Protein 3H2G (pdb70)

CATH classification: 3.40.50.1820

InterPro domains:
  IPR005152 Lipase, secreted [PF03583] (150-228)
  IPR005152 Lipase, secreted [PIRSF029171] (12-440)
  IPR005152 Lipase, secreted [PTHR34853] (68-439)
  IPR029058 Alpha/Beta hydrolase fold [G3DSA:3.40.50.1820] (45-267)
  IPR029058 Alpha/Beta hydrolase fold [G3DSA:3.40.50.1820] (359-441)
  IPR029058 Alpha/Beta hydrolase fold [SSF53474] (145-402)

Secondary structure (DSSP, 8-state):
--TT-EEEEEEEEEE-HHHHHHHHH------SEEEEEEEEEEEE-TTS-EEEEEEEEEEEE-TT--S-EEEEEEE-----BTT--HHHHHHHTTT-SHIIIIIGGGT-EEEEE--TTSTT---SS--TT-HHHHHHHHHHHHHHHHHHHHHHT--EEEEEEEEEETHHHHHHHHHHHHHHHH-TTTSEEEEEEEES--SSHHHHHHHHTTSB-SSSB-TTHHHHHHHHHHHHHHHH--S-SSGGGTB-TTHHHHSGGGTTBSS-HHHHHHTTSS--GGGHHHHB-HHHHHHHHH-TT-HHHHHHHHT---SS---S-EEEEE-TTBSSS-THHHHHHHHHHHHTT---EEEEE-S-S-GGG-BTTHHHHHHHHHHHHHIIIIIHHH-

Solvent-accessible surface area: 15342 Å² total; per-residue (Å²): 129,77,94,6,53,53,79,79,51,73,68,45,46,69,24,81,42,94,47,0,22,64,58,20,74,126,151,58,137,7,83,0,59,0,87,0,1,12,4,17,0,5,5,38,3,33,138,45,64,110,6,36,0,5,1,0,0,0,14,6,23,35,158,149,5,99,26,89,14,9,3,0,1,3,1,12,36,25,34,0,47,92,70,41,27,24,2,62,85,6,82,95,36,163,0,100,26,20,6,0,8,42,2,0,0,29,8,0,0,0,0,0,0,3,2,2,2,1,13,98,18,99,27,85,24,2,2,9,6,12,5,66,5,3,3,8,0,2,1,0,0,0,50,0,0,44,43,6,0,128,161,64,178,20,65,56,49,38,66,0,0,1,3,0,12,12,4,0,0,0,0,2,1,2,0,1,74,63,1,44,66,137,36,80,207,69,1,98,22,15,0,0,0,0,0,6,1,10,3,3,0,33,72,16,28,31,47,8,24,81,5,56,22,117,32,21,90,18,24,26,11,4,12,34,6,0,0,0,0,0,0,0,23,52,10,52,148,60,19,17,164,113,27,32,95,5,1,42,121,86,50,16,93,77,0,55,93,20,2,2,3,193,47,35,34,104,47,1,78,138,91,112,20,8,18,47,18,109,106,10,155,59,0,8,56,87,50,21,27,70,47,0,59,89,52,82,68,3,48,0,31,80,0,0,35,143,3,34,0,27,138,25,48,3,142,7,46,6,12,0,2,1,6,46,7,1,0,10,15,11,20,89,4,3,98,39,0,22,58,31,1,107,155,130,71,8,124,66,11,54,61,24,69,42,24,94,73,81,77,101,66,45,37,3,102,6,9,87,126,2,50,73,51,0,1,32,33,2,13,67,92,20,0,41,151,58,120

Structure (mmCIF, N/CA/C/O backbone):
data_3H2G
#
_entry.id   3H2G
#
_cell.length_a   103.660
_cell.length_b   54.680
_cell.length_c   66.330
_cell.angle_alpha   90.00
_cell.angle_beta   92.65
_cell.angle_gamma   90.00
#
_symmetry.space_group_name_H-M   'C 1 2 1'
#
loop_
_entity.id
_entity.type
_entity.pdbx_description
1 polymer esterase
2 water water
#
loop_
_atom_site.group_PDB
_atom_site.id
_atom_site.type_symbol
_atom_site.label_atom_id
_atom_site.label_alt_id
_atom_site.label_comp_id
_atom_site.label_asym_id
_atom_site.label_entity_id
_atom_site.label_seq_id
_atom_site.pdbx_PDB_ins_code
_atom_site.Cartn_x
_atom_site.Cartn_y
_atom_site.Cartn_z
_atom_site.occupancy
_atom_site.B_iso_or_equiv
_atom_site.auth_seq_id
_atom_site.auth_comp_id
_atom_site.auth_asym_id
_atom_site.auth_atom_id
_atom_site.pdbx_PDB_model_num
ATOM 1 N N . PRO A 1 2 ? 14.721 65.094 49.369 1.00 23.92 2 PRO A N 1
ATOM 2 C CA . PRO A 1 2 ? 16.127 64.910 49.801 1.00 22.77 2 PRO A CA 1
ATOM 3 C C . PRO A 1 2 ? 16.921 64.149 48.741 1.00 21.17 2 PRO A C 1
ATOM 4 O O . PRO A 1 2 ? 16.401 63.236 48.102 1.00 21.44 2 PRO A O 1
ATOM 8 N N . ALA A 1 3 ? 18.181 64.531 48.558 1.00 19.81 3 ALA A N 1
ATOM 9 C CA . ALA A 1 3 ? 19.043 63.879 47.577 1.00 17.94 3 ALA A CA 1
ATOM 10 C C . ALA A 1 3 ? 19.383 62.461 48.025 1.00 16.27 3 ALA A C 1
ATOM 11 O O . ALA A 1 3 ? 19.498 62.194 49.221 1.00 15.79 3 ALA A O 1
ATOM 13 N N . ARG A 1 4 ? 19.543 61.558 47.061 1.00 14.44 4 ARG A N 1
ATOM 14 C CA . ARG A 1 4 ? 19.878 60.169 47.363 1.00 14.03 4 ARG A CA 1
ATOM 15 C C . ARG A 1 4 ? 21.105 60.089 48.266 1.00 12.72 4 ARG A C 1
ATOM 16 O O . ARG A 1 4 ? 22.112 60.754 48.017 1.00 13.61 4 ARG A O 1
ATOM 24 N N . GLY A 1 5 ? 21.016 59.276 49.314 1.00 11.83 5 GLY A N 1
ATOM 25 C CA . GLY A 1 5 ? 22.133 59.126 50.228 1.00 10.95 5 GLY A CA 1
ATOM 26 C C . GLY A 1 5 ? 22.096 60.051 51.432 1.00 9.97 5 GLY A C 1
ATOM 27 O O . GLY A 1 5 ? 22.910 59.912 52.348 1.00 9.97 5 GLY A O 1
ATOM 28 N N . THR A 1 6 ? 21.166 61.001 51.442 1.00 8.13 6 THR A N 1
ATOM 29 C CA . THR A 1 6 ? 21.057 61.931 52.563 1.00 9.08 6 THR A CA 1
ATOM 30 C C . THR A 1 6 ? 20.813 61.185 53.874 1.00 8.84 6 THR A C 1
ATOM 31 O O . THR A 1 6 ? 19.936 60.322 53.952 1.00 8.59 6 THR A O 1
ATOM 35 N N . LEU A 1 7 ? 21.595 61.517 54.898 1.00 8.91 7 LEU A N 1
ATOM 36 C CA . LEU A 1 7 ? 21.460 60.888 56.212 1.00 9.57 7 LEU A CA 1
ATOM 37 C C . LEU A 1 7 ? 20.331 61.570 56.985 1.00 9.97 7 LEU A C 1
ATOM 38 O O . LEU A 1 7 ? 20.418 62.759 57.301 1.00 10.71 7 LEU A O 1
ATOM 43 N N . LEU A 1 8 ? 19.279 60.815 57.292 1.00 7.08 8 LEU A N 1
ATOM 44 C CA . LEU A 1 8 ? 18.130 61.352 58.019 1.00 8.19 8 LEU A CA 1
ATOM 45 C C . LEU A 1 8 ? 18.292 61.251 59.537 1.00 8.63 8 LEU A C 1
ATOM 46 O O . LEU A 1 8 ? 18.033 62.214 60.258 1.00 8.55 8 LEU A O 1
ATOM 51 N N . THR A 1 9 ? 18.696 60.080 60.019 1.00 7.68 9 THR A N 1
ATOM 52 C CA . THR A 1 9 ? 18.930 59.875 61.446 1.00 7.92 9 THR A CA 1
ATOM 53 C C . THR A 1 9 ? 20.044 58.847 61.603 1.00 7.78 9 THR A C 1
ATOM 54 O O . THR A 1 9 ? 20.327 58.077 60.685 1.00 6.17 9 THR A O 1
ATOM 58 N N . SER A 1 10 ? 20.683 58.846 62.765 1.00 8.57 10 SER A N 1
ATOM 59 C CA . SER A 1 10 ? 21.745 57.892 63.049 1.00 8.48 10 SER A CA 1
ATOM 60 C C . SER A 1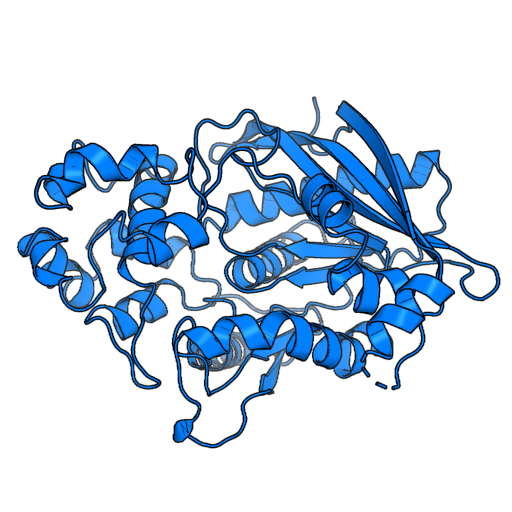 10 ? 21.783 57.714 64.555 1.00 9.87 10 SER A C 1
ATOM 61 O O . SER A 1 10 ? 21.470 58.638 65.309 1.00 10.36 10 SER A O 1
ATOM 64 N N . ASN A 1 11 ? 22.159 56.522 64.993 1.00 8.79 11 ASN A N 1
ATOM 65 C CA . ASN A 1 11 ? 22.196 56.233 66.415 1.00 9.87 11 ASN A CA 1
ATOM 66 C C . ASN A 1 11 ? 23.171 55.102 66.696 1.00 10.93 11 ASN A C 1
ATOM 67 O O . ASN A 1 11 ? 23.251 54.137 65.936 1.00 12.12 11 ASN A O 1
ATOM 72 N N . PHE A 1 12 ? 23.924 55.227 67.781 1.00 10.29 12 PHE A N 1
ATOM 73 C CA . PHE A 1 12 ? 24.869 54.187 68.144 1.00 11.50 12 PHE A CA 1
ATOM 74 C C . PHE A 1 12 ? 24.221 53.327 69.217 1.00 11.06 12 PHE A C 1
ATOM 75 O O . PHE A 1 12 ? 23.688 53.839 70.201 1.00 10.92 12 PHE A O 1
ATOM 83 N N . LEU A 1 13 ? 24.252 52.015 69.001 1.00 9.33 13 LEU A N 1
ATOM 84 C CA . LEU A 1 13 ? 23.628 51.062 69.910 1.00 11.34 13 LEU A CA 1
ATOM 85 C C . LEU A 1 13 ? 24.506 50.504 71.017 1.00 12.39 13 LEU A C 1
ATOM 86 O O . LEU A 1 13 ? 24.138 50.558 72.190 1.00 13.94 13 LEU A O 1
ATOM 91 N N . THR A 1 14 ? 25.653 49.953 70.642 1.00 12.39 14 THR A N 1
ATOM 92 C CA . THR A 1 14 ? 26.561 49.355 71.614 1.00 12.44 14 THR A CA 1
ATOM 93 C C . THR A 1 14 ? 27.924 49.124 70.973 1.00 12.61 14 THR A C 1
ATOM 94 O O . THR A 1 14 ? 28.128 49.432 69.797 1.00 13.73 14 THR A O 1
ATOM 98 N N . SER A 1 15 ? 28.859 48.597 71.755 1.00 11.20 15 SER A N 1
ATOM 99 C CA . SER A 1 15 ? 30.199 48.304 71.261 1.00 10.21 15 SER A CA 1
ATOM 100 C C . SER A 1 15 ? 30.668 47.006 71.896 1.00 8.78 15 SER A C 1
ATOM 101 O O . SER A 1 15 ? 30.262 46.669 73.010 1.00 8.19 15 SER A O 1
ATOM 104 N N . TYR A 1 16 ? 31.516 46.276 71.181 1.00 7.69 16 TYR A N 1
ATOM 105 C CA . TYR A 1 16 ? 32.055 45.016 71.681 1.00 8.69 16 TYR A CA 1
ATOM 106 C C . TYR A 1 16 ? 33.569 45.118 71.717 1.00 8.92 16 TYR A C 1
ATOM 107 O O . TYR A 1 16 ? 34.181 45.630 70.783 1.00 9.10 16 TYR A O 1
ATOM 116 N N . THR A 1 17 ? 34.169 44.631 72.797 1.00 9.05 17 THR A N 1
ATOM 117 C CA . THR A 1 17 ? 35.617 44.689 72.946 1.00 9.17 17 THR A CA 1
ATOM 118 C C . THR A 1 17 ? 36.320 43.647 72.087 1.00 9.38 17 THR A C 1
ATOM 119 O O . THR A 1 17 ? 35.735 42.634 71.705 1.00 7.51 17 THR A O 1
ATOM 123 N N . ARG A 1 18 ? 37.587 43.909 71.792 1.00 8.74 18 ARG A N 1
ATOM 124 C CA . ARG A 1 18 ? 38.387 42.991 71.001 1.00 10.02 18 ARG A CA 1
ATOM 125 C C . ARG A 1 18 ? 38.443 41.630 71.695 1.00 9.12 18 ARG A C 1
ATOM 126 O O . ARG A 1 18 ? 38.304 40.595 71.048 1.00 6.79 18 ARG A O 1
ATOM 134 N N . ASP A 1 19 ? 38.634 41.635 73.014 1.00 8.56 19 ASP A N 1
ATOM 135 C CA . ASP A 1 19 ? 38.715 40.382 73.767 1.00 10.33 19 ASP A CA 1
ATOM 136 C C . ASP A 1 19 ? 37.406 39.600 73.775 1.00 10.37 19 ASP A C 1
ATOM 137 O O . ASP A 1 19 ? 37.412 38.371 73.683 1.00 10.30 19 ASP A O 1
ATOM 142 N N . ALA A 1 20 ? 36.287 40.306 73.899 1.00 8.54 20 ALA A N 1
ATOM 143 C CA . ALA A 1 20 ? 34.981 39.654 73.903 1.00 9.21 20 ALA A CA 1
ATOM 144 C C . ALA A 1 20 ? 34.779 38.951 72.562 1.00 9.46 20 ALA A C 1
ATOM 145 O O . ALA A 1 20 ? 34.265 37.834 72.502 1.00 9.57 20 ALA A O 1
ATOM 147 N N . ILE A 1 21 ? 35.192 39.610 71.485 1.00 8.20 21 ILE A N 1
ATOM 148 C CA . ILE A 1 21 ? 35.060 39.036 70.152 1.00 8.13 21 ILE A CA 1
ATOM 149 C C . ILE A 1 21 ? 35.983 37.823 70.003 1.00 8.08 21 ILE A C 1
ATOM 150 O O . ILE A 1 21 ? 35.579 36.796 69.463 1.00 8.31 21 ILE A O 1
ATOM 155 N N . SER A 1 22 ? 37.214 37.934 70.495 1.00 8.92 22 SER A N 1
ATOM 156 C CA . SER A 1 22 ? 38.156 36.821 70.421 1.00 9.87 22 SER A CA 1
ATOM 157 C C . SER A 1 22 ? 37.602 35.623 71.182 1.00 11.42 22 SER A C 1
ATOM 158 O O . SER A 1 22 ? 37.780 34.476 70.771 1.00 13.53 22 SER A O 1
ATOM 161 N N . ALA A 1 23 ? 36.928 35.894 72.295 1.00 12.53 23 ALA A N 1
ATOM 162 C CA . ALA A 1 23 ? 36.344 34.829 73.102 1.00 13.25 23 ALA A CA 1
ATOM 163 C C . ALA A 1 23 ? 35.282 34.079 72.298 1.00 13.97 23 ALA A C 1
ATOM 164 O O . ALA A 1 23 ? 35.190 32.853 72.372 1.00 14.06 23 ALA A O 1
ATOM 166 N N . MET A 1 24 ? 34.480 34.808 71.526 1.00 13.17 24 MET A N 1
ATOM 167 C CA . MET A 1 24 ? 33.457 34.158 70.713 1.00 14.50 24 MET A CA 1
ATOM 168 C C . MET A 1 24 ? 34.118 33.328 69.614 1.00 14.85 24 MET A C 1
ATOM 169 O O . MET A 1 24 ? 33.611 32.274 69.235 1.00 15.23 24 MET A O 1
ATOM 174 N N . LEU A 1 25 ? 35.253 33.805 69.109 1.00 14.80 25 LEU A N 1
ATOM 175 C CA . LEU A 1 25 ? 35.981 33.101 68.054 1.00 15.99 25 LEU A CA 1
ATOM 176 C C . LEU A 1 25 ? 36.672 31.844 68.580 1.00 17.56 25 LEU A C 1
ATOM 177 O O . LEU A 1 25 ? 36.817 30.858 67.858 1.00 16.91 25 LEU A O 1
ATOM 182 N N . ALA A 1 26 ? 37.096 31.884 69.839 1.00 19.69 26 ALA A N 1
ATOM 183 C CA . ALA A 1 26 ? 37.782 30.754 70.457 1.00 21.33 26 ALA A CA 1
ATOM 184 C C . ALA A 1 26 ? 36.847 29.579 70.735 1.00 23.17 26 ALA A C 1
ATOM 185 O O . ALA A 1 26 ? 37.302 28.463 70.985 1.00 24.05 26 ALA A O 1
ATOM 187 N N . SER A 1 27 ? 35.542 29.830 70.694 1.00 24.15 27 SER A N 1
ATOM 188 C CA . SER A 1 27 ? 34.560 28.781 70.941 1.00 24.07 27 SER A CA 1
ATOM 189 C C . SER A 1 27 ? 34.053 28.182 69.631 1.00 25.76 27 SER A C 1
ATOM 190 O O . SER A 1 27 ? 34.410 28.644 68.544 1.00 26.47 27 SER A O 1
ATOM 193 N N . PRO A 1 37 ? 43.414 29.350 66.607 1.00 28.78 37 PRO A N 1
ATOM 194 C CA . PRO A 1 37 ? 42.173 30.109 66.798 1.00 27.92 37 PRO A CA 1
ATOM 195 C C . PRO A 1 37 ? 42.321 31.586 66.440 1.00 25.79 37 PRO A C 1
ATOM 196 O O . PRO A 1 37 ? 43.229 32.267 66.920 1.00 25.95 37 PRO A O 1
ATOM 200 N N . GLU A 1 38 ? 41.418 32.067 65.593 1.00 24.11 38 GLU A N 1
ATOM 201 C CA . GLU A 1 38 ? 41.428 33.456 65.147 1.00 22.07 38 GLU A CA 1
ATOM 202 C C . GLU A 1 38 ? 41.236 34.438 66.294 1.00 18.88 38 GLU A C 1
ATOM 203 O O . GLU A 1 38 ? 40.392 34.234 67.164 1.00 18.18 38 GLU A O 1
ATOM 209 N N . GLN A 1 39 ? 42.023 35.507 66.289 1.00 17.45 39 GLN A N 1
ATOM 210 C CA . GLN A 1 39 ? 41.918 36.526 67.325 1.00 16.50 39 GLN A CA 1
ATOM 211 C C . GLN A 1 39 ? 41.506 37.853 66.704 1.00 13.79 39 GLN A C 1
ATOM 212 O O . GLN A 1 39 ? 42.004 38.235 65.645 1.00 11.93 39 GLN A O 1
ATOM 218 N N . ALA A 1 40 ? 40.585 38.549 67.361 1.00 11.82 40 ALA A N 1
ATOM 219 C CA . ALA A 1 40 ? 40.123 39.838 66.864 1.00 11.45 40 ALA A CA 1
ATOM 220 C C . ALA A 1 40 ? 41.235 40.856 67.041 1.00 10.76 40 ALA A C 1
ATOM 221 O O . ALA A 1 40 ? 42.085 40.711 67.920 1.00 10.28 40 ALA A O 1
ATOM 223 N N . LYS A 1 41 ? 41.247 41.881 66.198 1.00 11.48 41 LYS A N 1
ATOM 224 C CA . LYS A 1 41 ? 42.264 42.913 66.329 1.00 12.51 41 LYS A CA 1
ATOM 225 C C . LYS A 1 41 ? 41.620 44.252 66.653 1.00 9.64 41 LYS A C 1
ATOM 226 O O . LYS A 1 41 ? 42.303 45.188 67.062 1.00 8.91 41 LYS A O 1
ATOM 232 N N . CYS A 1 42 ? 40.300 44.327 66.498 1.00 7.09 42 CYS A N 1
ATOM 233 C CA . CYS A 1 42 ? 39.567 45.572 66.727 1.00 7.44 42 CYS A CA 1
ATOM 234 C C . CYS A 1 42 ? 38.355 45.464 67.642 1.00 7.58 42 CYS A C 1
ATOM 235 O O . CYS A 1 42 ? 37.723 44.408 67.737 1.00 6.11 42 CYS A O 1
ATOM 238 N N . ASN A 1 43 ? 38.036 46.571 68.311 1.00 7.43 43 ASN A N 1
ATOM 239 C CA . ASN A 1 43 ? 36.830 46.637 69.128 1.00 6.76 43 ASN A CA 1
ATOM 240 C C . ASN A 1 43 ? 35.838 46.981 68.012 1.00 6.79 43 ASN A C 1
ATOM 241 O O . ASN A 1 43 ? 36.249 47.484 66.963 1.00 5.33 43 ASN A O 1
ATOM 246 N N . VAL A 1 44 ? 34.552 46.721 68.213 1.00 6.60 44 VAL A N 1
ATOM 247 C CA . VAL A 1 44 ? 33.575 47.027 67.171 1.00 6.70 44 VAL A CA 1
ATOM 248 C C . VAL A 1 44 ? 32.387 47.817 67.700 1.00 7.76 44 VAL A C 1
ATOM 249 O O . VAL A 1 44 ? 31.743 47.411 68.664 1.00 7.74 44 VAL A O 1
ATOM 253 N N . ARG A 1 45 ? 32.106 48.946 67.059 1.00 6.78 45 ARG A N 1
ATOM 254 C CA . ARG A 1 45 ? 30.982 49.786 67.454 1.00 8.37 45 ARG A CA 1
ATOM 255 C C . ARG A 1 45 ? 29.828 49.527 66.496 1.00 8.31 45 ARG A C 1
ATOM 256 O O . ARG A 1 45 ? 30.027 49.454 65.281 1.00 7.59 45 ARG A O 1
ATOM 264 N N . VAL A 1 46 ? 28.626 49.379 67.046 1.00 6.90 46 VAL A N 1
ATOM 265 C CA . VAL A 1 46 ? 27.440 49.132 66.240 1.00 8.32 46 VAL A CA 1
ATOM 266 C C . VAL A 1 46 ? 26.574 50.382 66.157 1.00 8.32 46 VAL A C 1
ATOM 267 O O . VAL A 1 46 ? 26.178 50.947 67.177 1.00 7.95 46 VAL A O 1
ATOM 271 N N . ALA A 1 47 ? 26.289 50.811 64.934 1.00 8.62 47 ALA A N 1
ATOM 272 C CA . ALA A 1 47 ? 25.461 51.986 64.712 1.00 8.41 47 ALA A CA 1
ATOM 273 C C . ALA A 1 47 ? 24.341 51.654 63.738 1.00 8.75 47 ALA A C 1
ATOM 274 O O . ALA A 1 47 ? 24.431 50.696 62.969 1.00 7.06 47 ALA A O 1
ATOM 276 N N . GLU A 1 48 ? 23.274 52.442 63.796 1.00 9.27 48 GLU A N 1
ATOM 277 C CA . GLU A 1 48 ? 22.136 52.263 62.911 1.00 9.01 48 GLU A CA 1
ATOM 278 C C . GLU A 1 48 ? 21.854 53.628 62.307 1.00 8.15 48 GLU A C 1
ATOM 279 O O . GLU A 1 48 ? 22.295 54.651 62.837 1.00 8.40 48 GLU A O 1
ATOM 285 N N . PHE A 1 49 ? 21.130 53.651 61.197 1.00 8.42 49 PHE A N 1
ATOM 286 C CA . PHE A 1 49 ? 20.824 54.918 60.558 1.00 6.80 49 PHE A CA 1
ATOM 287 C C . PHE A 1 49 ? 19.706 54.779 59.533 1.00 7.57 49 PHE A C 1
ATOM 288 O O . PHE A 1 49 ? 19.381 53.673 59.098 1.00 5.25 49 PHE A O 1
ATOM 296 N N . THR A 1 50 ? 19.095 55.906 59.179 1.00 6.49 50 THR A N 1
ATOM 297 C CA . THR A 1 50 ? 18.039 55.915 58.172 1.00 5.89 50 THR A CA 1
ATOM 298 C C . THR A 1 50 ? 18.485 56.922 57.127 1.00 6.46 50 THR A C 1
ATOM 299 O O . THR A 1 50 ? 19.210 57.871 57.438 1.00 6.03 50 THR A O 1
ATOM 303 N N . TYR A 1 51 ? 18.067 56.718 55.885 1.00 5.51 51 TYR A N 1
ATOM 304 C CA . TYR A 1 51 ? 18.489 57.613 54.819 1.00 5.86 51 TYR A CA 1
ATOM 305 C C . TYR A 1 51 ? 17.494 57.714 53.678 1.00 5.50 51 TYR A C 1
ATOM 306 O O . TYR A 1 51 ? 16.563 56.916 53.566 1.00 5.38 51 TYR A O 1
ATOM 315 N N . ALA A 1 52 ? 17.708 58.712 52.830 1.00 5.63 52 ALA A N 1
ATOM 316 C CA . ALA A 1 52 ? 16.862 58.936 51.675 1.00 6.54 52 ALA A CA 1
ATOM 317 C C . ALA A 1 52 ? 17.412 58.108 50.519 1.00 6.97 52 ALA A C 1
ATOM 318 O O . ALA A 1 52 ? 18.624 58.024 50.326 1.00 7.43 52 ALA A O 1
ATOM 320 N N . THR A 1 53 ? 16.516 57.494 49.755 1.00 7.08 53 THR A N 1
ATOM 321 C CA . THR A 1 53 ? 16.920 56.689 48.611 1.00 6.92 53 THR A CA 1
ATOM 322 C C . THR A 1 53 ? 15.786 56.722 47.593 1.00 7.40 53 THR A C 1
ATOM 323 O O . THR A 1 53 ? 14.930 57.607 47.653 1.00 7.00 53 THR A O 1
ATOM 327 N N . ILE A 1 54 ? 15.771 55.779 46.655 1.00 6.41 54 ILE A N 1
ATOM 328 C CA . ILE A 1 54 ? 14.716 55.756 45.646 1.00 6.33 54 ILE A CA 1
ATOM 329 C C . ILE A 1 54 ? 13.952 54.445 45.597 1.00 7.04 54 ILE A C 1
ATOM 330 O O . ILE A 1 54 ? 14.461 53.398 46.001 1.00 6.42 54 ILE A O 1
ATOM 335 N N . GLY A 1 55 ? 12.721 54.521 45.098 1.00 7.41 55 GLY A N 1
ATOM 336 C CA . GLY A 1 55 ? 11.890 53.341 44.955 1.00 7.63 55 GLY A CA 1
ATOM 337 C C . GLY A 1 55 ? 12.193 52.704 43.611 1.00 7.27 55 GLY A C 1
ATOM 338 O O . GLY A 1 55 ? 13.111 53.139 42.911 1.00 8.37 55 GLY A O 1
ATOM 339 N N . VAL A 1 56 ? 11.422 51.690 43.231 1.00 6.41 56 VAL A N 1
ATOM 340 C CA . VAL A 1 56 ? 11.660 51.000 41.969 1.00 6.84 56 VAL A CA 1
ATOM 341 C C . VAL A 1 56 ? 11.340 51.851 40.745 1.00 8.60 56 VAL A C 1
ATOM 342 O O . VAL A 1 56 ? 11.755 51.523 39.634 1.00 9.52 56 VAL A O 1
ATOM 346 N N . GLU A 1 57 ? 10.601 52.938 40.946 1.00 8.10 57 GLU A N 1
ATOM 347 C CA . GLU A 1 57 ? 10.248 53.826 39.843 1.00 10.00 57 GLU A CA 1
ATOM 348 C C . GLU A 1 57 ? 11.056 55.115 39.939 1.00 10.69 57 GLU A C 1
ATOM 349 O O . GLU A 1 57 ? 10.758 56.100 39.265 1.00 9.53 57 GLU A O 1
ATOM 355 N N . GLY A 1 58 ? 12.082 55.098 40.787 1.00 9.99 58 GLY A N 1
ATOM 356 C CA . GLY A 1 58 ? 12.930 56.265 40.956 1.00 11.72 58 GLY A CA 1
ATOM 357 C C . GLY A 1 58 ? 12.335 57.345 41.840 1.00 11.45 58 GLY A C 1
ATOM 358 O O . GLY A 1 58 ? 12.897 58.433 41.953 1.00 13.02 58 GLY A O 1
ATOM 359 N N . GLU A 1 59 ? 11.204 57.046 42.471 1.00 10.43 59 GLU A N 1
ATOM 360 C CA . GLU A 1 59 ? 10.537 58.008 43.339 1.00 11.61 59 GLU A CA 1
ATOM 361 C C . GLU A 1 59 ? 11.202 58.032 44.716 1.00 11.95 59 GLU A C 1
ATOM 362 O O . GLU A 1 59 ? 11.884 57.086 45.102 1.00 12.06 59 GLU A O 1
ATOM 368 N N . PRO A 1 60 ? 11.017 59.123 45.473 1.00 13.62 60 PRO A N 1
ATOM 369 C CA . PRO A 1 60 ? 11.637 59.181 46.800 1.00 11.99 60 PRO A CA 1
ATOM 370 C C . PRO A 1 60 ? 11.125 58.108 47.758 1.00 11.17 60 PRO A C 1
ATOM 371 O O . PRO A 1 60 ? 9.938 57.762 47.764 1.00 8.51 60 PRO A O 1
ATOM 375 N N . ALA A 1 61 ? 12.044 57.580 48.558 1.00 8.14 61 ALA A N 1
ATOM 376 C CA . ALA A 1 61 ? 11.733 56.546 49.538 1.00 8.05 61 ALA A CA 1
ATOM 377 C C . ALA A 1 61 ? 12.794 56.619 50.628 1.00 7.08 61 ALA A C 1
ATOM 378 O O . ALA A 1 61 ? 13.790 57.326 50.478 1.00 7.58 61 ALA A O 1
ATOM 380 N N . THR A 1 62 ? 12.577 55.904 51.726 1.00 7.86 62 THR A N 1
ATOM 381 C CA . THR A 1 62 ? 13.546 55.885 52.816 1.00 7.17 62 THR A CA 1
ATOM 382 C C . THR A 1 62 ? 13.914 54.438 53.108 1.00 7.88 62 THR A C 1
ATOM 383 O O . THR A 1 62 ? 13.218 53.511 52.685 1.00 9.07 62 THR A O 1
ATOM 387 N N . ALA A 1 63 ? 15.013 54.256 53.829 1.00 6.51 63 ALA A N 1
ATOM 388 C CA . ALA A 1 63 ? 15.487 52.931 54.200 1.00 6.52 63 ALA A CA 1
ATOM 389 C C . ALA A 1 63 ? 16.363 53.056 55.435 1.00 5.99 63 ALA A C 1
ATOM 390 O O . ALA A 1 63 ? 16.781 54.156 55.804 1.00 5.93 63 ALA A O 1
ATOM 392 N N . SER A 1 64 ? 16.634 51.927 56.079 1.00 5.96 64 SER A N 1
ATOM 393 C CA . SER A 1 64 ? 17.475 51.922 57.264 1.00 5.64 64 SER A CA 1
ATOM 394 C C . SER A 1 64 ? 18.710 51.077 56.973 1.00 6.19 64 SER A C 1
ATOM 395 O O . SER A 1 64 ? 18.781 50.400 55.945 1.00 6.23 64 SER A O 1
ATOM 398 N N . GLY A 1 65 ? 19.693 51.129 57.862 1.00 6.11 65 GLY A N 1
ATOM 399 C CA . GLY A 1 65 ? 20.894 50.352 57.633 1.00 6.36 65 GLY A CA 1
ATOM 400 C C . GLY A 1 65 ? 21.700 50.137 58.890 1.00 7.03 65 GLY A C 1
ATOM 401 O O . GLY A 1 65 ? 21.399 50.711 59.934 1.00 6.28 65 GLY A O 1
ATOM 402 N N . VAL A 1 66 ? 22.722 49.294 58.784 1.00 6.31 66 VAL A N 1
ATOM 403 C CA . VAL A 1 66 ? 23.596 49.001 59.906 1.00 4.90 66 VAL A CA 1
ATOM 404 C C . VAL A 1 66 ? 25.003 49.451 59.529 1.00 5.94 66 VAL A C 1
ATOM 405 O O . VAL A 1 66 ? 25.399 49.377 58.367 1.00 5.33 66 VAL A O 1
ATOM 409 N N . LEU A 1 67 ? 25.742 49.944 60.515 1.00 4.37 67 LEU A N 1
ATOM 410 C CA . LEU A 1 67 ? 27.108 50.404 60.295 1.00 6.30 67 LEU A CA 1
ATOM 411 C C . LEU A 1 67 ? 27.979 49.871 61.421 1.00 5.33 67 LEU A C 1
ATOM 412 O O . LEU A 1 67 ? 27.715 50.141 62.591 1.00 5.96 67 LEU A O 1
ATOM 417 N N . LEU A 1 68 ? 29.002 49.102 61.062 1.00 5.20 68 LEU A N 1
ATOM 418 C CA . LEU A 1 68 ? 29.928 48.541 62.044 1.00 4.79 68 LEU A CA 1
ATOM 419 C C . LEU A 1 68 ? 31.252 49.274 61.880 1.00 6.30 68 LEU A C 1
ATOM 420 O O . LEU A 1 68 ? 31.826 49.297 60.789 1.00 6.58 68 LEU A O 1
ATOM 425 N N . ILE A 1 69 ? 31.727 49.882 62.962 1.00 6.88 69 ILE A N 1
ATOM 426 C CA . ILE A 1 69 ? 32.970 50.647 62.925 1.00 6.43 69 ILE A CA 1
ATOM 427 C C . ILE A 1 69 ? 34.053 50.034 63.800 1.00 6.08 69 ILE A C 1
ATOM 428 O O . ILE A 1 69 ? 33.852 49.833 65.000 1.00 3.39 69 ILE A O 1
ATOM 433 N N . PRO A 1 70 ? 35.221 49.728 63.210 1.00 5.94 70 PRO A N 1
ATOM 434 C CA . PRO A 1 70 ? 36.327 49.141 63.970 1.00 6.10 70 PRO A CA 1
ATOM 435 C C . PRO A 1 70 ? 37.128 50.237 64.667 1.00 5.90 70 PRO A C 1
ATOM 436 O O . PRO A 1 70 ? 37.070 51.404 64.276 1.00 6.65 70 PRO A O 1
ATOM 440 N N . GLY A 1 71 ? 37.871 49.851 65.697 1.00 4.70 71 GLY A N 1
ATOM 441 C CA . GLY A 1 71 ? 38.692 50.801 66.427 1.00 6.35 71 GLY A CA 1
ATOM 442 C C . GLY A 1 71 ? 39.525 50.051 67.446 1.00 7.67 71 GLY A C 1
ATOM 443 O O . GLY A 1 71 ? 39.238 48.891 67.740 1.00 9.07 71 GLY A O 1
ATOM 444 N N . GLY A 1 72 ? 40.562 50.691 67.980 1.00 8.61 72 GLY A N 1
ATOM 445 C CA . GLY A 1 72 ? 41.387 50.024 68.973 1.00 10.53 72 GLY A CA 1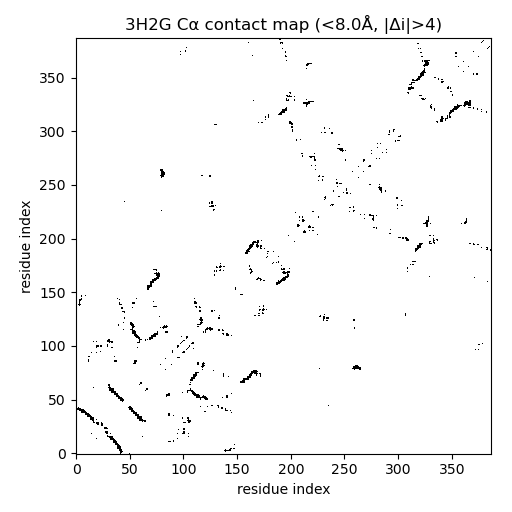
ATOM 446 C C . GLY A 1 72 ? 42.869 50.309 68.832 1.00 12.31 72 GLY A C 1
ATOM 447 O O . GLY A 1 72 ? 43.332 50.702 67.764 1.00 12.20 72 GLY A O 1
ATOM 448 N N . GLU A 1 73 ? 43.613 50.097 69.914 1.00 14.23 73 GLU A N 1
ATOM 449 C CA . GLU A 1 73 ? 45.054 50.340 69.930 1.00 17.71 73 GLU A CA 1
ATOM 450 C C . GLU A 1 73 ? 45.830 49.535 68.890 1.00 18.68 73 GLU A C 1
ATOM 451 O O . GLU A 1 73 ? 46.864 49.983 68.398 1.00 21.44 73 GLU A O 1
ATOM 457 N N . ARG A 1 74 ? 45.337 48.346 68.561 1.00 18.60 74 ARG A N 1
ATOM 458 C CA . ARG A 1 74 ? 45.998 47.496 67.575 1.00 18.73 74 ARG A CA 1
ATOM 459 C C . ARG A 1 74 ? 45.213 47.577 66.277 1.00 17.60 74 ARG A C 1
ATOM 460 O O . ARG A 1 74 ? 45.402 46.764 65.372 1.00 16.82 74 ARG A O 1
ATOM 468 N N . CYS A 1 75 ? 44.348 48.579 66.184 1.00 15.52 75 CYS A N 1
ATOM 469 C CA . CYS A 1 75 ? 43.481 48.721 65.027 1.00 15.71 75 CYS A CA 1
ATOM 470 C C . CYS A 1 75 ? 43.345 50.137 64.471 1.00 16.64 75 CYS A C 1
ATOM 471 O O . CYS A 1 75 ? 42.234 50.611 64.244 1.00 15.96 75 CYS A O 1
ATOM 474 N N . SER A 1 76 ? 44.464 50.817 64.249 1.00 18.67 76 SER A N 1
ATOM 475 C CA . SER A 1 76 ? 44.408 52.169 63.707 1.00 19.07 76 SER A CA 1
ATOM 476 C C . SER A 1 76 ? 43.982 52.098 62.242 1.00 18.07 76 SER A C 1
ATOM 477 O O . SER A 1 76 ? 44.191 51.083 61.576 1.00 18.42 76 SER A O 1
ATOM 480 N N . GLY A 1 77 ? 43.377 53.171 61.744 1.00 17.71 77 GLY A N 1
ATOM 481 C CA . GLY A 1 77 ? 42.948 53.189 60.356 1.00 15.43 77 GLY A CA 1
ATOM 482 C C . GLY A 1 77 ? 44.122 53.384 59.412 1.00 14.68 77 GLY A C 1
ATOM 483 O O . GLY A 1 77 ? 45.274 53.259 59.834 1.00 12.81 77 GLY A O 1
ATOM 484 N N . PRO A 1 78 ? 43.871 53.688 58.125 1.00 12.50 78 PRO A N 1
ATOM 485 C CA . PRO A 1 78 ? 42.551 53.857 57.505 1.00 10.65 78 PRO A CA 1
ATOM 486 C C . PRO A 1 78 ? 41.902 52.495 57.279 1.00 8.64 78 PRO A C 1
ATOM 487 O O . PRO A 1 78 ? 42.596 51.483 57.203 1.00 7.72 78 PRO A O 1
ATOM 491 N N . TYR A 1 79 ? 40.579 52.479 57.147 1.00 8.28 79 TYR A N 1
ATOM 492 C CA . TYR A 1 79 ? 39.850 51.229 56.950 1.00 5.79 79 TYR A CA 1
ATOM 493 C C . TYR A 1 79 ? 39.129 51.168 55.616 1.00 5.22 79 TYR A C 1
ATOM 494 O O . TYR A 1 79 ? 38.662 52.182 55.103 1.00 4.83 79 TYR A O 1
ATOM 503 N N . PRO A 1 80 ? 39.024 49.965 55.036 1.00 5.08 80 PRO A N 1
ATOM 504 C CA . PRO A 1 80 ? 38.322 49.826 53.759 1.00 5.25 80 PRO A CA 1
ATOM 505 C C . PRO A 1 80 ? 36.827 49.848 54.101 1.00 6.09 80 PRO A C 1
ATOM 506 O O . PRO A 1 80 ? 36.448 49.556 55.238 1.00 5.80 80 PRO A O 1
ATOM 510 N N . LEU A 1 81 ? 35.990 50.209 53.135 1.00 6.85 81 LEU A N 1
ATOM 511 C CA . LEU A 1 81 ? 34.547 50.256 53.350 1.00 5.51 81 LEU A CA 1
ATOM 512 C C . LEU A 1 81 ? 33.902 49.087 52.618 1.00 6.37 81 LEU A C 1
ATOM 513 O O . LEU A 1 81 ? 33.960 49.011 51.392 1.00 8.58 81 LEU A O 1
ATOM 518 N N . LEU A 1 82 ? 33.288 48.180 53.373 1.00 5.54 82 LEU A N 1
ATOM 519 C CA . LEU A 1 82 ? 32.643 47.006 52.793 1.00 6.84 82 LEU A CA 1
ATOM 520 C C . LEU A 1 82 ? 31.120 47.099 52.828 1.00 6.38 82 LEU A C 1
ATOM 521 O O . LEU A 1 82 ? 30.522 47.165 53.901 1.00 6.12 82 LEU A O 1
ATOM 526 N N . GLY A 1 83 ? 30.504 47.116 51.647 1.00 5.96 83 GLY A N 1
ATOM 527 C CA . GLY A 1 83 ? 29.054 47.169 51.559 1.00 5.05 83 GLY A CA 1
ATOM 528 C C . GLY A 1 83 ? 28.565 45.737 51.634 1.00 5.49 83 GLY A C 1
ATOM 529 O O . GLY A 1 83 ? 29.101 44.862 50.949 1.00 5.14 83 GLY A O 1
ATOM 530 N N . TRP A 1 84 ? 27.548 45.495 52.454 1.00 4.10 84 TRP A N 1
ATOM 531 C CA . TRP A 1 84 ? 27.026 44.149 52.654 1.00 4.68 84 TRP A CA 1
ATOM 532 C C . TRP A 1 84 ? 25.555 43.951 52.304 1.00 4.29 84 TRP A C 1
ATOM 533 O O . TRP A 1 84 ? 24.710 44.797 52.605 1.00 4.24 84 TRP A O 1
ATOM 544 N N . GLY A 1 85 ? 25.260 42.816 51.676 1.00 5.60 85 GLY A N 1
ATOM 545 C CA . GLY A 1 85 ? 23.890 42.484 51.326 1.00 3.69 85 GLY A CA 1
ATOM 546 C C . GLY A 1 85 ? 23.400 41.346 52.215 1.00 5.47 85 GLY A C 1
ATOM 547 O O . GLY A 1 85 ? 23.992 40.266 52.225 1.00 4.95 85 GLY A O 1
ATOM 548 N N . HIS A 1 86 ? 22.325 41.574 52.966 1.00 4.57 86 HIS A N 1
ATOM 549 C CA . HIS A 1 86 ? 21.799 40.535 53.851 1.00 4.02 86 HIS A CA 1
ATOM 550 C C . HIS A 1 86 ? 20.918 39.535 53.102 1.00 3.54 86 HIS A C 1
ATOM 551 O O . HIS A 1 86 ? 20.439 39.817 52.004 1.00 4.88 86 HIS A O 1
ATOM 558 N N . PRO A 1 87 ? 20.698 38.345 53.688 1.00 3.92 87 PRO A N 1
ATOM 559 C CA . PRO A 1 87 ? 19.872 37.299 53.074 1.00 3.65 87 PRO A CA 1
ATOM 560 C C . PRO A 1 87 ? 18.368 37.569 53.144 1.00 4.41 87 PRO A C 1
ATOM 561 O O . PRO A 1 87 ? 17.928 38.566 53.712 1.00 4.05 87 PRO A O 1
ATOM 565 N N . THR A 1 88 ? 17.583 36.667 52.565 1.00 4.53 88 THR A N 1
ATOM 566 C CA . THR A 1 88 ? 16.130 36.814 52.539 1.00 3.70 88 THR A CA 1
ATOM 567 C C . THR A 1 88 ? 15.546 37.124 53.910 1.00 4.57 88 THR A C 1
ATOM 568 O O . THR A 1 88 ? 15.829 36.433 54.893 1.00 5.04 88 THR A O 1
ATOM 572 N N . GLU A 1 89 ? 14.729 38.170 53.966 1.00 3.37 89 GLU A N 1
ATOM 573 C CA . GLU A 1 89 ? 14.087 38.588 55.206 1.00 4.99 89 GLU A CA 1
ATOM 574 C C . GLU A 1 89 ? 12.596 38.799 54.965 1.00 4.54 89 GLU A C 1
ATOM 575 O O . GLU A 1 89 ? 12.205 39.696 54.214 1.00 5.82 89 GLU A O 1
ATOM 581 N N . ALA A 1 90 ? 11.773 37.972 55.604 1.00 5.33 90 ALA A N 1
ATOM 582 C CA . ALA A 1 90 ? 10.321 38.061 55.458 1.00 6.93 90 ALA A CA 1
ATOM 583 C C . ALA A 1 90 ? 9.655 38.863 56.575 1.00 7.38 90 ALA A C 1
ATOM 584 O O . ALA A 1 90 ? 8.482 39.222 56.460 1.00 7.88 90 ALA A O 1
ATOM 586 N N . LEU A 1 91 ? 10.384 39.129 57.658 1.00 7.04 91 LEU A N 1
ATOM 587 C CA . LEU A 1 91 ? 9.818 39.910 58.762 1.00 5.90 91 LEU A CA 1
ATOM 588 C C . LEU A 1 91 ? 10.037 41.379 58.427 1.00 5.95 91 LEU A C 1
ATOM 589 O O . LEU A 1 91 ? 11.148 41.894 58.540 1.00 4.92 91 LEU A O 1
ATOM 594 N N . ARG A 1 92 ? 8.965 42.045 58.012 1.00 7.06 92 ARG A N 1
ATOM 595 C CA . ARG A 1 92 ? 9.017 43.449 57.616 1.00 6.44 92 ARG A CA 1
ATOM 596 C C . ARG A 1 92 ? 9.776 44.396 58.542 1.00 6.71 92 ARG A C 1
ATOM 597 O O . ARG A 1 92 ? 10.578 45.203 58.079 1.00 5.74 92 ARG A O 1
ATOM 605 N N . ALA A 1 93 ? 9.535 44.290 59.844 1.00 7.49 93 ALA A N 1
ATOM 606 C CA . ALA A 1 93 ? 10.163 45.189 60.816 1.00 8.38 93 ALA A CA 1
ATOM 607 C C . ALA A 1 93 ? 11.630 44.930 61.162 1.00 9.30 93 ALA A C 1
ATOM 608 O O . ALA A 1 93 ? 12.277 45.771 61.786 1.00 8.62 93 ALA A O 1
ATOM 610 N N . GLN A 1 94 ? 12.154 43.780 60.755 1.00 8.15 94 GLN A N 1
ATOM 611 C CA . GLN A 1 94 ? 13.531 43.408 61.064 1.00 8.43 94 GLN A CA 1
ATOM 612 C C . GLN A 1 94 ? 14.607 44.417 60.666 1.00 6.94 94 GLN A C 1
ATOM 613 O O . GLN A 1 94 ? 14.670 44.860 59.518 1.00 7.22 94 GLN A O 1
ATOM 619 N N . GLU A 1 95 ? 15.452 44.766 61.632 1.00 6.59 95 GLU A N 1
ATOM 620 C CA . GLU A 1 95 ? 16.567 45.691 61.420 1.00 7.44 95 GLU A CA 1
ATOM 621 C C . GLU A 1 95 ? 17.859 44.948 61.778 1.00 6.77 95 GLU A C 1
ATOM 622 O O . GLU A 1 95 ? 18.000 44.446 62.895 1.00 5.72 95 GLU A O 1
ATOM 628 N N . GLN A 1 96 ? 18.801 44.877 60.843 1.00 6.19 96 GLN A N 1
ATOM 629 C CA . GLN A 1 96 ? 20.060 44.179 61.104 1.00 6.18 96 GLN A CA 1
ATOM 630 C C . GLN A 1 96 ? 20.804 44.699 62.333 1.00 6.59 96 GLN A C 1
ATOM 631 O O . GLN A 1 96 ? 21.352 43.919 63.112 1.00 5.59 96 GLN A O 1
ATOM 637 N N . ALA A 1 97 ? 20.838 46.019 62.492 1.00 6.41 97 ALA A N 1
ATOM 638 C CA . ALA A 1 97 ? 21.542 46.635 63.612 1.00 6.91 97 ALA A CA 1
ATOM 639 C C . ALA A 1 97 ? 21.019 46.155 64.961 1.00 7.71 97 ALA A C 1
ATOM 640 O O . ALA A 1 97 ? 21.796 45.797 65.846 1.00 7.04 97 ALA A O 1
ATOM 642 N N . LYS A 1 98 ? 19.702 46.143 65.117 1.00 8.17 98 LYS A N 1
ATOM 643 C CA . LYS A 1 98 ? 19.112 45.703 66.373 1.00 8.90 98 LYS A CA 1
ATOM 644 C C . LYS A 1 98 ? 19.277 44.202 66.587 1.00 9.31 98 LYS A C 1
ATOM 645 O O . LYS A 1 98 ? 19.371 43.740 67.725 1.00 10.38 98 LYS A O 1
ATOM 651 N N . GLU A 1 99 ? 19.320 43.442 65.496 1.00 8.41 99 GLU A N 1
ATOM 652 C CA . GLU A 1 99 ? 19.495 41.997 65.589 1.00 9.27 99 GLU A CA 1
ATOM 653 C C . GLU A 1 99 ? 20.894 41.686 66.130 1.00 9.11 99 GLU A C 1
ATOM 654 O O . GLU A 1 99 ? 21.057 40.820 66.989 1.00 8.55 99 GLU A O 1
ATOM 660 N N . ILE A 1 100 ? 21.903 42.396 65.630 1.00 7.96 100 ILE A N 1
ATOM 661 C CA . ILE A 1 100 ? 23.270 42.183 66.097 1.00 7.80 100 ILE A CA 1
ATOM 662 C C . ILE A 1 100 ? 23.340 42.560 67.574 1.00 8.67 100 ILE A C 1
ATOM 663 O O . ILE A 1 100 ? 23.990 41.885 68.375 1.00 8.60 100 ILE A O 1
ATOM 668 N N . ARG A 1 101 ? 22.650 43.635 67.935 1.00 8.21 101 ARG A N 1
ATOM 669 C CA . ARG A 1 101 ? 22.628 44.084 69.320 1.00 10.04 101 ARG A CA 1
ATOM 670 C C . ARG A 1 101 ? 21.980 42.999 70.182 1.00 9.41 101 ARG A C 1
ATOM 671 O O . ARG A 1 101 ? 22.484 42.670 71.257 1.00 8.81 101 ARG A O 1
ATOM 679 N N . ASP A 1 102 ? 20.873 42.435 69.706 1.00 8.92 102 ASP A N 1
ATOM 680 C CA . ASP A 1 102 ? 20.191 41.377 70.448 1.00 11.05 102 ASP A CA 1
ATOM 681 C C . ASP A 1 102 ? 21.090 40.157 70.608 1.00 11.36 102 ASP A C 1
ATOM 682 O O . ASP A 1 102 ? 21.061 39.486 71.642 1.00 13.14 102 ASP A O 1
ATOM 687 N N . ALA A 1 103 ? 21.880 39.869 69.578 1.00 10.23 103 ALA A N 1
ATOM 688 C CA . ALA A 1 103 ? 22.783 38.720 69.597 1.00 10.04 103 ALA A CA 1
ATOM 689 C C . ALA A 1 103 ? 24.068 39.029 70.363 1.00 9.04 103 ALA A C 1
ATOM 690 O O . ALA A 1 103 ? 24.977 38.206 70.427 1.00 6.67 103 ALA A O 1
ATOM 692 N N . LYS A 1 104 ? 24.130 40.222 70.942 1.00 8.74 104 LYS A N 1
ATOM 693 C CA . LYS A 1 104 ? 25.295 40.658 71.700 1.00 9.32 104 LYS A CA 1
ATOM 694 C C . LYS A 1 104 ? 26.610 40.436 70.949 1.00 9.41 104 LYS A C 1
ATOM 695 O O . LYS A 1 104 ? 27.570 39.884 71.493 1.00 9.37 104 LYS A O 1
ATOM 701 N N . GLY A 1 105 ? 26.637 40.868 69.690 1.00 7.54 105 GLY A N 1
ATOM 702 C CA . GLY A 1 105 ? 27.837 40.751 68.876 1.00 7.96 105 GLY A CA 1
ATOM 703 C C . GLY A 1 105 ? 28.081 39.432 68.166 1.00 8.59 105 GLY A C 1
ATOM 704 O O . GLY A 1 105 ? 29.020 39.321 67.370 1.00 6.58 105 GLY A O 1
ATOM 705 N N . ASP A 1 106 ? 27.245 38.435 68.442 1.00 7.52 106 ASP A N 1
ATOM 706 C CA . ASP A 1 106 ? 27.398 37.121 67.829 1.00 8.20 106 ASP A CA 1
ATOM 707 C C . ASP A 1 106 ? 26.885 37.079 66.391 1.00 8.88 106 ASP A C 1
ATOM 708 O O . ASP A 1 106 ? 25.810 36.550 66.110 1.00 9.61 106 ASP A O 1
ATOM 713 N N . ASP A 1 107 ? 27.672 37.653 65.487 1.00 7.68 107 ASP A N 1
ATOM 714 C CA . ASP A 1 107 ? 27.342 37.701 64.064 1.00 9.54 107 ASP A CA 1
ATOM 715 C C . ASP A 1 107 ? 28.672 37.757 63.325 1.00 8.01 107 ASP A C 1
ATOM 716 O O . ASP A 1 107 ? 29.566 38.515 63.708 1.00 6.34 107 ASP A O 1
ATOM 721 N N . PRO A 1 108 ? 28.823 36.966 62.252 1.00 8.48 108 PRO A N 1
ATOM 722 C CA . PRO A 1 108 ? 30.089 36.980 61.513 1.00 7.75 108 PRO A CA 1
ATOM 723 C C . PRO A 1 108 ? 30.522 38.343 60.968 1.00 7.53 108 PRO A C 1
ATOM 724 O O . PRO A 1 108 ? 31.712 38.573 60.755 1.00 6.45 108 PRO A O 1
ATOM 728 N N . LEU A 1 109 ? 29.577 39.250 60.737 1.00 6.77 109 LEU A N 1
ATOM 729 C CA . LEU A 1 109 ? 29.960 40.568 60.240 1.00 6.24 109 LEU A CA 1
ATOM 730 C C . LEU A 1 109 ? 30.808 41.258 61.300 1.00 5.97 109 LEU A C 1
ATOM 731 O O . LEU A 1 109 ? 31.733 42.005 60.986 1.00 6.59 109 LEU A O 1
ATOM 736 N N . VAL A 1 110 ? 30.488 40.999 62.562 1.00 6.28 110 VAL A N 1
ATOM 737 C CA . VAL A 1 110 ? 31.238 41.582 63.669 1.00 6.66 110 VAL A CA 1
ATOM 738 C C . VAL A 1 110 ? 32.524 40.805 63.949 1.00 6.37 110 VAL A C 1
ATOM 739 O O . VAL A 1 110 ? 33.614 41.373 63.970 1.00 6.99 110 VAL A O 1
ATOM 743 N N . THR A 1 111 ? 32.383 39.501 64.153 1.00 6.87 111 THR A N 1
ATOM 744 C CA . THR A 1 111 ? 33.511 38.642 64.498 1.00 6.13 111 THR A CA 1
ATOM 745 C C . THR A 1 111 ? 34.560 38.356 63.436 1.00 6.37 111 THR A C 1
ATOM 746 O O . THR A 1 111 ? 35.724 38.140 63.768 1.00 7.16 111 THR A O 1
ATOM 750 N N . ARG A 1 112 ? 34.170 38.357 62.165 1.00 5.92 112 ARG A N 1
ATOM 751 C CA . ARG A 1 112 ? 35.123 38.048 61.103 1.00 5.62 112 ARG A CA 1
ATOM 752 C C . ARG A 1 112 ? 35.598 39.227 60.265 1.00 5.68 112 ARG A C 1
ATOM 753 O O . ARG A 1 112 ? 36.701 39.200 59.729 1.00 5.11 112 ARG A O 1
ATOM 761 N N . LEU A 1 113 ? 34.765 40.254 60.142 1.00 6.01 113 LEU A N 1
ATOM 762 C CA . LEU A 1 113 ? 35.113 41.400 59.310 1.00 6.57 113 LEU A CA 1
ATOM 763 C C . LEU A 1 113 ? 35.418 42.697 60.059 1.00 5.89 113 LEU A C 1
ATOM 764 O O . LEU A 1 113 ? 36.535 43.214 59.977 1.00 5.62 113 LEU A O 1
ATOM 769 N N . ALA A 1 114 ? 34.437 43.227 60.782 1.00 5.10 114 ALA A N 1
ATOM 770 C CA . ALA A 1 114 ? 34.647 44.470 61.521 1.00 5.23 114 ALA A CA 1
ATOM 771 C C . ALA A 1 114 ? 35.774 44.324 62.541 1.00 5.50 114 ALA A C 1
ATOM 772 O O . ALA A 1 114 ? 36.532 45.266 62.782 1.00 6.27 114 ALA A O 1
ATOM 774 N N . SER A 1 115 ? 35.880 43.140 63.136 1.00 5.03 115 SER A N 1
ATOM 775 C CA . SER A 1 115 ? 36.904 42.880 64.144 1.00 6.75 115 SER A CA 1
ATOM 776 C C . SER A 1 115 ? 38.299 42.859 63.539 1.00 5.89 115 SER A C 1
ATOM 777 O O . SER A 1 115 ? 39.296 42.863 64.264 1.00 5.65 115 SER A O 1
ATOM 780 N N . GLN A 1 116 ? 38.365 42.824 62.212 1.00 6.20 116 GLN A N 1
ATOM 781 C CA . GLN A 1 116 ? 39.640 42.801 61.513 1.00 7.22 116 GLN A CA 1
ATOM 782 C C . GLN A 1 116 ? 39.948 44.119 60.805 1.00 8.68 116 GLN A C 1
ATOM 783 O O . GLN A 1 116 ? 40.885 44.195 60.007 1.00 8.73 116 GLN A O 1
ATOM 789 N N . GLY A 1 117 ? 39.153 45.149 61.080 1.00 7.89 117 GLY A N 1
ATOM 790 C CA . GLY A 1 117 ? 39.409 46.449 60.479 1.00 7.48 117 GLY A CA 1
ATOM 791 C C . GLY A 1 117 ? 38.543 46.862 59.306 1.00 7.53 117 GLY A C 1
ATOM 792 O O . GLY A 1 117 ? 38.803 47.886 58.678 1.00 8.11 117 GLY A O 1
ATOM 793 N N . TYR A 1 118 ? 37.523 46.072 58.994 1.00 7.46 118 TYR A N 1
ATOM 794 C CA . TYR A 1 118 ? 36.634 46.408 57.891 1.00 6.87 118 TYR A CA 1
ATOM 795 C C . TYR A 1 118 ? 35.432 47.210 58.374 1.00 5.87 118 TYR A C 1
ATOM 796 O O . TYR A 1 118 ? 34.748 46.806 59.310 1.00 6.53 118 TYR A O 1
ATOM 805 N N . VAL A 1 119 ? 35.182 48.357 57.751 1.00 5.54 119 VAL A N 1
ATOM 806 C CA . VAL A 1 119 ? 34.005 49.140 58.103 1.00 5.57 119 VAL A CA 1
ATOM 807 C C . VAL A 1 119 ? 32.912 48.438 57.304 1.00 6.04 119 VAL A C 1
ATOM 808 O O . VAL A 1 119 ? 33.054 48.239 56.096 1.00 7.32 119 VAL A O 1
ATOM 812 N N . VAL A 1 120 ? 31.838 48.035 57.973 1.00 5.39 120 VAL A N 1
ATOM 813 C CA . VAL A 1 120 ? 30.767 47.321 57.294 1.00 5.61 120 VAL A CA 1
ATOM 814 C C . VAL A 1 120 ? 29.466 48.107 57.271 1.00 6.41 120 VAL A C 1
ATOM 815 O O . VAL A 1 120 ? 28.992 48.566 58.306 1.00 5.59 120 VAL A O 1
ATOM 819 N N . VAL A 1 121 ? 28.900 48.258 56.078 1.00 5.75 121 VAL A N 1
ATOM 820 C CA . VAL A 1 121 ? 27.645 48.978 55.910 1.00 5.03 121 VAL A CA 1
ATOM 821 C C . VAL A 1 121 ? 26.650 48.102 55.166 1.00 4.74 121 VAL A C 1
ATOM 822 O O . VAL A 1 121 ? 26.964 47.558 54.109 1.00 3.99 121 VAL A O 1
ATOM 826 N N . GLY A 1 122 ? 25.449 47.972 55.718 1.00 5.32 122 GLY A N 1
ATOM 827 C CA . GLY A 1 122 ? 24.434 47.165 55.068 1.00 5.64 122 GLY A CA 1
ATOM 828 C C . GLY A 1 122 ? 23.077 47.840 55.119 1.00 5.47 122 GLY A C 1
ATOM 829 O O . GLY A 1 122 ? 22.708 48.426 56.133 1.00 5.92 122 GLY A O 1
ATOM 830 N N . SER A 1 123 ? 22.346 47.789 54.013 1.00 4.89 123 SER A N 1
ATOM 831 C CA . SER A 1 123 ? 21.013 48.373 53.964 1.00 3.71 123 SER A CA 1
ATOM 832 C C . SER A 1 123 ? 20.031 47.285 54.353 1.00 5.32 123 SER A C 1
ATOM 833 O O . SER A 1 123 ? 20.267 46.116 54.067 1.00 5.40 123 SER A O 1
ATOM 836 N N . ASP A 1 124 ? 18.937 47.656 55.014 1.00 5.66 124 ASP A N 1
ATOM 837 C CA . ASP A 1 124 ? 17.934 46.663 55.365 1.00 5.86 124 ASP A CA 1
ATOM 838 C C . ASP A 1 124 ? 17.075 46.394 54.130 1.00 6.12 124 ASP A C 1
ATOM 839 O O . ASP A 1 124 ? 16.274 45.462 54.115 1.00 5.72 124 ASP A O 1
ATOM 844 N N . TYR A 1 125 ? 17.274 47.214 53.095 1.00 6.45 125 TYR A N 1
ATOM 845 C CA . TYR A 1 125 ? 16.552 47.118 51.8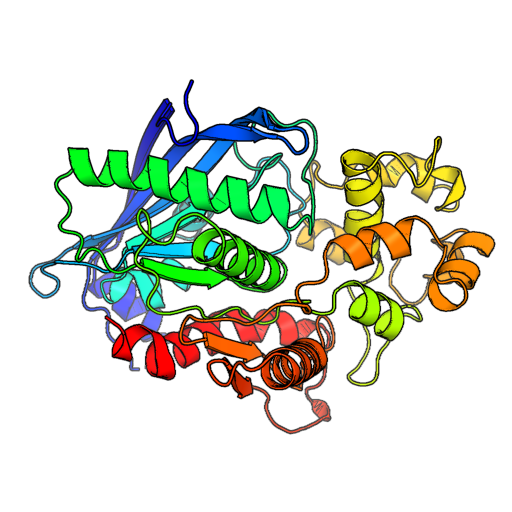19 1.00 5.15 125 TYR A CA 1
ATOM 846 C C . TYR A 1 125 ? 15.218 47.858 51.856 1.00 6.18 125 TYR A C 1
ATOM 847 O O . TYR A 1 125 ? 14.677 48.128 52.925 1.00 5.86 125 TYR A O 1
ATOM 856 N N . LEU A 1 126 ? 14.686 48.172 50.677 1.00 5.01 126 LEU A N 1
ATOM 857 C CA . LEU A 1 126 ? 13.397 48.846 50.586 1.00 5.84 126 LEU A CA 1
ATOM 858 C C . LEU A 1 126 ? 12.313 47.940 51.164 1.00 6.11 126 LEU A C 1
ATOM 859 O O . LEU A 1 126 ? 12.313 46.735 50.921 1.00 4.57 126 LEU A O 1
ATOM 864 N N . GLY A 1 127 ? 11.396 48.521 51.931 1.00 7.10 127 GLY A N 1
ATOM 865 C CA . GLY A 1 127 ? 10.303 47.744 52.489 1.00 7.08 127 GLY A CA 1
ATOM 866 C C . GLY A 1 127 ? 10.588 46.960 53.755 1.00 6.64 127 GLY A C 1
ATOM 867 O O . GLY A 1 127 ? 9.694 46.295 54.277 1.00 7.35 127 GLY A O 1
ATOM 868 N N . LEU A 1 128 ? 11.818 47.029 54.251 1.00 4.97 128 LEU A N 1
ATOM 869 C CA . LEU A 1 128 ? 12.190 46.310 55.467 1.00 4.58 128 LEU A CA 1
ATOM 870 C C . LEU A 1 128 ? 12.797 47.276 56.477 1.00 5.96 128 LEU A C 1
ATOM 871 O O . LEU A 1 128 ? 13.148 48.401 56.129 1.00 7.60 128 LEU A O 1
ATOM 876 N N . GLY A 1 129 ? 12.925 46.836 57.725 1.00 6.50 129 GLY A N 1
ATOM 877 C CA . GLY A 1 129 ? 13.482 47.708 58.744 1.00 7.02 129 GLY A CA 1
ATOM 878 C C . GLY A 1 129 ? 12.621 48.948 58.903 1.00 8.96 129 GLY A C 1
ATOM 879 O O . GLY A 1 129 ? 11.399 48.847 59.003 1.00 8.68 129 GLY A O 1
ATOM 880 N N . LYS A 1 130 ? 13.246 50.123 58.908 1.00 8.29 130 LYS A N 1
ATOM 881 C CA . LYS A 1 130 ? 12.506 51.374 59.066 1.00 9.49 130 LYS A CA 1
ATOM 882 C C . LYS A 1 130 ? 12.064 52.010 57.745 1.00 10.68 130 LYS A C 1
ATOM 883 O O . LYS A 1 130 ? 11.566 53.136 57.732 1.00 12.93 130 LYS A O 1
ATOM 889 N N . SER A 1 131 ? 12.236 51.295 56.640 1.00 8.82 131 SER A N 1
ATOM 890 C CA . SER A 1 131 ? 11.859 51.823 55.331 1.00 8.78 131 SER A CA 1
ATOM 891 C C . SER A 1 131 ? 10.366 52.120 55.218 1.00 8.72 131 SER A C 1
ATOM 892 O O . SER A 1 131 ? 9.536 51.415 55.796 1.00 8.84 131 SER A O 1
ATOM 895 N N . ASN A 1 132 ? 10.026 53.165 54.469 1.00 7.55 132 ASN A N 1
ATOM 896 C CA . ASN A 1 132 ? 8.627 53.526 54.281 1.00 9.03 132 ASN A CA 1
ATOM 897 C C . ASN A 1 132 ? 8.002 52.860 53.056 1.00 8.03 132 ASN A C 1
ATOM 898 O O . ASN A 1 132 ? 6.845 53.121 52.730 1.00 7.49 132 ASN A O 1
ATOM 903 N N . TYR A 1 133 ? 8.752 51.990 52.384 1.00 8.24 133 TYR A N 1
ATOM 904 C CA . TYR A 1 133 ? 8.222 51.319 51.195 1.00 7.61 133 TYR A CA 1
ATOM 905 C C . TYR A 1 133 ? 7.160 50.280 51.571 1.00 8.59 133 TYR A C 1
ATOM 906 O O . TYR A 1 133 ? 7.331 49.518 52.520 1.00 7.44 133 TYR A O 1
ATOM 915 N N . ALA A 1 134 ? 6.070 50.255 50.806 1.00 7.95 134 ALA A N 1
ATOM 916 C CA . ALA A 1 134 ? 4.945 49.352 51.061 1.00 9.62 134 ALA A CA 1
ATOM 917 C C . ALA A 1 134 ? 5.212 47.857 50.910 1.00 8.21 134 ALA A C 1
ATOM 918 O O . ALA A 1 134 ? 4.449 47.036 51.419 1.00 7.38 134 ALA A O 1
ATOM 920 N N . TYR A 1 135 ? 6.275 47.495 50.201 1.00 6.95 135 TYR A N 1
ATOM 921 C CA . TYR A 1 135 ? 6.616 46.085 50.020 1.00 5.97 135 TYR A CA 1
ATOM 922 C C . TYR A 1 135 ? 8.120 45.979 49.833 1.00 4.67 135 TYR A C 1
ATOM 923 O O . TYR A 1 135 ? 8.800 46.996 49.717 1.00 5.88 135 TYR A O 1
ATOM 932 N N . HIS A 1 136 ? 8.645 44.759 49.819 1.00 3.49 136 HIS A N 1
ATOM 933 C CA . HIS A 1 136 ? 10.074 44.587 49.587 1.00 3.01 136 HIS A CA 1
ATOM 934 C C . HIS A 1 136 ? 10.293 44.005 48.200 1.00 3.61 136 HIS A C 1
ATOM 935 O O . HIS A 1 136 ? 9.773 42.932 47.881 1.00 4.45 136 HIS A O 1
ATOM 942 N N . PRO A 1 137 ? 11.049 44.717 47.347 1.00 4.06 137 PRO A N 1
ATOM 943 C CA . PRO A 1 137 ? 11.327 44.240 45.987 1.00 5.21 137 PRO A CA 1
ATOM 944 C C . PRO A 1 137 ? 12.358 43.112 46.055 1.00 4.73 137 PRO A C 1
ATOM 945 O O . PRO A 1 137 ? 13.529 43.298 45.723 1.00 5.88 137 PRO A O 1
ATOM 949 N N . TYR A 1 138 ? 11.910 41.948 46.506 1.00 4.68 138 TYR A N 1
ATOM 950 C CA . TYR A 1 138 ? 12.763 40.774 46.642 1.00 4.20 138 TYR A CA 1
ATOM 951 C C . TYR A 1 138 ? 13.421 40.391 45.310 1.00 4.67 138 TYR A C 1
ATOM 952 O O . TYR A 1 138 ? 12.749 40.266 44.291 1.00 4.70 138 TYR A O 1
ATOM 961 N N . LEU A 1 139 ? 14.743 40.228 45.334 1.00 5.25 139 LEU A N 1
ATOM 962 C CA . LEU A 1 139 ? 15.521 39.841 44.157 1.00 5.54 139 LEU A CA 1
ATOM 963 C C . LEU A 1 139 ? 15.436 40.806 42.973 1.00 7.00 139 LEU A C 1
ATOM 964 O O . LEU A 1 139 ? 15.596 40.402 41.815 1.00 6.46 139 LEU A O 1
ATOM 969 N N . HIS A 1 140 ? 15.194 42.080 43.273 1.00 5.58 140 HIS A N 1
ATOM 970 C CA . HIS A 1 140 ? 15.113 43.118 42.250 1.00 5.98 140 HIS A CA 1
ATOM 971 C C . HIS A 1 140 ? 16.469 43.824 42.210 1.00 4.23 140 HIS A C 1
ATOM 972 O O . HIS A 1 140 ? 16.770 44.666 43.055 1.00 5.41 140 HIS A O 1
ATOM 979 N N . SER A 1 141 ? 17.283 43.466 41.222 1.00 5.32 141 SER A N 1
ATOM 980 C CA . SER A 1 141 ? 18.624 44.019 41.070 1.00 4.81 141 SER A CA 1
ATOM 981 C C . SER A 1 141 ? 18.752 45.531 41.229 1.00 5.41 141 SER A C 1
ATOM 982 O O . SER A 1 141 ? 19.603 46.011 41.982 1.00 4.85 141 SER A O 1
ATOM 985 N N . ALA A 1 142 ? 17.911 46.283 40.527 1.00 5.81 142 ALA A N 1
ATOM 986 C CA . ALA A 1 142 ? 17.981 47.740 40.579 1.00 6.35 142 ALA A CA 1
ATOM 987 C C . ALA A 1 142 ? 17.823 48.363 41.963 1.00 5.52 142 ALA A C 1
ATOM 988 O O . ALA A 1 142 ? 18.630 49.209 42.351 1.00 6.26 142 ALA A O 1
ATOM 990 N N . SER A 1 143 ? 16.793 47.962 42.705 1.00 5.74 143 SER A N 1
ATOM 991 C CA . SER A 1 143 ? 16.568 48.534 44.031 1.00 5.17 143 SER A CA 1
ATOM 992 C C . SER A 1 143 ? 17.468 47.928 45.107 1.00 6.42 143 SER A C 1
ATOM 993 O O . SER A 1 143 ? 17.702 48.547 46.144 1.00 6.06 143 SER A O 1
ATOM 996 N N . GLU A 1 144 ? 17.970 46.720 44.872 1.00 5.90 144 GLU A N 1
ATOM 997 C CA . GLU A 1 144 ? 18.890 46.117 45.830 1.00 5.07 144 GLU A CA 1
ATOM 998 C C . GLU A 1 144 ? 20.170 46.944 45.739 1.00 5.16 144 GLU A C 1
ATOM 999 O O . GLU A 1 144 ? 20.809 47.256 46.749 1.00 3.75 144 GLU A O 1
ATOM 1005 N N . ALA A 1 145 ? 20.527 47.315 44.512 1.00 4.96 145 ALA A N 1
ATOM 1006 C CA . ALA A 1 145 ? 21.722 48.113 44.279 1.00 5.69 145 ALA A CA 1
ATOM 1007 C C . ALA A 1 145 ? 21.550 49.551 44.765 1.00 5.16 145 ALA A C 1
ATOM 1008 O O . ALA A 1 145 ? 22.422 50.084 45.456 1.00 4.94 145 ALA A O 1
ATOM 1010 N N . SER A 1 146 ? 20.430 50.179 44.411 1.00 4.92 146 SER A N 1
ATOM 1011 C CA . SER A 1 146 ? 20.191 51.561 44.816 1.00 4.60 146 SER A CA 1
ATOM 1012 C C . SER A 1 146 ? 20.155 51.704 46.335 1.00 4.73 146 SER A C 1
ATOM 1013 O O . SER A 1 146 ? 20.695 52.661 46.888 1.00 4.84 146 SER A O 1
ATOM 1016 N N . ALA A 1 147 ? 19.527 50.747 47.007 1.00 3.87 147 ALA A N 1
ATOM 1017 C CA . ALA A 1 147 ? 19.440 50.783 48.463 1.00 4.93 147 ALA A CA 1
ATOM 1018 C C . ALA A 1 147 ? 20.824 50.623 49.088 1.00 5.56 147 ALA A C 1
ATOM 1019 O O . ALA A 1 147 ? 21.156 51.295 50.062 1.00 5.96 147 ALA A O 1
ATOM 1021 N N . THR A 1 148 ? 21.628 49.728 48.523 1.00 4.76 148 THR A N 1
ATOM 1022 C CA . THR A 1 148 ? 22.973 49.488 49.034 1.00 4.89 148 THR A CA 1
ATOM 1023 C C . THR A 1 148 ? 23.876 50.697 48.798 1.00 5.28 148 THR A C 1
ATOM 1024 O O . THR A 1 148 ? 24.594 51.142 49.698 1.00 4.00 148 THR A O 1
ATOM 1028 N N . ILE A 1 149 ? 23.836 51.226 47.581 1.00 4.23 149 ILE A N 1
ATOM 1029 C CA . ILE A 1 149 ? 24.643 52.386 47.231 1.00 4.92 149 ILE A CA 1
ATOM 1030 C C . ILE A 1 149 ? 24.310 53.583 48.123 1.00 5.01 149 ILE A C 1
ATOM 1031 O O . ILE A 1 149 ? 25.203 54.244 48.648 1.00 3.24 149 ILE A O 1
ATOM 1036 N N . ASP A 1 150 ? 23.024 53.847 48.311 1.00 5.00 150 ASP A N 1
ATOM 1037 C CA . ASP A 1 150 ? 22.605 54.975 49.131 1.00 5.00 150 ASP A CA 1
ATOM 1038 C C . ASP A 1 150 ? 22.889 54.770 50.618 1.00 5.28 150 ASP A C 1
ATOM 1039 O O . ASP A 1 150 ? 23.052 55.738 51.363 1.00 4.64 150 ASP A O 1
ATOM 1044 N N . ALA A 1 151 ? 22.963 53.513 51.049 1.00 5.19 151 ALA A N 1
ATOM 1045 C CA . ALA A 1 151 ? 23.277 53.212 52.442 1.00 4.06 151 ALA A CA 1
ATOM 1046 C C . ALA A 1 151 ? 24.744 53.563 52.660 1.00 4.63 151 ALA A C 1
ATOM 1047 O O . ALA A 1 151 ? 25.118 54.101 53.703 1.00 4.36 151 ALA A O 1
ATOM 1049 N N . MET A 1 152 ? 25.574 53.254 51.666 1.00 4.03 152 MET A N 1
ATOM 1050 C CA . MET A 1 152 ? 26.998 53.547 51.749 1.00 4.63 152 MET A CA 1
ATOM 1051 C C . MET A 1 152 ? 27.229 55.057 51.727 1.00 5.35 152 MET A C 1
ATOM 1052 O O . MET A 1 152 ? 28.123 55.569 52.401 1.00 4.57 152 MET A O 1
ATOM 1057 N N . ARG A 1 153 ? 26.417 55.770 50.952 1.00 4.63 153 ARG A N 1
ATOM 1058 C CA . ARG A 1 153 ? 26.537 57.221 50.879 1.00 4.72 153 ARG A CA 1
ATOM 1059 C C . ARG A 1 153 ? 26.211 57.834 52.240 1.00 6.30 153 ARG A C 1
ATOM 1060 O O . ARG A 1 153 ? 26.948 58.686 52.739 1.00 5.17 153 ARG A O 1
ATOM 1068 N N . ALA A 1 154 ? 25.115 57.384 52.845 1.00 5.06 154 ALA A N 1
ATOM 1069 C CA . ALA A 1 154 ? 24.697 57.893 54.149 1.00 5.28 154 ALA A CA 1
ATOM 1070 C C . ALA A 1 154 ? 25.689 57.503 55.244 1.00 5.62 154 ALA A C 1
ATOM 1071 O O . ALA A 1 154 ? 26.003 58.306 56.124 1.00 5.88 154 ALA A O 1
ATOM 1073 N N . ALA A 1 155 ? 26.182 56.269 55.192 1.00 4.44 155 ALA A N 1
ATOM 1074 C CA . ALA A 1 155 ? 27.152 55.805 56.177 1.00 6.24 155 ALA A CA 1
ATOM 1075 C C . ALA A 1 155 ? 28.410 56.671 56.121 1.00 6.41 155 ALA A C 1
ATOM 1076 O O . ALA A 1 155 ? 29.011 56.973 57.150 1.00 5.15 155 ALA A O 1
ATOM 1078 N N . ARG A 1 156 ? 28.817 57.063 54.916 1.00 7.31 156 ARG A N 1
ATOM 1079 C CA . ARG A 1 156 ? 30.002 57.900 54.765 1.00 6.80 156 ARG A CA 1
ATOM 1080 C C . ARG A 1 156 ? 29.821 59.238 55.477 1.00 8.13 156 ARG A C 1
ATOM 1081 O O . ARG A 1 156 ? 30.790 59.832 55.959 1.00 7.30 156 ARG A O 1
ATOM 1089 N N . SER A 1 157 ? 28.582 59.715 55.540 1.00 6.93 157 SER A N 1
ATOM 1090 C CA . SER A 1 157 ? 28.302 60.970 56.224 1.00 8.61 157 SER A CA 1
ATOM 1091 C C . SER A 1 157 ? 28.475 60.755 57.727 1.00 7.69 157 SER A C 1
ATOM 1092 O O . SER A 1 157 ? 29.015 61.612 58.431 1.00 6.75 157 SER A O 1
ATOM 1095 N N . VAL A 1 158 ? 28.024 59.603 58.215 1.00 6.97 158 VAL A N 1
ATOM 1096 C CA . VAL A 1 158 ? 28.169 59.291 59.631 1.00 6.93 158 VAL A CA 1
ATOM 1097 C C . VAL A 1 158 ? 29.662 59.189 59.938 1.00 7.70 158 VAL A C 1
ATOM 1098 O O . VAL A 1 158 ? 30.145 59.731 60.932 1.00 7.93 158 VAL A O 1
ATOM 1102 N N . LEU A 1 159 ? 30.390 58.500 59.066 1.00 7.69 159 LEU A N 1
ATOM 1103 C CA . LEU A 1 159 ? 31.825 58.316 59.241 1.00 7.74 159 LEU A CA 1
ATOM 1104 C C . LEU A 1 159 ? 32.591 59.637 59.172 1.00 9.13 159 LEU A C 1
ATOM 1105 O O . LEU A 1 159 ? 33.555 59.837 59.915 1.00 8.21 159 LEU A O 1
ATOM 1110 N N . GLN A 1 160 ? 32.164 60.535 58.286 1.00 9.75 160 GLN A N 1
ATOM 1111 C CA . GLN A 1 160 ? 32.812 61.839 58.151 1.00 12.51 160 GLN A CA 1
ATOM 1112 C C . GLN A 1 160 ? 32.681 62.635 59.446 1.00 13.27 160 GLN A C 1
ATOM 1113 O O . GLN A 1 160 ? 33.644 63.243 59.916 1.00 13.43 160 GLN A O 1
ATOM 1119 N N . HIS A 1 161 ? 31.480 62.634 60.014 1.00 12.34 161 HIS A N 1
ATOM 1120 C CA . HIS A 1 161 ? 31.222 63.360 61.251 1.00 13.60 161 HIS A CA 1
ATOM 1121 C C . HIS A 1 161 ? 32.052 62.798 62.404 1.00 12.92 161 HIS A C 1
ATOM 1122 O O . HIS A 1 161 ? 32.532 63.543 63.258 1.00 12.25 161 HIS A O 1
ATOM 1129 N N . LEU A 1 162 ? 32.218 61.480 62.420 1.00 11.53 162 LEU A N 1
ATOM 1130 C CA . LEU A 1 162 ? 33.001 60.813 63.456 1.00 12.05 162 LEU A CA 1
ATOM 1131 C C . LEU A 1 162 ? 34.491 60.928 63.173 1.00 11.46 162 LEU A C 1
ATOM 1132 O O . LEU A 1 162 ? 35.320 60.652 64.041 1.00 10.65 162 LEU A O 1
ATOM 1137 N N . LYS A 1 163 ? 34.817 61.329 61.950 1.00 10.74 163 LYS A N 1
ATOM 1138 C CA . LYS A 1 163 ? 36.199 61.456 61.507 1.00 11.24 163 LYS A CA 1
ATOM 1139 C C . LYS A 1 163 ? 36.894 60.097 61.449 1.00 10.15 163 LYS A C 1
ATOM 1140 O O . LYS A 1 163 ? 38.105 59.994 61.631 1.00 9.71 163 LYS A O 1
ATOM 1146 N N . THR A 1 164 ? 36.114 59.052 61.190 1.00 8.54 164 THR A N 1
ATOM 1147 C CA . THR A 1 164 ? 36.664 57.707 61.072 1.00 8.26 164 THR A CA 1
ATOM 1148 C C . THR A 1 164 ? 37.549 57.705 59.825 1.00 9.23 164 THR A C 1
ATOM 1149 O O . THR A 1 164 ? 37.110 58.100 58.749 1.00 10.04 164 THR A O 1
ATOM 1153 N N . PRO A 1 165 ? 38.807 57.265 59.956 1.00 9.62 165 PRO A N 1
ATOM 1154 C CA . PRO A 1 165 ? 39.721 57.235 58.809 1.00 10.72 165 PRO A CA 1
ATOM 1155 C C . PRO A 1 165 ? 39.439 56.126 57.791 1.00 9.10 165 PRO A C 1
ATOM 1156 O O . PRO A 1 165 ? 39.593 54.943 58.089 1.00 8.72 165 PRO A O 1
ATOM 1160 N N . LEU A 1 166 ? 39.024 56.527 56.592 1.00 7.95 166 LEU A N 1
ATOM 1161 C CA . LEU A 1 166 ? 38.727 55.592 55.509 1.00 6.99 166 LEU A CA 1
ATOM 1162 C C . LEU A 1 166 ? 39.856 55.639 54.485 1.00 7.71 166 LEU A C 1
ATOM 1163 O O . LEU A 1 166 ? 40.375 56.712 54.178 1.00 7.61 166 LEU A O 1
ATOM 1168 N N . SER A 1 167 ? 40.229 54.479 53.952 1.00 6.77 167 SER A N 1
ATOM 1169 C CA . SER A 1 167 ? 41.315 54.406 52.978 1.00 6.97 167 SER A CA 1
ATOM 1170 C C . SER A 1 167 ? 40.884 54.881 51.598 1.00 7.69 167 SER A C 1
ATOM 1171 O O . SER A 1 167 ? 41.714 55.302 50.790 1.00 7.53 167 SER A O 1
ATOM 1174 N N . GLY A 1 168 ? 39.583 54.814 51.335 1.00 6.21 168 GLY A N 1
ATOM 1175 C CA . GLY A 1 168 ? 39.068 55.216 50.041 1.00 7.45 168 GLY A CA 1
ATOM 1176 C C . GLY A 1 168 ? 38.715 53.981 49.233 1.00 8.46 168 GLY A C 1
ATOM 1177 O O . GLY A 1 168 ? 37.958 54.049 48.264 1.00 9.67 168 GLY A O 1
ATOM 1178 N N . LYS A 1 169 ? 39.264 52.840 49.636 1.00 7.94 169 LYS A N 1
ATOM 1179 C CA . LYS A 1 169 ? 38.988 51.590 48.942 1.00 8.28 169 LYS A CA 1
ATOM 1180 C C . LYS A 1 169 ? 37.619 51.063 49.352 1.00 8.50 169 LYS A C 1
ATOM 1181 O O . LYS A 1 169 ? 37.243 51.122 50.525 1.00 6.38 169 LYS A O 1
ATOM 1187 N N . VAL A 1 170 ? 36.878 50.554 48.374 1.00 6.68 170 VAL A N 1
ATOM 1188 C CA . VAL A 1 170 ? 35.544 50.024 48.618 1.00 5.84 170 VAL A CA 1
ATOM 1189 C C . VAL A 1 170 ? 35.461 48.564 48.190 1.00 5.40 170 VAL A C 1
ATOM 1190 O O . VAL A 1 170 ? 36.074 48.154 47.207 1.00 6.70 170 VAL A O 1
ATOM 1194 N N . MET A 1 171 ? 34.697 47.783 48.942 1.00 5.82 171 MET A N 1
ATOM 1195 C CA . MET A 1 171 ? 34.522 46.372 48.643 1.00 4.44 171 MET A CA 1
ATOM 1196 C C . MET A 1 171 ? 33.057 46.012 48.815 1.00 4.94 171 MET A C 1
ATOM 1197 O O . MET A 1 171 ? 32.294 46.757 49.431 1.00 5.77 171 MET A O 1
ATOM 1202 N N . LEU A 1 172 ? 32.672 44.868 48.265 1.00 4.11 172 LEU A N 1
ATOM 1203 C CA . LEU A 1 172 ? 31.297 44.407 48.354 1.00 3.22 172 LEU A CA 1
ATOM 1204 C C . LEU A 1 172 ? 31.229 42.916 48.633 1.00 4.67 172 LEU A C 1
ATOM 1205 O O . LEU A 1 172 ? 32.086 42.151 48.197 1.00 4.75 172 LEU A O 1
ATOM 1210 N N . SER A 1 173 ? 30.197 42.515 49.364 1.00 4.03 173 SER A N 1
ATOM 1211 C CA . SER A 1 173 ? 29.960 41.109 49.654 1.00 3.86 173 SER A CA 1
ATOM 1212 C C . SER A 1 173 ? 28.510 40.981 50.108 1.00 4.96 173 SER A C 1
ATOM 1213 O O . SER A 1 173 ? 27.831 41.984 50.328 1.00 3.84 173 SER A O 1
ATOM 1216 N N . GLY A 1 174 ? 28.039 39.748 50.230 1.00 5.01 174 GLY A N 1
ATOM 1217 C CA . GLY A 1 174 ? 26.670 39.507 50.645 1.00 3.78 174 GLY A CA 1
ATOM 1218 C C . GLY A 1 174 ? 26.405 38.019 50.560 1.00 3.52 174 GLY A C 1
ATOM 1219 O O . GLY A 1 174 ? 27.081 37.307 49.815 1.00 3.99 174 GLY A O 1
ATOM 1220 N N . TYR A 1 175 ? 25.416 37.552 51.314 1.00 5.07 175 TYR A N 1
ATOM 1221 C CA . TYR A 1 175 ? 25.074 36.136 51.359 1.00 5.35 175 TYR A CA 1
ATOM 1222 C C . TYR A 1 175 ? 23.633 35.855 50.936 1.00 4.52 175 TYR A C 1
ATOM 1223 O O . TYR A 1 175 ? 22.710 36.553 51.359 1.00 4.02 175 TYR A O 1
ATOM 1232 N N . SER A 1 176 ? 23.465 34.833 50.093 1.00 6.20 176 SER A N 1
ATOM 1233 C CA . SER A 1 176 ? 22.158 34.394 49.592 1.00 5.39 176 SER A CA 1
ATOM 1234 C C . SER A 1 176 ? 21.511 35.474 48.721 1.00 5.74 176 SER A C 1
ATOM 1235 O O . SER A 1 176 ? 22.055 35.830 47.674 1.00 3.74 176 SER A O 1
ATOM 1238 N N . GLN A 1 177 ? 20.347 35.986 49.117 1.00 5.68 177 GLN A N 1
ATOM 1239 C CA . GLN A 1 177 ? 19.743 37.057 48.327 1.00 5.04 177 GLN A CA 1
ATOM 1240 C C . GLN A 1 177 ? 20.793 38.161 48.303 1.00 4.92 177 GLN A C 1
ATOM 1241 O O . GLN A 1 177 ? 20.923 38.893 47.322 1.00 6.35 177 GLN A O 1
ATOM 1247 N N . GLY A 1 178 ? 21.540 38.260 49.403 1.00 4.81 178 GLY A N 1
ATOM 1248 C CA . GLY A 1 178 ? 22.581 39.267 49.528 1.00 3.46 178 GLY A CA 1
ATOM 1249 C C . GLY A 1 178 ? 23.698 39.105 48.518 1.00 4.35 178 GLY A C 1
ATOM 1250 O O . GLY A 1 178 ? 24.404 40.068 48.213 1.00 4.16 178 GLY A O 1
ATOM 1251 N N . GLY A 1 179 ? 23.873 37.887 48.012 1.00 4.58 179 GLY A N 1
ATOM 1252 C CA . GLY A 1 179 ? 24.905 37.646 47.015 1.00 5.62 179 GLY A CA 1
ATOM 1253 C C . GLY A 1 179 ? 24.431 38.254 45.709 1.00 5.41 179 GLY A C 1
ATOM 1254 O O . GLY A 1 179 ? 25.219 38.770 44.915 1.00 5.69 179 GLY A O 1
ATOM 1255 N N . HIS A 1 180 ? 23.122 38.178 45.492 1.00 5.04 180 HIS A N 1
ATOM 1256 C CA . HIS A 1 180 ? 22.488 38.744 44.308 1.00 4.11 180 HIS A CA 1
ATOM 1257 C C . HIS A 1 180 ? 22.629 40.265 44.458 1.00 4.91 180 HIS A C 1
ATOM 1258 O O . HIS A 1 180 ? 22.976 40.968 43.511 1.00 4.23 180 HIS A O 1
ATOM 1265 N N . THR A 1 181 ? 22.377 40.760 45.667 1.00 4.64 181 THR A N 1
ATOM 1266 C CA . THR A 1 181 ? 22.493 42.185 45.965 1.00 4.23 181 THR A CA 1
ATOM 1267 C C . THR A 1 181 ? 23.917 42.691 45.730 1.00 4.41 181 THR A C 1
ATOM 1268 O O . THR A 1 181 ? 24.128 43.726 45.087 1.00 2.84 181 THR A O 1
ATOM 1272 N N . ALA A 1 182 ? 24.892 41.962 46.264 1.00 1.28 182 ALA A N 1
ATOM 1273 C CA . ALA A 1 182 ? 26.291 42.348 46.120 1.00 4.05 182 ALA A CA 1
ATOM 1274 C C . ALA A 1 182 ? 26.688 42.466 44.654 1.00 3.10 182 ALA A C 1
ATOM 1275 O O . ALA A 1 182 ? 27.293 43.460 44.242 1.00 3.26 182 ALA A O 1
ATOM 1277 N N . MET A 1 183 ? 26.341 41.456 43.864 1.00 3.78 183 MET A N 1
ATOM 1278 C CA . MET A 1 183 ? 26.685 41.463 42.445 1.00 3.98 183 MET A CA 1
ATOM 1279 C C . MET A 1 183 ? 25.943 42.553 41.676 1.00 4.07 183 MET A C 1
ATOM 1280 O O . MET A 1 183 ? 26.516 43.196 40.790 1.00 3.97 183 MET A O 1
ATOM 1285 N N . ALA A 1 184 ? 24.672 42.761 42.008 1.00 4.69 184 ALA A N 1
ATOM 1286 C CA . ALA A 1 184 ? 23.878 43.787 41.334 1.00 4.86 184 ALA A CA 1
ATOM 1287 C C . ALA A 1 184 ? 24.456 45.164 41.638 1.00 4.94 184 ALA A C 1
ATOM 1288 O O . ALA A 1 184 ? 24.475 46.053 40.779 1.00 4.01 184 ALA A O 1
ATOM 1290 N N . THR A 1 185 ? 24.921 45.338 42.871 1.00 3.99 185 THR A N 1
ATOM 1291 C CA . THR A 1 185 ? 25.515 46.603 43.293 1.00 3.93 185 THR A CA 1
ATOM 1292 C C . THR A 1 185 ? 26.850 46.795 42.570 1.00 3.70 185 THR A C 1
ATOM 1293 O O . THR A 1 185 ? 27.189 47.900 42.140 1.00 3.59 185 THR A O 1
ATOM 1297 N N . GLN A 1 186 ? 27.608 45.714 42.432 1.00 3.03 186 GLN A N 1
ATOM 1298 C CA . GLN A 1 186 ? 28.891 45.788 41.743 1.00 4.07 186 GLN A CA 1
ATOM 1299 C C . GLN A 1 186 ? 28.686 46.209 40.290 1.00 3.15 186 GLN A C 1
ATOM 1300 O O . GLN A 1 186 ? 29.405 47.059 39.769 1.00 2.84 186 GLN A O 1
ATOM 1306 N N . ARG A 1 187 ? 27.702 45.605 39.636 1.00 4.86 187 ARG A N 1
ATOM 1307 C CA . ARG A 1 187 ? 27.423 45.922 38.243 1.00 5.27 187 ARG A CA 1
ATOM 1308 C C . ARG A 1 187 ? 27.070 47.397 38.064 1.00 5.48 187 ARG A C 1
ATOM 1309 O O . ARG A 1 187 ? 27.536 48.043 37.127 1.00 4.41 187 ARG A O 1
ATOM 1317 N N . GLU A 1 188 ? 26.253 47.923 38.971 1.00 4.99 188 GLU A N 1
ATOM 1318 C CA . GLU A 1 188 ? 25.823 49.319 38.909 1.00 5.82 188 GLU A CA 1
ATOM 1319 C C . GLU A 1 188 ? 26.964 50.306 39.143 1.00 6.22 188 GLU A C 1
ATOM 1320 O O . GLU A 1 188 ? 27.081 51.307 38.435 1.00 5.55 188 GLU A O 1
ATOM 1326 N N . ILE A 1 189 ? 27.806 50.029 40.134 1.00 4.81 189 ILE A N 1
ATOM 1327 C CA . ILE A 1 189 ? 28.925 50.917 40.425 1.00 4.81 189 ILE A CA 1
ATOM 1328 C C . ILE A 1 189 ? 29.912 50.940 39.257 1.00 5.50 189 ILE A C 1
ATOM 1329 O O . ILE A 1 189 ? 30.357 52.006 38.832 1.00 4.49 189 ILE A O 1
ATOM 1334 N N . GLU A 1 190 ? 30.251 49.770 38.726 1.00 4.53 190 GLU A N 1
ATOM 1335 C CA . GLU A 1 190 ? 31.178 49.719 37.600 1.00 5.21 190 GLU A CA 1
ATOM 1336 C C . GLU A 1 190 ? 30.605 50.450 36.384 1.00 5.20 190 GLU A C 1
ATOM 1337 O O . GLU A 1 190 ? 31.326 51.143 35.657 1.00 5.51 190 GLU A O 1
ATOM 1343 N N . ALA A 1 191 ? 29.303 50.316 36.176 1.00 3.99 191 ALA A N 1
ATOM 1344 C CA . ALA A 1 191 ? 28.654 50.943 35.031 1.00 4.96 191 ALA A CA 1
ATOM 1345 C C . ALA A 1 191 ? 28.425 52.454 35.118 1.00 6.30 191 ALA A C 1
ATOM 1346 O O . ALA A 1 191 ? 28.296 53.111 34.084 1.00 7.35 191 ALA A O 1
ATOM 1348 N N . HIS A 1 192 ? 28.395 53.012 36.327 1.00 5.70 192 HIS A N 1
ATOM 1349 C CA . HIS A 1 192 ? 28.108 54.440 36.477 1.00 5.77 192 HIS A CA 1
ATOM 1350 C C . HIS A 1 192 ? 28.828 55.224 37.572 1.00 7.05 192 HIS A C 1
ATOM 1351 O O . HIS A 1 192 ? 29.056 56.428 37.422 1.00 5.59 192 HIS A O 1
ATOM 1358 N N . LEU A 1 193 ? 29.169 54.560 38.674 1.00 5.45 193 LEU A N 1
ATOM 1359 C CA . LEU A 1 193 ? 29.757 55.259 39.816 1.00 6.00 193 LEU A CA 1
ATOM 1360 C C . LEU A 1 193 ? 31.202 54.942 40.200 1.00 7.15 193 LEU A C 1
ATOM 1361 O O . LEU A 1 193 ? 31.560 55.037 41.375 1.00 7.33 193 LEU A O 1
ATOM 1366 N N . SER A 1 194 ? 32.039 54.597 39.228 1.00 6.11 194 SER A N 1
ATOM 1367 C CA . SER A 1 194 ? 33.425 54.255 39.533 1.00 7.38 194 SER A CA 1
ATOM 1368 C C . SER A 1 194 ? 34.235 55.389 40.164 1.00 6.76 194 SER A C 1
ATOM 1369 O O . SER A 1 194 ? 35.223 55.133 40.849 1.00 8.21 194 SER A O 1
ATOM 1372 N N . LYS A 1 195 ? 33.831 56.637 39.947 1.00 6.75 195 LYS A N 1
ATOM 1373 C CA . LYS A 1 195 ? 34.573 57.745 40.544 1.00 8.70 195 LYS A CA 1
ATOM 1374 C C . LYS A 1 195 ? 34.222 57.899 42.023 1.00 8.18 195 LYS A C 1
ATOM 1375 O O . LYS A 1 195 ? 35.093 58.163 42.850 1.00 9.34 195 LYS A O 1
ATOM 1381 N N . GLU A 1 196 ? 32.946 57.721 42.351 1.00 6.47 196 GLU A N 1
ATOM 1382 C CA . GLU A 1 196 ? 32.480 57.856 43.728 1.00 7.62 196 GLU A CA 1
ATOM 1383 C C . GLU A 1 196 ? 32.909 56.702 44.634 1.00 7.33 196 GLU A C 1
ATOM 1384 O O . GLU A 1 196 ? 33.226 56.912 45.809 1.00 6.48 196 GLU A O 1
ATOM 1390 N N . PHE A 1 197 ? 32.907 55.490 44.087 1.00 5.61 197 PHE A N 1
ATOM 1391 C CA . PHE A 1 197 ? 33.282 54.296 44.843 1.00 7.32 197 PHE A CA 1
ATOM 1392 C C . PHE A 1 197 ? 34.446 53.565 44.185 1.00 7.92 197 PHE A C 1
ATOM 1393 O O . PHE A 1 197 ? 34.281 52.967 43.120 1.00 8.12 197 PHE A O 1
ATOM 1401 N N . HIS A 1 198 ? 35.615 53.611 44.818 1.00 7.03 198 HIS A N 1
ATOM 1402 C CA . HIS A 1 198 ? 36.795 52.933 44.294 1.00 7.20 198 HIS A CA 1
ATOM 1403 C C . HIS A 1 198 ? 36.685 51.466 44.686 1.00 7.12 198 HIS A C 1
ATOM 1404 O O . HIS A 1 198 ? 37.210 51.039 45.713 1.00 7.46 198 HIS A O 1
ATOM 1411 N N . LEU A 1 199 ? 35.990 50.705 43.848 1.00 7.05 199 LEU A N 1
ATOM 1412 C CA . LEU A 1 199 ? 35.752 49.287 44.079 1.00 7.87 199 LEU A CA 1
ATOM 1413 C C . LEU A 1 199 ? 36.991 48.449 43.768 1.00 8.23 199 LEU A C 1
ATOM 1414 O O . LEU A 1 199 ? 37.460 48.419 42.629 1.00 8.82 199 LEU A O 1
ATOM 1419 N N . VAL A 1 200 ? 37.517 47.763 44.780 1.00 5.75 200 VAL A N 1
ATOM 1420 C CA . VAL A 1 200 ? 38.713 46.946 44.599 1.00 6.65 200 VAL A CA 1
ATOM 1421 C C . VAL A 1 200 ? 38.492 45.449 44.800 1.00 7.07 200 VAL A C 1
ATOM 1422 O O . VAL A 1 200 ? 39.380 44.648 44.515 1.00 8.10 200 VAL A O 1
ATOM 1426 N N . ALA A 1 201 ? 37.311 45.071 45.279 1.00 6.38 201 ALA A N 1
ATOM 1427 C CA . ALA A 1 201 ? 37.011 43.664 45.508 1.00 6.23 201 ALA A CA 1
ATOM 1428 C C . ALA A 1 201 ? 35.521 43.424 45.703 1.00 6.50 201 ALA A C 1
ATOM 1429 O O . ALA A 1 201 ? 34.827 44.224 46.329 1.00 5.40 201 ALA A O 1
ATOM 1431 N N . SER A 1 202 ? 35.043 42.310 45.162 1.00 5.88 202 SER A N 1
ATOM 1432 C CA . SER A 1 202 ? 33.642 41.929 45.285 1.00 5.20 202 SER A CA 1
ATOM 1433 C C . SER A 1 202 ? 33.618 40.432 45.561 1.00 6.07 202 SER A C 1
ATOM 1434 O O . SER A 1 202 ? 34.267 39.661 44.854 1.00 5.42 202 SER A O 1
ATOM 1437 N N . ALA A 1 203 ? 32.881 40.022 46.588 1.00 4.13 203 ALA A N 1
ATOM 1438 C CA . ALA A 1 203 ? 32.802 38.605 46.932 1.00 5.21 203 ALA A CA 1
ATOM 1439 C C . ALA A 1 203 ? 31.378 38.142 47.231 1.00 5.40 203 ALA A C 1
ATOM 1440 O O . ALA A 1 203 ? 31.014 37.928 48.392 1.00 4.60 203 ALA A O 1
ATOM 1442 N N . PRO A 1 204 ? 30.547 37.990 46.186 1.00 5.63 204 PRO A N 1
ATOM 1443 C CA . PRO A 1 204 ? 29.160 37.540 46.375 1.00 5.24 204 PRO A CA 1
ATOM 1444 C C . PRO A 1 204 ? 29.182 36.113 46.918 1.00 6.62 204 PRO A C 1
ATOM 1445 O O . PRO A 1 204 ? 29.985 35.290 46.471 1.00 6.66 204 PRO A O 1
ATOM 1449 N N . ILE A 1 205 ? 28.298 35.819 47.865 1.00 4.44 205 ILE A N 1
ATOM 1450 C CA . ILE A 1 205 ? 28.240 34.493 48.469 1.00 5.67 205 ILE A CA 1
ATOM 1451 C C . ILE A 1 205 ? 26.905 33.776 48.249 1.00 4.92 205 ILE A C 1
ATOM 1452 O O . ILE A 1 205 ? 25.846 34.293 48.591 1.00 4.43 205 ILE A O 1
ATOM 1457 N N . SER A 1 206 ? 26.972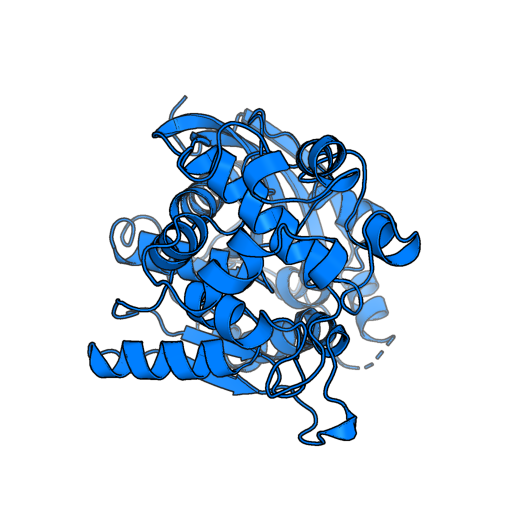 32.582 47.671 1.00 6.15 206 SER A N 1
ATOM 1458 C CA . SER A 1 206 ? 25.788 31.757 47.431 1.00 6.58 206 SER A CA 1
ATOM 1459 C C . SER A 1 206 ? 24.585 32.504 46.855 1.00 6.55 206 SER A C 1
ATOM 1460 O O . SER A 1 206 ? 23.446 32.289 47.282 1.00 6.07 206 SER A O 1
ATOM 1463 N N . GLY A 1 207 ? 24.836 33.367 45.875 1.00 4.87 207 GLY A N 1
ATOM 1464 C CA . GLY A 1 207 ? 23.756 34.122 45.264 1.00 4.89 207 GLY A CA 1
ATOM 1465 C C . GLY A 1 207 ? 23.209 33.496 43.990 1.00 4.74 207 GLY A C 1
ATOM 1466 O O . GLY A 1 207 ? 23.940 32.827 43.259 1.00 6.28 207 GLY A O 1
ATOM 1467 N N . PRO A 1 208 ? 21.914 33.693 43.697 1.00 4.47 208 PRO A N 1
ATOM 1468 C CA . PRO A 1 208 ? 21.285 33.138 42.495 1.00 3.74 208 PRO A CA 1
ATOM 1469 C C . PRO A 1 208 ? 21.477 34.066 41.292 1.00 4.46 208 PRO A C 1
ATOM 1470 O O . PRO A 1 208 ? 20.517 34.645 40.795 1.00 4.86 208 PRO A O 1
ATOM 1474 N N . TYR A 1 209 ? 22.723 34.200 40.834 1.00 3.97 209 TYR A N 1
ATOM 1475 C CA . TYR A 1 209 ? 23.054 35.076 39.707 1.00 4.55 209 TYR A CA 1
ATOM 1476 C C . TYR A 1 209 ? 22.284 34.697 38.444 1.00 5.14 209 TYR A C 1
ATOM 1477 O O . TYR A 1 209 ? 21.867 35.568 37.675 1.00 5.47 209 TYR A O 1
ATOM 1486 N N . ALA A 1 210 ? 22.120 33.397 38.221 1.00 4.66 210 ALA A N 1
ATOM 1487 C CA . ALA A 1 210 ? 21.351 32.909 37.080 1.00 5.43 210 ALA A CA 1
ATOM 1488 C C . ALA A 1 210 ? 19.980 32.674 37.708 1.00 5.62 210 ALA A C 1
ATOM 1489 O O . ALA A 1 210 ? 19.534 31.537 37.880 1.00 5.28 210 ALA A O 1
ATOM 1491 N N . LEU A 1 211 ? 19.335 33.781 38.067 1.00 6.19 211 LEU A N 1
ATOM 1492 C CA . LEU A 1 211 ? 18.044 33.773 38.744 1.00 5.56 211 LEU A CA 1
ATOM 1493 C C . LEU A 1 211 ? 16.951 32.957 38.077 1.00 4.86 211 LEU A C 1
ATOM 1494 O O . LEU A 1 211 ? 16.382 32.057 38.694 1.00 5.07 211 LEU A O 1
ATOM 1499 N N . GLU A 1 212 ? 16.647 33.272 36.822 1.00 4.80 212 GLU A N 1
ATOM 1500 C CA . GLU A 1 212 ? 15.606 32.545 36.102 1.00 4.62 212 GLU A CA 1
ATOM 1501 C C . GLU A 1 212 ? 15.898 31.046 36.016 1.00 5.99 212 GLU A C 1
ATOM 1502 O O . GLU A 1 212 ? 15.031 30.219 36.310 1.00 4.90 212 GLU A O 1
ATOM 1508 N N . GLN A 1 213 ? 17.120 30.691 35.626 1.00 6.83 213 GLN A N 1
ATOM 1509 C CA . GLN A 1 213 ? 17.479 29.280 35.494 1.00 6.59 213 GLN A CA 1
ATOM 1510 C C . GLN A 1 213 ? 17.465 28.554 36.839 1.00 6.57 213 GLN A C 1
ATOM 1511 O O . GLN A 1 213 ? 17.162 27.362 36.904 1.00 7.12 213 GLN A O 1
ATOM 1517 N N . THR A 1 214 ? 17.791 29.272 37.910 1.00 7.10 214 THR A N 1
ATOM 1518 C CA . THR A 1 214 ? 17.793 28.684 39.246 1.00 7.75 214 THR A CA 1
ATOM 1519 C C . THR A 1 214 ? 16.386 28.217 39.618 1.00 6.50 214 THR A C 1
ATOM 1520 O O . THR A 1 214 ? 16.213 27.129 40.175 1.00 5.68 214 THR A O 1
ATOM 1524 N N . PHE A 1 215 ? 15.384 29.039 39.311 1.00 5.54 215 PHE A N 1
ATOM 1525 C CA . PHE A 1 215 ? 13.995 28.687 39.605 1.00 6.12 215 PHE A CA 1
ATOM 1526 C C . PHE A 1 215 ? 13.541 27.532 38.726 1.00 5.39 215 PHE A C 1
ATOM 1527 O O . PHE A 1 215 ? 12.820 26.636 39.179 1.00 6.00 215 PHE A O 1
ATOM 1535 N N . LEU A 1 216 ? 13.962 27.550 37.466 1.00 3.78 216 LEU A N 1
ATOM 1536 C CA . LEU A 1 216 ? 13.608 26.477 36.543 1.00 5.13 216 LEU A CA 1
ATOM 1537 C C . LEU A 1 216 ? 14.183 25.151 37.045 1.00 4.65 216 LEU A C 1
ATOM 1538 O O . LEU A 1 216 ? 13.482 24.142 37.109 1.00 4.14 216 LEU A O 1
ATOM 1543 N N . ASP A 1 217 ? 15.460 25.157 37.409 1.00 4.51 217 ASP A N 1
ATOM 1544 C CA . ASP A 1 217 ? 16.117 23.940 37.877 1.00 6.16 217 ASP A CA 1
ATOM 1545 C C . ASP A 1 217 ? 15.498 23.296 39.118 1.00 6.17 217 ASP A C 1
ATOM 1546 O O . ASP A 1 217 ? 15.522 22.068 39.256 1.00 6.49 217 ASP A O 1
ATOM 1551 N N . SER A 1 218 ? 14.947 24.111 40.013 1.00 5.72 218 SER A N 1
ATOM 1552 C CA . SER A 1 218 ? 14.343 23.598 41.245 1.00 7.44 218 SER A CA 1
ATOM 1553 C C . SER A 1 218 ? 12.818 23.617 41.242 1.00 7.66 218 SER A C 1
ATOM 1554 O O . SER A 1 218 ? 12.198 23.319 42.260 1.00 6.27 218 SER A O 1
ATOM 1557 N N . TRP A 1 219 ? 12.213 23.949 40.106 1.00 7.74 219 TRP A N 1
ATOM 1558 C CA . TRP A 1 219 ? 10.757 24.048 40.036 1.00 6.73 219 TRP A CA 1
ATOM 1559 C C . TRP A 1 219 ? 9.964 22.828 40.517 1.00 7.19 219 TRP A C 1
ATOM 1560 O O . TRP A 1 219 ? 8.888 22.981 41.099 1.00 6.63 219 TRP A O 1
ATOM 1571 N N . SER A 1 220 ? 10.485 21.626 40.283 1.00 7.37 220 SER A N 1
ATOM 1572 C CA . SER A 1 220 ? 9.794 20.405 40.697 1.00 8.64 220 SER A CA 1
ATOM 1573 C C . SER A 1 220 ? 9.842 20.205 42.209 1.00 10.27 220 SER A C 1
ATOM 1574 O O . SER A 1 220 ? 9.104 19.384 42.762 1.00 9.42 220 SER A O 1
ATOM 1577 N N . GLY A 1 221 ? 10.717 20.955 42.869 1.00 8.73 221 GLY A N 1
ATOM 1578 C CA . GLY A 1 221 ? 10.862 20.832 44.306 1.00 9.82 221 GLY A CA 1
ATOM 1579 C C . GLY A 1 221 ? 12.238 20.295 44.656 1.00 9.52 221 GLY A C 1
ATOM 1580 O O . GLY A 1 221 ? 12.647 20.297 45.817 1.00 11.29 221 GLY A O 1
ATOM 1581 N N . SER A 1 222 ? 12.955 19.821 43.645 1.00 8.50 222 SER A N 1
ATOM 1582 C CA . SER A 1 222 ? 14.297 19.296 43.849 1.00 9.16 222 SER A CA 1
ATOM 1583 C C . SER A 1 222 ? 15.140 19.624 42.633 1.00 9.57 222 SER A C 1
ATOM 1584 O O . SER A 1 222 ? 14.614 19.882 41.550 1.00 9.56 222 SER A O 1
ATOM 1587 N N . ASN A 1 223 ? 16.453 19.631 42.821 1.00 8.92 223 ASN A N 1
ATOM 1588 C CA . ASN A 1 223 ? 17.374 19.909 41.733 1.00 9.82 223 ASN A CA 1
ATOM 1589 C C . ASN A 1 223 ? 18.455 18.836 41.751 1.00 9.83 223 ASN A C 1
ATOM 1590 O O . ASN A 1 223 ? 18.380 17.891 42.537 1.00 10.41 223 ASN A O 1
ATOM 1595 N N . ALA A 1 224 ? 19.455 18.983 40.891 1.00 11.04 224 ALA A N 1
ATOM 1596 C CA . ALA A 1 224 ? 20.540 18.011 40.799 1.00 11.10 224 ALA A CA 1
ATOM 1597 C C . ALA A 1 224 ? 21.288 17.799 42.109 1.00 12.33 224 ALA A C 1
ATOM 1598 O O . ALA A 1 224 ? 21.856 16.730 42.334 1.00 12.42 224 ALA A O 1
ATOM 1600 N N . VAL A 1 225 ? 21.288 18.814 42.969 1.00 10.33 225 VAL A N 1
ATOM 1601 C CA . VAL A 1 225 ? 21.985 18.729 44.249 1.00 11.17 225 VAL A CA 1
ATOM 1602 C C . VAL A 1 225 ? 21.137 18.056 45.322 1.00 10.29 225 VAL A C 1
ATOM 1603 O O . VAL A 1 225 ? 21.618 17.196 46.058 1.00 11.11 225 VAL A O 1
ATOM 1607 N N . GLY A 1 226 ? 19.875 18.455 45.410 1.00 10.10 226 GLY A N 1
ATOM 1608 C CA . GLY A 1 226 ? 18.995 17.874 46.406 1.00 10.61 226 GLY A CA 1
ATOM 1609 C C . GLY A 1 226 ? 17.642 18.550 46.435 1.00 9.77 226 GLY A C 1
ATOM 1610 O O . GLY A 1 226 ? 17.262 19.241 45.492 1.00 10.95 226 GLY A O 1
ATOM 1611 N N . GLU A 1 227 ? 16.916 18.358 47.529 1.00 9.88 227 GLU A N 1
ATOM 1612 C CA . GLU A 1 227 ? 15.593 18.943 47.683 1.00 10.12 227 GLU A CA 1
ATOM 1613 C C . GLU A 1 227 ? 15.646 20.437 47.997 1.00 9.75 227 GLU A C 1
ATOM 1614 O O . GLU A 1 227 ? 16.411 20.875 48.857 1.00 8.58 227 GLU A O 1
ATOM 1620 N N . ASN A 1 228 ? 14.830 21.211 47.288 1.00 8.47 228 ASN A N 1
ATOM 1621 C CA . ASN A 1 228 ? 14.751 22.650 47.500 1.00 9.52 228 ASN A CA 1
ATOM 1622 C C . ASN A 1 228 ? 13.673 22.863 48.554 1.00 9.40 228 ASN A C 1
ATOM 1623 O O . ASN A 1 228 ? 12.604 23.417 48.288 1.00 7.83 228 ASN A O 1
ATOM 1628 N N . THR A 1 229 ? 13.992 22.405 49.757 1.00 8.07 229 THR A N 1
ATOM 1629 C CA . THR A 1 229 ? 13.114 22.442 50.919 1.00 8.33 229 THR A CA 1
ATOM 1630 C C . THR A 1 229 ? 12.378 23.749 51.209 1.00 8.68 229 THR A C 1
ATOM 1631 O O . THR A 1 229 ? 11.213 23.733 51.613 1.00 7.94 229 THR A O 1
ATOM 1635 N N . PHE A 1 230 ? 13.047 24.878 51.004 1.00 7.91 230 PHE A N 1
ATOM 1636 C CA . PHE A 1 230 ? 12.433 26.172 51.281 1.00 7.50 230 PHE A CA 1
ATOM 1637 C C . PHE A 1 230 ? 11.813 26.802 50.034 1.00 7.17 230 PHE A C 1
ATOM 1638 O O . PHE A 1 230 ? 11.478 27.985 50.030 1.00 7.47 230 PHE A O 1
ATOM 1646 N N . GLY A 1 231 ? 11.646 25.994 48.990 1.00 8.61 231 GLY A N 1
ATOM 1647 C CA . GLY A 1 231 ? 11.095 26.476 47.733 1.00 8.23 231 GLY A CA 1
ATOM 1648 C C . GLY A 1 231 ? 9.730 27.141 47.760 1.00 7.87 231 GLY A C 1
ATOM 1649 O O . GLY A 1 231 ? 9.507 28.128 47.054 1.00 7.85 231 GLY A O 1
ATOM 1650 N N . ILE A 1 232 ? 8.804 26.612 48.552 1.00 7.10 232 ILE A N 1
ATOM 1651 C CA . ILE A 1 232 ? 7.475 27.208 48.613 1.00 7.99 232 ILE A CA 1
ATOM 1652 C C . ILE A 1 232 ? 7.535 28.610 49.215 1.00 7.52 232 ILE A C 1
ATOM 1653 O O . ILE A 1 232 ? 6.872 29.528 48.733 1.00 7.60 232 ILE A O 1
ATOM 1658 N N . LEU A 1 233 ? 8.348 28.775 50.253 1.00 6.50 233 LEU A N 1
ATOM 1659 C CA . LEU A 1 233 ? 8.499 30.072 50.907 1.00 6.90 233 LEU A CA 1
ATOM 1660 C C . LEU A 1 233 ? 9.239 31.072 50.016 1.00 7.25 233 LEU A C 1
ATOM 1661 O O . LEU A 1 233 ? 8.759 32.180 49.779 1.00 6.05 233 LEU A O 1
ATOM 1666 N N . LEU A 1 234 ? 10.410 30.678 49.521 1.00 6.63 234 LEU A N 1
ATOM 1667 C CA . LEU A 1 234 ? 11.208 31.555 48.666 1.00 7.74 234 LEU A CA 1
ATOM 1668 C C . LEU A 1 234 ? 10.519 31.835 47.330 1.00 7.28 234 LEU A C 1
ATOM 1669 O O . LEU A 1 234 ? 10.558 32.958 46.821 1.00 6.33 234 LEU A O 1
ATOM 1674 N N . GLY A 1 235 ? 9.886 30.813 46.765 1.00 6.11 235 GLY A N 1
ATOM 1675 C CA . GLY A 1 235 ? 9.188 30.991 45.505 1.00 6.73 235 GLY A CA 1
ATOM 1676 C C . GLY A 1 235 ? 8.015 31.942 45.669 1.00 6.67 235 GLY A C 1
ATOM 1677 O O . GLY A 1 235 ? 7.766 32.788 44.809 1.00 5.44 235 GLY A O 1
ATOM 1678 N N . SER A 1 236 ? 7.285 31.803 46.773 1.00 5.39 236 SER A N 1
ATOM 1679 C CA . SER A 1 236 ? 6.142 32.674 47.035 1.00 4.70 236 SER A CA 1
ATOM 1680 C C . SER A 1 236 ? 6.596 34.119 47.229 1.00 4.86 236 SER A C 1
ATOM 1681 O O . SER A 1 236 ? 5.968 35.047 46.719 1.00 4.13 236 SER A O 1
ATOM 1684 N N . TYR A 1 237 ? 7.686 34.314 47.965 1.00 3.89 237 TYR A N 1
ATOM 1685 C CA . TYR A 1 237 ? 8.205 35.666 48.188 1.00 4.34 237 TYR A CA 1
ATOM 1686 C C . TYR A 1 237 ? 8.534 36.292 46.824 1.00 3.12 237 TYR A C 1
ATOM 1687 O O . TYR A 1 237 ? 8.180 37.438 46.545 1.00 3.73 237 TYR A O 1
ATOM 1696 N N . ALA A 1 238 ? 9.199 35.519 45.970 1.00 4.01 238 ALA A N 1
ATOM 1697 C CA . ALA A 1 238 ? 9.581 35.987 44.640 1.00 4.53 238 ALA A CA 1
ATOM 1698 C C . ALA A 1 238 ? 8.390 36.390 43.774 1.00 4.68 238 ALA A C 1
ATOM 1699 O O . ALA A 1 238 ? 8.412 37.442 43.138 1.00 5.22 238 ALA A O 1
ATOM 1701 N N . ILE A 1 239 ? 7.361 35.548 43.740 1.00 3.36 239 ILE A N 1
ATOM 1702 C CA . ILE A 1 239 ? 6.171 35.826 42.934 1.00 3.43 239 ILE A CA 1
ATOM 1703 C C . ILE A 1 239 ? 5.435 37.079 43.410 1.00 4.53 239 ILE A C 1
ATOM 1704 O O . ILE A 1 239 ? 5.119 37.967 42.613 1.00 3.75 239 ILE A O 1
ATOM 1709 N N . VAL A 1 240 ? 5.164 37.146 44.709 1.00 3.74 240 VAL A N 1
ATOM 1710 C CA . VAL A 1 240 ? 4.469 38.290 45.290 1.00 5.82 240 VAL A CA 1
ATOM 1711 C C . VAL A 1 240 ? 5.261 39.586 45.080 1.00 5.71 240 VAL A C 1
ATOM 1712 O O . VAL A 1 240 ? 4.695 40.617 44.710 1.00 5.86 240 VAL A O 1
ATOM 1716 N N . ALA A 1 241 ? 6.571 39.528 45.304 1.00 4.66 241 ALA A N 1
ATOM 1717 C CA . ALA A 1 241 ? 7.420 40.704 45.139 1.00 4.50 241 ALA A CA 1
ATOM 1718 C C . ALA A 1 241 ? 7.498 41.153 43.682 1.00 5.31 241 ALA A C 1
ATOM 1719 O O . ALA A 1 241 ? 7.405 42.346 43.395 1.00 4.43 241 ALA A O 1
ATOM 1721 N N . MET A 1 242 ? 7.665 40.207 42.759 1.00 5.41 242 MET A N 1
ATOM 1722 C CA . MET A 1 242 ? 7.749 40.569 41.348 1.00 6.06 242 MET A CA 1
ATOM 1723 C C . MET A 1 242 ? 6.441 41.185 40.863 1.00 5.75 242 MET A C 1
ATOM 1724 O O . MET A 1 242 ? 6.447 42.047 39.985 1.00 6.65 242 MET A O 1
ATOM 1729 N N . GLN A 1 243 ? 5.320 40.743 41.431 1.00 5.46 243 GLN A N 1
ATOM 1730 C CA . GLN A 1 243 ? 4.025 41.307 41.059 1.00 6.18 243 GLN A CA 1
ATOM 1731 C C . GLN A 1 243 ? 3.962 42.756 41.555 1.00 6.09 243 GLN A C 1
ATOM 1732 O O . GLN A 1 243 ? 3.494 43.639 40.844 1.00 8.04 243 GLN A O 1
ATOM 1738 N N . HIS A 1 244 ? 4.443 43.002 42.771 1.00 6.46 244 HIS A N 1
ATOM 1739 C CA . HIS A 1 244 ? 4.440 44.359 43.322 1.00 7.88 244 HIS A CA 1
ATOM 1740 C C . HIS A 1 244 ? 5.328 45.271 42.482 1.00 7.26 244 HIS A C 1
ATOM 1741 O O . HIS A 1 244 ? 4.952 46.391 42.131 1.00 5.74 244 HIS A O 1
ATOM 1748 N N . THR A 1 245 ? 6.520 44.777 42.173 1.00 6.98 245 THR A N 1
ATOM 1749 C CA . THR A 1 245 ? 7.501 45.535 41.407 1.00 8.25 245 THR A CA 1
ATOM 1750 C C . THR A 1 245 ? 7.117 45.797 39.954 1.00 8.91 245 THR A C 1
ATOM 1751 O O . THR A 1 245 ? 7.156 46.940 39.497 1.00 10.56 245 THR A O 1
ATOM 1755 N N . TYR A 1 246 ? 6.739 44.745 39.233 1.00 8.57 246 TYR A N 1
ATOM 1756 C CA . TYR A 1 246 ? 6.398 44.880 37.820 1.00 9.13 246 TYR A CA 1
ATOM 1757 C C . TYR A 1 246 ? 4.916 44.953 37.485 1.00 9.95 246 TYR A C 1
ATOM 1758 O O . TYR A 1 246 ? 4.555 45.357 36.378 1.00 9.15 246 TYR A O 1
ATOM 1767 N N . LYS A 1 247 ? 4.069 44.550 38.427 1.00 10.28 247 LYS A N 1
ATOM 1768 C CA . LYS A 1 247 ? 2.622 44.583 38.236 1.00 11.40 247 LYS A CA 1
ATOM 1769 C C . LYS A 1 247 ? 2.207 43.979 36.900 1.00 10.94 247 LYS A C 1
ATOM 1770 O O . LYS A 1 247 ? 1.371 44.541 36.186 1.00 11.28 247 LYS A O 1
ATOM 1776 N N . ASN A 1 248 ? 2.775 42.823 36.567 1.00 8.69 248 ASN A N 1
ATOM 1777 C CA . ASN A 1 248 ? 2.466 42.187 35.292 1.00 8.97 248 ASN A CA 1
ATOM 1778 C C . ASN A 1 248 ? 2.247 40.679 35.353 1.00 6.77 248 ASN A C 1
ATOM 1779 O O . ASN A 1 248 ? 2.335 40.000 34.333 1.00 7.20 248 ASN A O 1
ATOM 1784 N N . ILE A 1 249 ? 1.958 40.148 36.536 1.00 6.74 249 ILE A N 1
ATOM 1785 C CA . ILE A 1 249 ? 1.742 38.711 36.657 1.00 6.11 249 ILE A CA 1
ATOM 1786 C C . ILE A 1 249 ? 0.277 38.352 36.865 1.00 7.49 249 ILE A C 1
ATOM 1787 O O . ILE A 1 249 ? -0.258 37.486 36.165 1.00 6.50 249 ILE A O 1
ATOM 1792 N N . TYR A 1 250 ? -0.372 39.013 37.821 1.00 7.00 250 TYR A N 1
ATOM 1793 C CA . TYR A 1 250 ? -1.775 38.729 38.110 1.00 7.98 250 TYR A CA 1
ATOM 1794 C C . TYR A 1 250 ? -2.539 39.906 38.711 1.00 8.49 250 TYR A C 1
ATOM 1795 O O . TYR A 1 250 ? -1.949 40.814 39.298 1.00 7.61 250 TYR A O 1
ATOM 1804 N N . LEU A 1 251 ? -3.859 39.883 38.548 1.00 8.51 251 LEU A N 1
ATOM 1805 C CA . LEU A 1 251 ? -4.720 40.916 39.112 1.00 10.59 251 LEU A CA 1
ATOM 1806 C C . LEU A 1 251 ? -5.121 40.419 40.497 1.00 9.85 251 LEU A C 1
ATOM 1807 O O . LEU A 1 251 ? -5.178 41.186 41.455 1.00 10.99 251 LEU A O 1
ATOM 1812 N N . GLU A 1 252 ? -5.400 39.121 40.582 1.00 9.93 252 GLU A N 1
ATOM 1813 C CA . GLU A 1 252 ? -5.781 38.470 41.834 1.00 11.72 252 GLU A CA 1
ATOM 1814 C C . GLU A 1 252 ? -4.838 37.285 42.045 1.00 9.31 252 GLU A C 1
ATOM 1815 O O . GLU A 1 252 ? -4.553 36.544 41.107 1.00 7.87 252 GLU A O 1
ATOM 1821 N N . PRO A 1 253 ? -4.350 37.088 43.280 1.00 8.84 253 PRO A N 1
ATOM 1822 C CA . PRO A 1 253 ? -3.433 35.988 43.604 1.00 8.65 253 PRO A CA 1
ATOM 1823 C C . PRO A 1 253 ? -3.962 34.610 43.211 1.00 7.56 253 PRO A C 1
ATOM 1824 O O . PRO A 1 253 ? -3.186 33.689 42.976 1.00 7.01 253 PRO A O 1
ATOM 1828 N N . GLY A 1 254 ? -5.285 34.482 43.145 1.00 6.55 254 GLY A N 1
ATOM 1829 C CA . GLY A 1 254 ? -5.902 33.218 42.779 1.00 6.44 254 GLY A CA 1
ATOM 1830 C C . GLY A 1 254 ? -5.536 32.738 41.385 1.00 6.61 254 GLY A C 1
ATOM 1831 O O . GLY A 1 254 ? -5.760 31.578 41.040 1.00 7.20 254 GLY A O 1
ATOM 1832 N N . GLN A 1 255 ? -4.983 33.630 40.571 1.00 6.09 255 GLN A N 1
ATOM 1833 C CA . GLN A 1 255 ? -4.574 33.260 39.219 1.00 6.47 255 GLN A CA 1
ATOM 1834 C C . GLN A 1 255 ? -3.353 32.349 39.282 1.00 7.02 255 GLN A C 1
ATOM 1835 O O . GLN A 1 255 ? -3.127 31.523 38.392 1.00 6.84 255 GLN A O 1
ATOM 1841 N N . VAL A 1 256 ? -2.582 32.497 40.355 1.00 5.92 256 VAL A N 1
ATOM 1842 C CA . VAL A 1 256 ? -1.352 31.736 40.541 1.00 6.10 256 VAL A CA 1
ATOM 1843 C C . VAL A 1 256 ? -1.367 30.710 41.675 1.00 6.11 256 VAL A C 1
ATOM 1844 O O . VAL A 1 256 ? -0.751 29.650 41.556 1.00 5.41 256 VAL A O 1
ATOM 1848 N N . PHE A 1 257 ? -2.061 31.021 42.767 1.00 6.14 257 PHE A N 1
ATOM 1849 C CA . PHE A 1 257 ? -2.111 30.118 43.915 1.00 7.35 257 PHE A CA 1
ATOM 1850 C C . PHE A 1 257 ? -3.496 29.524 44.126 1.00 7.62 257 PHE A C 1
ATOM 1851 O O . PHE A 1 257 ? -4.508 30.176 43.868 1.00 6.24 257 PHE A O 1
ATOM 1859 N N . GLN A 1 258 ? -3.533 28.285 44.605 1.00 6.70 258 GLN A N 1
ATOM 1860 C CA . GLN A 1 258 ? -4.800 27.619 44.887 1.00 7.59 258 GLN A CA 1
ATOM 1861 C C . GLN A 1 258 ? -5.285 28.121 46.244 1.00 8.27 258 GLN A C 1
ATOM 1862 O O . GLN A 1 258 ? -4.526 28.741 46.988 1.00 7.25 258 GLN A O 1
ATOM 1868 N N . ASP A 1 259 ? -6.550 27.874 46.568 1.00 10.22 259 ASP A N 1
ATOM 1869 C CA . ASP A 1 259 ? -7.049 28.284 47.873 1.00 10.06 259 ASP A CA 1
ATOM 1870 C C . ASP A 1 259 ? -6.571 27.219 48.854 1.00 9.45 259 ASP A C 1
ATOM 1871 O O . ASP A 1 259 ? -6.302 26.084 48.457 1.00 10.30 259 ASP A O 1
ATOM 1876 N N . PRO A 1 260 ? -6.436 27.569 50.143 1.00 8.05 260 PRO A N 1
ATOM 1877 C CA . PRO A 1 260 ? -6.691 28.871 50.764 1.00 8.22 260 PRO A CA 1
ATOM 1878 C C . PRO A 1 260 ? -5.454 29.769 50.715 1.00 8.32 260 PRO A C 1
ATOM 1879 O O . PRO A 1 260 ? -5.443 30.867 51.267 1.00 8.52 260 PRO A O 1
ATOM 1883 N N . TRP A 1 261 ? -4.418 29.289 50.037 1.00 6.76 261 TRP A N 1
ATOM 1884 C CA . TRP A 1 261 ? -3.151 30.002 49.938 1.00 7.66 261 TRP A CA 1
ATOM 1885 C C . TRP A 1 261 ? -3.211 31.361 49.246 1.00 8.33 261 TRP A C 1
ATOM 1886 O O . TRP A 1 261 ? -2.558 32.311 49.680 1.00 7.69 261 TRP A O 1
ATOM 1897 N N . ALA A 1 262 ? -4.003 31.459 48.185 1.00 8.29 262 ALA A N 1
ATOM 1898 C CA . ALA A 1 262 ? -4.123 32.708 47.439 1.00 8.55 262 ALA A CA 1
ATOM 1899 C C . ALA A 1 262 ? -4.480 33.915 48.308 1.00 8.90 262 ALA A C 1
ATOM 1900 O O . ALA A 1 262 ? -3.929 35.003 48.130 1.00 8.72 262 ALA A O 1
ATOM 1902 N N . ALA A 1 263 ? -5.397 33.725 49.250 1.00 10.42 263 ALA A N 1
ATOM 1903 C CA . ALA A 1 263 ? -5.830 34.817 50.115 1.00 11.34 263 ALA A CA 1
ATOM 1904 C C . ALA A 1 263 ? -4.881 35.140 51.266 1.00 12.55 263 ALA A C 1
ATOM 1905 O O . ALA A 1 263 ? -4.983 36.206 51.871 1.00 14.16 263 ALA A O 1
ATOM 1907 N N . LYS A 1 264 ? -3.950 34.245 51.569 1.00 12.18 264 LYS A N 1
ATOM 1908 C CA . LYS A 1 264 ? -3.046 34.493 52.687 1.00 12.82 264 LYS A CA 1
ATOM 1909 C C . LYS A 1 264 ? -1.581 34.734 52.345 1.00 11.07 264 LYS A C 1
ATOM 1910 O O . LYS A 1 264 ? -0.801 35.117 53.218 1.00 8.76 264 LYS A O 1
ATOM 1916 N N . VAL A 1 265 ? -1.203 34.535 51.088 1.00 9.19 265 VAL A N 1
ATOM 1917 C CA . VAL A 1 265 ? 0.199 34.690 50.707 1.00 8.90 265 VAL A CA 1
ATOM 1918 C C . VAL A 1 265 ? 0.785 36.105 50.635 1.00 9.16 265 VAL A C 1
ATOM 1919 O O . VAL A 1 265 ? 1.915 36.328 51.082 1.00 7.89 265 VAL A O 1
ATOM 1923 N N . GLU A 1 266 ? 0.042 37.068 50.099 1.00 7.67 266 GLU A N 1
ATOM 1924 C CA . GLU A 1 266 ? 0.596 38.416 49.980 1.00 8.32 266 GLU A CA 1
ATOM 1925 C C . GLU A 1 266 ? 1.013 39.091 51.293 1.00 8.10 266 GLU A C 1
ATOM 1926 O O . GLU A 1 266 ? 2.111 39.642 51.385 1.00 8.75 266 GLU A O 1
ATOM 1932 N N . PRO A 1 267 ? 0.160 39.045 52.329 1.00 7.89 267 PRO A N 1
ATOM 1933 C CA . PRO A 1 267 ? 0.504 39.674 53.613 1.00 8.08 267 PRO A CA 1
ATOM 1934 C C . PRO A 1 267 ? 1.737 39.093 54.316 1.00 7.12 267 PRO A C 1
ATOM 1935 O O . PRO A 1 267 ? 2.247 39.684 55.264 1.00 5.81 267 PRO A O 1
ATOM 1939 N N . LEU A 1 268 ? 2.218 37.943 53.852 1.00 7.18 268 LEU A N 1
ATOM 1940 C CA . LEU A 1 268 ? 3.376 37.293 54.469 1.00 6.49 268 LEU A CA 1
ATOM 1941 C C . LEU A 1 268 ? 4.736 37.724 53.921 1.00 6.88 268 LEU A C 1
ATOM 1942 O O . LEU A 1 268 ? 5.764 37.514 54.571 1.00 5.54 268 LEU A O 1
ATOM 1947 N N . PHE A 1 269 ? 4.750 38.334 52.741 1.00 5.73 269 PHE A N 1
ATOM 1948 C CA . PHE A 1 269 ? 6.019 38.688 52.115 1.00 5.84 269 PHE A CA 1
ATOM 1949 C C . PHE A 1 269 ? 6.222 40.141 51.696 1.00 5.21 269 PHE A C 1
ATOM 1950 O O . PHE A 1 269 ? 5.954 40.501 50.551 1.00 5.12 269 PHE A O 1
ATOM 1958 N N . PRO A 1 270 ? 6.717 40.994 52.611 1.00 4.69 270 PRO A N 1
ATOM 1959 C CA . PRO A 1 270 ? 7.093 40.696 53.998 1.00 4.46 270 PRO A CA 1
ATOM 1960 C C . PRO A 1 270 ? 5.894 40.872 54.923 1.00 5.58 270 PRO A C 1
ATOM 1961 O O . PRO A 1 270 ? 4.877 41.435 54.522 1.00 6.11 270 PRO A O 1
ATOM 1965 N N . GLY A 1 271 ? 6.015 40.399 56.159 1.00 6.04 271 GLY A N 1
ATOM 1966 C CA . GLY A 1 271 ? 4.909 40.523 57.089 1.00 7.45 271 GLY A CA 1
ATOM 1967 C C . GLY A 1 271 ? 5.295 40.415 58.551 1.00 7.54 271 GLY A C 1
ATOM 1968 O O . GLY A 1 271 ? 6.388 40.811 58.952 1.00 7.68 271 GLY A O 1
ATOM 1969 N N . LYS A 1 272 ? 4.387 39.859 59.346 1.00 8.04 272 LYS A N 1
ATOM 1970 C CA . LYS A 1 272 ? 4.590 39.709 60.783 1.00 8.76 272 LYS A CA 1
ATOM 1971 C C . LYS A 1 272 ? 5.360 38.457 61.192 1.00 8.15 272 LYS A C 1
ATOM 1972 O O . LYS A 1 272 ? 5.567 38.218 62.382 1.00 7.29 272 LYS A O 1
ATOM 1978 N N . GLN A 1 273 ? 5.785 37.661 60.217 1.00 7.90 273 GLN A N 1
ATOM 1979 C CA . GLN A 1 273 ? 6.525 36.439 60.515 1.00 8.85 273 GLN A CA 1
ATOM 1980 C C . GLN A 1 273 ? 7.878 36.335 59.824 1.00 9.25 273 GLN A C 1
ATOM 1981 O O . GLN A 1 273 ? 8.066 36.826 58.715 1.00 9.32 273 GLN A O 1
ATOM 1987 N N . SER A 1 274 ? 8.821 35.680 60.492 1.00 9.38 274 SER A N 1
ATOM 1988 C CA . SER A 1 274 ? 10.143 35.459 59.920 1.00 9.40 274 SER A CA 1
ATOM 1989 C C . SER A 1 274 ? 10.020 34.166 59.116 1.00 10.16 274 SER A C 1
ATOM 1990 O O . SER A 1 274 ? 9.095 33.388 59.341 1.00 8.94 274 SER A O 1
ATOM 1993 N N . LEU A 1 275 ? 10.942 33.936 58.186 1.00 10.08 275 LEU A N 1
ATOM 1994 C CA . LEU A 1 275 ? 10.910 32.715 57.387 1.00 12.46 275 LEU A CA 1
ATOM 1995 C C . LEU A 1 275 ? 11.101 31.501 58.289 1.00 13.44 275 LEU A C 1
ATOM 1996 O O . LEU A 1 275 ? 10.532 30.435 58.043 1.00 11.72 275 LEU A O 1
ATOM 2001 N N . THR A 1 276 ? 11.908 31.673 59.333 1.00 13.18 276 THR A N 1
ATOM 2002 C CA . THR A 1 276 ? 12.173 30.604 60.290 1.00 15.81 276 THR A CA 1
ATOM 2003 C C . THR A 1 276 ? 10.866 30.163 60.937 1.00 14.64 276 THR A C 1
ATOM 2004 O O . THR A 1 276 ? 10.571 28.968 61.022 1.00 14.34 276 THR A O 1
ATOM 2008 N N . ASP A 1 277 ? 10.091 31.141 61.395 1.00 11.84 277 ASP A N 1
ATOM 2009 C CA . ASP A 1 277 ? 8.810 30.878 62.033 1.00 12.15 277 ASP A CA 1
ATOM 2010 C C . ASP A 1 277 ? 7.860 30.184 61.060 1.00 11.02 277 ASP A C 1
ATOM 2011 O O . ASP A 1 277 ? 7.212 29.197 61.408 1.00 10.07 277 ASP A O 1
ATOM 2016 N N . MET A 1 278 ? 7.787 30.697 59.837 1.00 8.96 278 MET A N 1
ATOM 2017 C CA . MET A 1 278 ? 6.912 30.107 58.835 1.00 9.12 278 MET A CA 1
ATOM 2018 C C . MET A 1 278 ? 7.267 28.656 58.538 1.00 8.49 278 MET A C 1
ATOM 2019 O O . MET A 1 278 ? 6.385 27.806 58.416 1.00 7.56 278 MET A O 1
ATOM 2024 N N . PHE A 1 279 ? 8.559 28.371 58.416 1.00 8.35 279 PHE A N 1
ATOM 2025 C CA . PHE A 1 279 ? 8.984 27.013 58.115 1.00 9.00 279 PHE A CA 1
ATOM 2026 C C . PHE A 1 279 ? 8.787 26.036 59.271 1.00 9.29 279 PHE A C 1
ATOM 2027 O O . PHE A 1 279 ? 8.387 24.891 59.064 1.00 9.58 279 PHE A O 1
ATOM 2035 N N . LEU A 1 280 ? 9.078 26.478 60.488 1.00 9.58 280 LEU A N 1
ATOM 2036 C CA . LEU A 1 280 ? 8.930 25.603 61.647 1.00 8.65 280 LEU A CA 1
ATOM 2037 C C . LEU A 1 280 ? 7.467 25.325 61.989 1.00 10.16 280 LEU A C 1
ATOM 2038 O O . LEU A 1 280 ? 7.130 24.231 62.449 1.00 9.64 280 LEU A O 1
ATOM 2043 N N . ASN A 1 281 ? 6.597 26.302 61.757 1.00 9.94 281 ASN A N 1
ATOM 2044 C CA . ASN A 1 281 ? 5.190 26.129 62.091 1.00 11.25 281 ASN A CA 1
ATOM 2045 C C . ASN A 1 281 ? 4.243 25.851 60.927 1.00 11.55 281 ASN A C 1
ATOM 2046 O O . ASN A 1 281 ? 3.029 26.011 61.052 1.00 12.09 281 ASN A O 1
ATOM 2051 N N . ASP A 1 282 ? 4.806 25.418 59.805 1.00 10.37 282 ASP A N 1
ATOM 2052 C CA . ASP A 1 282 ? 4.029 25.073 58.618 1.00 10.75 282 ASP A CA 1
ATOM 2053 C C . ASP A 1 282 ? 3.003 26.123 58.198 1.00 10.99 282 ASP A C 1
ATOM 2054 O O . ASP A 1 282 ? 1.853 25.784 57.921 1.00 9.97 282 ASP A O 1
ATOM 2059 N N . THR A 1 283 ? 3.401 27.388 58.143 1.00 9.78 283 THR A N 1
ATOM 2060 C CA . THR A 1 283 ? 2.460 28.426 57.739 1.00 10.23 283 THR A CA 1
ATOM 2061 C C . THR A 1 283 ? 1.973 28.138 56.322 1.00 10.05 283 THR A C 1
ATOM 2062 O O . THR A 1 283 ? 0.806 28.360 55.996 1.00 9.59 283 THR A O 1
ATOM 2066 N N . LEU A 1 284 ? 2.880 27.643 55.487 1.00 8.67 284 LEU A N 1
ATOM 2067 C CA . LEU A 1 284 ? 2.560 27.277 54.113 1.00 8.67 284 LEU A CA 1
ATOM 2068 C C . LEU A 1 284 ? 2.890 25.794 53.974 1.00 8.35 284 LEU A C 1
ATOM 2069 O O . LEU A 1 284 ? 3.647 25.244 54.774 1.00 7.80 284 LEU A O 1
ATOM 2074 N N . PRO A 1 285 ? 2.321 25.121 52.965 1.00 9.33 285 PRO A N 1
ATOM 2075 C CA . PRO A 1 285 ? 2.622 23.695 52.815 1.00 9.59 285 PRO A CA 1
ATOM 2076 C C . PRO A 1 285 ? 4.094 23.405 52.534 1.00 10.65 285 PRO A C 1
ATOM 2077 O O . PRO A 1 285 ? 4.838 24.280 52.087 1.00 8.17 285 PRO A O 1
ATOM 2081 N N . SER A 1 286 ? 4.513 22.176 52.820 1.00 8.88 286 SER A N 1
ATOM 2082 C CA . SER A 1 286 ? 5.887 21.772 52.575 1.00 10.04 286 SER A CA 1
ATOM 2083 C C . SER A 1 286 ? 6.074 21.519 51.076 1.00 9.82 286 SER A C 1
ATOM 2084 O O . SER A 1 286 ? 5.100 21.346 50.339 1.00 9.62 286 SER A O 1
ATOM 2087 N N . ILE A 1 287 ? 7.327 21.504 50.633 1.00 7.42 287 ILE A N 1
ATOM 2088 C CA . ILE A 1 287 ? 7.663 21.324 49.223 1.00 7.68 287 ILE A CA 1
ATOM 2089 C C . ILE A 1 287 ? 7.051 20.095 48.542 1.00 8.37 287 ILE A C 1
ATOM 2090 O O . ILE A 1 287 ? 6.783 20.117 47.341 1.00 7.34 287 ILE A O 1
ATOM 2095 N N . ASP A 1 288 ? 6.829 19.027 49.301 1.00 9.05 288 ASP A N 1
ATOM 2096 C CA . ASP A 1 288 ? 6.254 17.806 48.743 1.00 11.59 288 ASP A CA 1
ATOM 2097 C C . ASP A 1 288 ? 4.802 17.990 48.290 1.00 12.15 288 ASP A C 1
ATOM 2098 O O . ASP A 1 288 ? 4.266 17.170 47.538 1.00 11.59 288 ASP A O 1
ATOM 2103 N N . LYS A 1 289 ? 4.172 19.070 48.742 1.00 10.68 289 LYS A N 1
ATOM 2104 C CA . LYS A 1 289 ? 2.784 19.354 48.387 1.00 10.59 289 LYS A CA 1
ATOM 2105 C C . LYS A 1 289 ? 2.692 20.547 47.436 1.00 10.89 289 LYS A C 1
ATOM 2106 O O . LYS A 1 289 ? 1.668 21.228 47.376 1.00 9.91 289 LYS A O 1
ATOM 2112 N N . VAL A 1 290 ? 3.763 20.791 46.688 1.00 10.48 290 VAL A N 1
ATOM 2113 C CA . VAL A 1 290 ? 3.801 21.910 45.757 1.00 9.63 290 VAL A CA 1
ATOM 2114 C C . VAL A 1 290 ? 2.673 21.880 44.722 1.00 10.38 290 VAL A C 1
ATOM 2115 O O . VAL A 1 290 ? 2.193 22.930 44.300 1.00 9.45 290 VAL A O 1
ATOM 2119 N N . LYS A 1 291 ? 2.237 20.688 44.322 1.00 9.86 291 LYS A N 1
ATOM 2120 C CA . LYS A 1 291 ? 1.171 20.592 43.327 1.00 11.63 291 LYS A CA 1
ATOM 2121 C C . LYS A 1 291 ? -0.202 20.986 43.859 1.00 12.22 291 LYS A C 1
ATOM 2122 O O . LYS A 1 291 ? -1.133 21.205 43.084 1.00 11.94 291 LYS A O 1
ATOM 2128 N N . SER A 1 292 ? -0.327 21.073 45.179 1.00 10.70 292 SER A N 1
ATOM 2129 C CA . SER A 1 292 ? -1.587 21.466 45.790 1.00 9.99 292 SER A CA 1
ATOM 2130 C C . SER A 1 292 ? -1.513 22.939 46.179 1.00 8.83 292 SER A C 1
ATOM 2131 O O . SER A 1 292 ? -2.505 23.530 46.605 1.00 7.84 292 SER A O 1
ATOM 2134 N N . TYR A 1 293 ? -0.331 23.526 46.019 1.00 6.69 293 TYR A N 1
ATOM 2135 C CA . TYR A 1 293 ? -0.103 24.926 46.372 1.00 5.92 293 TYR A CA 1
ATOM 2136 C C . TYR A 1 293 ? -0.328 25.877 45.196 1.00 4.82 293 TYR A C 1
ATOM 2137 O O . TYR A 1 293 ? -1.153 26.787 45.264 1.00 5.25 293 TYR A O 1
ATOM 2146 N N . PHE A 1 294 ? 0.425 25.672 44.122 1.00 5.92 294 PHE A N 1
ATOM 2147 C CA . PHE A 1 294 ? 0.292 26.507 42.934 1.00 6.57 294 PHE A CA 1
ATOM 2148 C C . PHE A 1 294 ? -0.836 26.003 42.051 1.00 6.37 294 PHE A C 1
ATOM 2149 O O . PHE A 1 294 ? -1.147 24.810 42.053 1.00 7.41 294 PHE A O 1
ATOM 2157 N N . GLN A 1 295 ? -1.454 26.913 41.303 1.00 7.59 295 GLN A N 1
ATOM 2158 C CA . GLN A 1 295 ? -2.502 26.527 40.365 1.00 7.25 295 GLN A CA 1
ATOM 2159 C C . GLN A 1 295 ? -1.801 25.614 39.365 1.00 7.13 295 GLN A C 1
ATOM 2160 O O . GLN A 1 295 ? -0.683 25.906 38.937 1.00 6.64 295 GLN A O 1
ATOM 2166 N N . PRO A 1 296 ? -2.440 24.497 38.983 1.00 7.18 296 PRO A N 1
ATOM 2167 C CA . PRO A 1 296 ? -1.836 23.562 38.027 1.00 7.08 296 PRO A CA 1
ATOM 2168 C C . PRO A 1 296 ? -1.412 24.216 36.708 1.00 8.23 296 PRO A C 1
ATOM 2169 O O . PRO A 1 296 ? -0.382 23.856 36.137 1.00 7.17 296 PRO A O 1
ATOM 2173 N N . GLY A 1 297 ? -2.206 25.173 36.235 1.00 7.62 297 GLY A N 1
ATOM 2174 C CA . GLY A 1 297 ? -1.884 25.862 34.994 1.00 7.56 297 GLY A CA 1
ATOM 2175 C C . GLY A 1 297 ? -0.574 26.625 35.088 1.00 8.24 297 GLY A C 1
ATOM 2176 O O . GLY A 1 297 ? 0.317 26.463 34.247 1.00 7.31 297 GLY A O 1
ATOM 2177 N N . PHE A 1 298 ? -0.456 27.463 36.113 1.00 6.37 298 PHE A N 1
ATOM 2178 C CA . PHE A 1 298 ? 0.753 28.249 36.332 1.00 5.75 298 PHE A CA 1
ATOM 2179 C C . PHE A 1 298 ? 1.945 27.326 36.571 1.00 6.23 298 PHE A C 1
ATOM 2180 O O . PHE A 1 298 ? 3.049 27.563 36.069 1.00 6.02 298 PHE A O 1
ATOM 2188 N N . TYR A 1 299 ? 1.715 26.266 37.338 1.00 5.63 299 TYR A N 1
ATOM 2189 C CA . TYR A 1 299 ? 2.776 25.328 37.673 1.00 6.64 299 TYR A CA 1
ATOM 2190 C C . TYR A 1 299 ? 3.378 24.612 36.460 1.00 7.79 299 TYR A C 1
ATOM 2191 O O . TYR A 1 299 ? 4.585 24.369 36.422 1.00 6.86 299 TYR A O 1
ATOM 2200 N N . SER A 1 300 ? 2.556 24.276 35.470 1.00 6.47 300 SER A N 1
ATOM 2201 C CA . SER A 1 300 ? 3.085 23.602 34.289 1.00 7.08 300 SER A CA 1
ATOM 2202 C C . SER A 1 300 ? 3.610 24.610 33.266 1.00 6.75 300 SER A C 1
ATOM 2203 O O . SER A 1 300 ? 4.543 24.316 32.516 1.00 6.35 300 SER A O 1
ATOM 2206 N N . ASP A 1 301 ? 3.020 25.803 33.256 1.00 5.88 301 ASP A N 1
ATOM 2207 C CA . ASP A 1 301 ? 3.406 26.858 32.319 1.00 6.05 301 ASP A CA 1
ATOM 2208 C C . ASP A 1 301 ? 4.788 27.460 32.575 1.00 5.71 301 ASP A C 1
ATOM 2209 O O . ASP A 1 301 ? 5.558 27.690 31.641 1.00 4.94 301 ASP A O 1
ATOM 2214 N N . PHE A 1 302 ? 5.104 27.719 33.838 1.00 5.92 302 PHE A N 1
ATOM 2215 C CA . PHE A 1 302 ? 6.389 28.322 34.168 1.00 6.36 302 PHE A CA 1
ATOM 2216 C C . PHE A 1 302 ? 7.615 27.635 33.554 1.00 6.82 302 PHE A C 1
ATOM 2217 O O . PHE A 1 302 ? 8.403 28.275 32.857 1.00 7.41 302 PHE A O 1
ATOM 2225 N N . PRO A 1 303 ? 7.793 26.324 33.798 1.00 7.53 303 PRO A N 1
ATOM 2226 C CA . PRO A 1 303 ? 8.955 25.613 33.249 1.00 6.85 303 PRO A CA 1
ATOM 2227 C C . PRO A 1 303 ? 8.967 25.325 31.749 1.00 8.98 303 PRO A C 1
ATOM 2228 O O . PRO A 1 303 ? 10.020 25.022 31.183 1.00 9.08 303 PRO A O 1
ATOM 2232 N N . SER A 1 304 ? 7.809 25.425 31.107 1.00 7.72 304 SER A N 1
ATOM 2233 C CA . SER A 1 304 ? 7.708 25.127 29.683 1.00 8.95 304 SER A CA 1
ATOM 2234 C C . SER A 1 304 ? 7.466 26.329 28.783 1.00 9.13 304 SER A C 1
ATOM 2235 O O . SER A 1 304 ? 7.569 26.220 27.557 1.00 9.88 304 SER A O 1
ATOM 2238 N N . ASN A 1 305 ? 7.160 27.475 29.380 1.00 7.35 305 ASN A N 1
ATOM 2239 C CA . ASN A 1 305 ? 6.862 28.669 28.599 1.00 6.16 305 ASN A CA 1
ATOM 2240 C C . ASN A 1 305 ? 7.712 29.878 28.976 1.00 6.32 305 ASN A C 1
ATOM 2241 O O . ASN A 1 305 ? 7.467 30.527 29.994 1.00 5.39 305 ASN A O 1
ATOM 2246 N N . PRO A 1 306 ? 8.725 30.201 28.154 1.00 6.65 306 PRO A N 1
ATOM 2247 C CA . PRO A 1 306 ? 9.577 31.353 28.458 1.00 7.57 306 PRO A CA 1
ATOM 2248 C C . PRO A 1 306 ? 8.809 32.674 28.515 1.00 6.92 306 PRO A C 1
ATOM 2249 O O . PRO A 1 306 ? 9.302 33.659 29.059 1.00 7.90 306 PRO A O 1
ATOM 2253 N N . ALA A 1 307 ? 7.597 32.689 27.966 1.00 7.82 307 ALA A N 1
ATOM 2254 C CA . ALA A 1 307 ? 6.776 33.898 27.968 1.00 7.34 307 ALA A CA 1
ATOM 2255 C C . ALA A 1 307 ? 6.039 34.094 29.293 1.00 6.54 307 ALA A C 1
ATOM 2256 O O . ALA A 1 307 ? 5.414 35.134 29.512 1.00 6.26 307 ALA A O 1
ATOM 2258 N N . ASN A 1 308 ? 6.099 33.094 30.171 1.00 5.85 308 ASN A N 1
ATOM 2259 C CA . ASN A 1 308 ? 5.442 33.195 31.475 1.00 5.26 308 ASN A CA 1
ATOM 2260 C C . ASN A 1 308 ? 5.914 34.513 32.098 1.00 6.43 308 ASN A C 1
ATOM 2261 O O . ASN A 1 308 ? 7.115 34.759 32.192 1.00 5.55 308 ASN A O 1
ATOM 2266 N N . PRO A 1 309 ? 4.974 35.375 32.531 1.00 5.62 309 PRO A N 1
ATOM 2267 C CA . PRO A 1 309 ? 5.297 36.674 33.134 1.00 6.93 309 PRO A CA 1
ATOM 2268 C C . PRO A 1 309 ? 6.198 36.660 34.368 1.00 6.65 309 PRO A C 1
ATOM 2269 O O . PRO A 1 309 ? 7.042 37.545 34.527 1.00 6.56 309 PRO A O 1
ATOM 2273 N N . PHE A 1 310 ? 6.017 35.680 35.247 1.00 5.68 310 PHE A N 1
ATOM 2274 C CA . PHE A 1 310 ? 6.861 35.606 36.435 1.00 5.94 310 PHE A CA 1
ATOM 2275 C C . PHE A 1 310 ? 8.270 35.246 35.982 1.00 5.27 310 PHE A C 1
ATOM 2276 O O . PHE A 1 310 ? 9.253 35.815 36.458 1.00 4.04 310 PHE A O 1
ATOM 2284 N N . ARG A 1 311 ? 8.358 34.306 35.046 1.00 4.93 311 ARG A N 1
ATOM 2285 C CA . ARG A 1 311 ? 9.642 33.878 34.509 1.00 5.77 311 ARG A CA 1
ATOM 2286 C C . ARG A 1 311 ? 10.356 35.065 33.860 1.00 6.53 311 ARG A C 1
ATOM 2287 O O . ARG A 1 311 ? 11.564 35.246 34.037 1.00 5.88 311 ARG A O 1
ATOM 2295 N N . GLN A 1 312 ? 9.605 35.870 33.109 1.00 6.76 312 GLN A N 1
ATOM 2296 C CA . GLN A 1 312 ? 10.156 37.053 32.449 1.00 8.06 312 GLN A CA 1
ATOM 2297 C C . GLN A 1 312 ? 10.720 38.032 33.476 1.00 7.38 312 GLN A C 1
ATOM 2298 O O . GLN A 1 312 ? 11.770 38.632 33.264 1.00 6.84 312 GLN A O 1
ATOM 2304 N N . ASP A 1 313 ? 10.010 38.202 34.587 1.00 7.04 313 ASP A N 1
ATOM 2305 C CA . ASP A 1 313 ? 10.468 39.112 35.628 1.00 6.64 313 ASP A CA 1
ATOM 2306 C C . ASP A 1 313 ? 11.751 38.597 36.274 1.00 4.83 313 ASP A C 1
ATOM 2307 O O . ASP A 1 313 ? 12.623 39.382 36.652 1.00 5.34 313 ASP A O 1
ATOM 2312 N N . LEU A 1 314 ? 11.872 37.279 36.404 1.00 4.46 314 LEU A N 1
ATOM 2313 C CA . LEU A 1 314 ? 13.084 36.699 36.978 1.00 5.33 314 LEU A CA 1
ATOM 2314 C C . LEU A 1 314 ? 14.246 36.946 36.017 1.00 3.99 314 LEU A C 1
ATOM 2315 O O . LEU A 1 314 ? 15.357 37.283 36.435 1.00 2.68 314 LEU A O 1
ATOM 2320 N N . ALA A 1 315 ? 13.981 36.786 34.724 1.00 4.92 315 ALA A N 1
ATOM 2321 C CA . ALA A 1 315 ? 15.009 36.988 33.706 1.00 4.43 315 ALA A CA 1
ATOM 2322 C C . ALA A 1 315 ? 15.533 38.426 33.701 1.00 6.37 315 ALA A C 1
ATOM 2323 O O . ALA A 1 315 ? 16.722 38.654 33.481 1.00 5.41 315 ALA A O 1
ATOM 2325 N N . ARG A 1 316 ? 14.651 39.393 33.938 1.00 5.74 316 ARG A N 1
ATOM 2326 C CA . ARG A 1 316 ? 15.069 40.793 33.957 1.00 8.81 316 ARG A CA 1
ATOM 2327 C C . ARG A 1 316 ? 16.045 41.018 35.099 1.00 8.25 316 ARG A C 1
ATOM 2328 O O . ARG A 1 316 ? 16.786 42.000 35.117 1.00 7.54 316 ARG A O 1
ATOM 2336 N N . ASN A 1 317 ? 16.042 40.101 36.059 1.00 7.00 317 ASN A N 1
ATOM 2337 C CA . ASN A 1 317 ? 16.927 40.232 37.197 1.00 5.88 317 ASN A CA 1
ATOM 2338 C C . ASN A 1 317 ? 18.087 39.245 37.218 1.00 5.81 317 ASN A C 1
ATOM 2339 O O . ASN A 1 317 ? 18.674 38.975 38.266 1.00 4.55 317 ASN A O 1
ATOM 2344 N N . ASN A 1 318 ? 18.421 38.711 36.044 1.00 5.27 318 ASN A N 1
ATOM 2345 C CA . ASN A 1 318 ? 19.572 37.822 35.929 1.00 5.27 318 ASN A CA 1
ATOM 2346 C C . ASN A 1 318 ? 20.761 38.769 36.027 1.00 4.47 318 ASN A C 1
ATOM 2347 O O . ASN A 1 318 ? 20.637 39.948 35.703 1.00 6.07 318 ASN A O 1
ATOM 2352 N N . LEU A 1 319 ? 21.903 38.254 36.461 1.00 5.43 319 LEU A N 1
ATOM 2353 C CA . LEU A 1 319 ? 23.120 39.058 36.585 1.00 6.33 319 LEU A CA 1
ATOM 2354 C C . LEU A 1 319 ? 24.240 38.372 35.813 1.00 6.20 319 LEU A C 1
ATOM 2355 O O . LEU A 1 319 ? 25.355 38.221 36.311 1.00 6.53 319 LEU A O 1
ATOM 2360 N N . LEU A 1 320 ? 23.938 37.985 34.578 1.00 5.21 320 LEU A N 1
ATOM 2361 C CA . LEU A 1 320 ? 24.892 37.262 33.748 1.00 6.67 320 LEU A CA 1
ATOM 2362 C C . LEU A 1 320 ? 25.496 38.008 32.560 1.00 8.33 320 LEU A C 1
ATOM 2363 O O . LEU A 1 320 ? 26.681 37.844 32.257 1.00 7.90 320 LEU A O 1
ATOM 2368 N N . GLU A 1 321 ? 24.687 38.821 31.891 1.00 8.90 321 GLU A N 1
ATOM 2369 C CA . GLU A 1 321 ? 25.140 39.526 30.695 1.00 11.70 321 GLU A CA 1
ATOM 2370 C C . GLU A 1 321 ? 25.918 40.823 30.869 1.00 11.18 321 GLU A C 1
ATOM 2371 O O . GLU A 1 321 ? 25.432 41.904 30.535 1.00 10.63 321 GLU A O 1
ATOM 2377 N N . TRP A 1 322 ? 27.135 40.704 31.384 1.00 9.17 322 TRP A N 1
ATOM 2378 C CA . TRP A 1 322 ? 28.006 41.854 31.565 1.00 7.79 322 TRP A CA 1
ATOM 2379 C C . TRP A 1 322 ? 29.432 41.377 31.797 1.00 6.80 322 TRP A C 1
ATOM 2380 O O . TRP A 1 322 ? 29.676 40.178 31.949 1.00 6.91 322 TRP A O 1
ATOM 2391 N N . ALA A 1 323 ? 30.372 42.314 31.801 1.00 7.24 323 ALA A N 1
ATOM 2392 C CA . ALA A 1 323 ? 31.777 41.984 31.988 1.00 7.10 323 ALA A CA 1
ATOM 2393 C C . ALA A 1 323 ? 32.328 42.659 33.241 1.00 7.37 323 ALA A C 1
ATOM 2394 O O . ALA A 1 323 ? 32.647 43.848 33.225 1.00 8.21 323 ALA A O 1
ATOM 2396 N N . PRO A 1 324 ? 32.442 41.903 34.348 1.00 8.39 324 PRO A N 1
ATOM 2397 C CA . PRO A 1 324 ? 32.957 42.440 35.613 1.00 7.82 324 PRO A CA 1
ATOM 2398 C C . PRO A 1 324 ? 34.392 42.940 35.469 1.00 9.93 324 PRO A C 1
ATOM 2399 O O . PRO A 1 324 ? 35.240 42.258 34.887 1.00 8.52 324 PRO A O 1
ATOM 2403 N N . GLN A 1 325 ? 34.653 44.133 35.997 1.00 8.28 325 GLN A N 1
ATOM 2404 C CA . GLN A 1 325 ? 35.977 44.742 35.920 1.00 11.20 325 GLN A CA 1
ATOM 2405 C C . GLN A 1 325 ? 36.737 44.623 37.242 1.00 9.47 325 GLN A C 1
ATOM 2406 O O . GLN A 1 325 ? 37.968 44.652 37.271 1.00 9.84 325 GLN A O 1
ATOM 2412 N N . THR A 1 326 ? 35.993 44.492 38.332 1.00 7.06 326 THR A N 1
ATOM 2413 C CA . THR A 1 326 ? 36.577 44.383 39.667 1.00 7.27 326 THR A CA 1
ATOM 2414 C C . THR A 1 326 ? 36.992 42.956 40.018 1.00 7.38 326 THR A C 1
ATOM 2415 O O . THR A 1 326 ? 36.297 42.000 39.668 1.00 8.37 326 THR A O 1
ATOM 2419 N N . PRO A 1 327 ? 38.143 42.789 40.698 1.00 6.97 327 PRO A N 1
ATOM 2420 C CA . PRO A 1 327 ? 38.554 41.431 41.065 1.00 8.20 327 PRO A CA 1
ATOM 2421 C C . PRO A 1 327 ? 37.384 40.853 41.862 1.00 7.95 327 PRO A C 1
ATOM 2422 O O . PRO A 1 327 ? 36.950 41.440 42.855 1.00 7.40 327 PRO A O 1
ATOM 2426 N N . THR A 1 328 ? 36.872 39.713 41.420 1.00 6.75 328 THR A N 1
ATOM 2427 C CA . THR A 1 328 ? 35.715 39.114 42.069 1.00 7.87 328 THR A CA 1
ATOM 2428 C C . THR A 1 328 ? 35.919 37.652 42.429 1.00 7.28 328 THR A C 1
ATOM 2429 O O . THR A 1 328 ? 36.572 36.907 41.701 1.00 8.81 328 THR A O 1
ATOM 2433 N N . LEU A 1 329 ? 35.355 37.251 43.563 1.00 6.81 329 LEU A N 1
ATOM 2434 C CA . LEU A 1 329 ? 35.449 35.874 44.019 1.00 5.87 329 LEU A CA 1
ATOM 2435 C C . LEU A 1 329 ? 34.070 35.387 44.439 1.00 6.49 329 LEU A C 1
ATOM 2436 O O . LEU A 1 329 ? 33.518 35.837 45.442 1.00 6.53 329 LEU A O 1
ATOM 2441 N N . LEU A 1 330 ? 33.506 34.480 43.651 1.00 5.91 330 LEU A N 1
ATOM 2442 C CA . LEU A 1 330 ? 32.195 33.926 43.957 1.00 6.22 330 LEU A CA 1
ATOM 2443 C C . LEU A 1 330 ? 32.406 32.726 44.868 1.00 5.46 330 LEU A C 1
ATOM 2444 O O . LEU A 1 330 ? 33.177 31.825 44.546 1.00 8.54 330 LEU A O 1
ATOM 2449 N N . CYS A 1 331 ? 31.736 32.719 46.012 1.00 5.22 331 CYS A N 1
ATOM 2450 C CA . CYS A 1 331 ? 31.883 31.619 46.954 1.00 5.33 331 CYS A CA 1
ATOM 2451 C C . CYS A 1 331 ? 30.555 30.912 47.158 1.00 5.67 331 CYS A C 1
ATOM 2452 O O . CYS A 1 331 ? 29.489 31.525 47.096 1.00 4.27 331 CYS A O 1
ATOM 2455 N N . GLY A 1 332 ? 30.633 29.610 47.396 1.00 6.66 332 GLY A N 1
ATOM 2456 C CA . GLY A 1 332 ? 29.440 28.822 47.611 1.00 7.19 332 GLY A CA 1
ATOM 2457 C C . GLY A 1 332 ? 29.849 27.410 47.965 1.00 7.72 332 GLY A C 1
ATOM 2458 O O . GLY A 1 332 ? 31.029 27.144 48.191 1.00 7.95 332 GLY A O 1
ATOM 2459 N N . SER A 1 333 ? 28.878 26.506 48.013 1.00 6.58 333 SER A N 1
ATOM 2460 C CA . SER A 1 333 ? 29.147 25.115 48.344 1.00 7.20 333 SER A CA 1
ATOM 2461 C C . SER A 1 333 ? 28.415 24.181 47.392 1.00 8.54 333 SER A C 1
ATOM 2462 O O . SER A 1 333 ? 27.245 24.401 47.072 1.00 7.54 333 SER A O 1
ATOM 2465 N N . SER A 1 334 ? 29.105 23.140 46.936 1.00 8.93 334 SER A N 1
ATOM 2466 C CA . SER A 1 334 ? 28.485 22.174 46.039 1.00 10.10 334 SER A CA 1
ATOM 2467 C C . SER A 1 334 ? 27.500 21.273 46.797 1.00 9.66 334 SER A C 1
ATOM 2468 O O . SER A 1 334 ? 26.888 20.379 46.211 1.00 9.58 334 SER A O 1
ATOM 2471 N N . ASN A 1 335 ? 27.348 21.513 48.098 1.00 9.15 335 ASN A N 1
ATOM 2472 C CA . ASN A 1 335 ? 26.400 20.747 48.918 1.00 8.41 335 ASN A CA 1
ATOM 2473 C C . ASN A 1 335 ? 25.079 21.525 48.961 1.00 6.84 335 ASN A C 1
ATOM 2474 O O . ASN A 1 335 ? 24.042 20.986 49.347 1.00 7.45 335 ASN A O 1
ATOM 2479 N N . ASP A 1 336 ? 25.142 22.795 48.567 1.00 5.86 336 ASP A N 1
ATOM 2480 C CA . ASP A 1 336 ? 23.998 23.715 48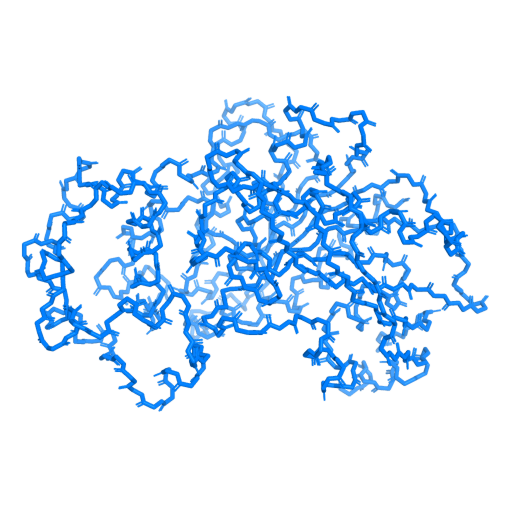.582 1.00 6.44 336 ASP A CA 1
ATOM 2481 C C . ASP A 1 336 ? 22.866 23.384 47.605 1.00 6.11 336 ASP A C 1
ATOM 2482 O O . ASP A 1 336 ? 23.018 23.534 46.394 1.00 6.13 336 ASP A O 1
ATOM 2487 N N . ALA A 1 337 ? 21.725 22.953 48.140 1.00 7.13 337 ALA A N 1
ATOM 2488 C CA . ALA A 1 337 ? 20.571 22.610 47.314 1.00 6.62 337 ALA A CA 1
ATOM 2489 C C . ALA A 1 337 ? 19.565 23.760 47.208 1.00 7.49 337 ALA A C 1
ATOM 2490 O O . ALA A 1 337 ? 18.628 23.696 46.411 1.00 8.65 337 ALA A O 1
ATOM 2492 N N . THR A 1 338 ? 19.749 24.806 48.009 1.00 6.37 338 THR A N 1
ATOM 2493 C CA . THR A 1 338 ? 18.841 25.951 47.957 1.00 7.35 338 THR A CA 1
ATOM 2494 C C . THR A 1 338 ? 19.261 26.867 46.807 1.00 7.87 338 THR A C 1
ATOM 2495 O O . THR A 1 338 ? 18.427 27.328 46.024 1.00 7.11 338 THR A O 1
ATOM 2499 N N . VAL A 1 339 ? 20.561 27.121 46.709 1.00 6.94 339 VAL A N 1
ATOM 2500 C CA . VAL A 1 339 ? 21.112 27.938 45.634 1.00 6.26 339 VAL A CA 1
ATOM 2501 C C . VAL A 1 339 ? 22.302 27.161 45.070 1.00 6.93 339 VAL A C 1
ATOM 2502 O O . VAL A 1 339 ? 23.433 27.312 45.539 1.00 7.83 339 VAL A O 1
ATOM 2506 N N . PRO A 1 340 ? 22.057 26.300 44.066 1.00 4.61 340 PRO A N 1
ATOM 2507 C CA . PRO A 1 340 ? 23.119 25.499 43.452 1.00 5.51 340 PRO A CA 1
ATOM 2508 C C . PRO A 1 340 ? 24.321 26.315 42.995 1.00 7.08 340 PRO A C 1
ATOM 2509 O O . PRO A 1 340 ? 24.173 27.418 42.467 1.00 5.92 340 PRO A O 1
ATOM 2513 N N . LEU A 1 341 ? 25.511 25.761 43.203 1.00 7.26 341 LEU A N 1
ATOM 2514 C CA . LEU A 1 341 ? 26.747 26.433 42.818 1.00 8.58 341 LEU A CA 1
ATOM 2515 C C . LEU A 1 341 ? 26.786 26.641 41.307 1.00 8.77 341 LEU A C 1
ATOM 2516 O O . LEU A 1 341 ? 27.623 27.385 40.791 1.00 8.01 341 LEU A O 1
ATOM 2521 N N . LYS A 1 342 ? 25.875 25.973 40.601 1.00 7.97 342 LYS A N 1
ATOM 2522 C CA . LYS A 1 342 ? 25.774 26.109 39.152 1.00 8.21 342 LYS A CA 1
ATOM 2523 C C . LYS A 1 342 ? 25.644 27.594 38.812 1.00 6.31 342 LYS A C 1
ATOM 2524 O O . LYS A 1 342 ? 26.049 28.036 37.741 1.00 6.19 342 LYS A O 1
ATOM 2530 N N . ASN A 1 343 ? 25.071 28.358 39.738 1.00 6.75 343 ASN A N 1
ATOM 2531 C CA . ASN A 1 343 ? 24.891 29.794 39.546 1.00 6.60 343 ASN A CA 1
ATOM 2532 C C . ASN A 1 343 ? 26.219 30.503 39.314 1.00 7.43 343 ASN A C 1
ATOM 2533 O O . ASN A 1 343 ? 26.342 31.327 38.404 1.00 7.56 343 ASN A O 1
ATOM 2538 N N . ALA A 1 344 ? 27.209 30.186 40.142 1.00 6.98 344 ALA A N 1
ATOM 2539 C CA . ALA A 1 344 ? 28.530 30.799 40.025 1.00 6.52 344 ALA A CA 1
ATOM 2540 C C . ALA A 1 344 ? 29.237 30.323 38.758 1.00 7.17 344 ALA A C 1
ATOM 2541 O O . ALA A 1 344 ? 29.889 31.107 38.066 1.00 7.15 344 ALA A O 1
ATOM 2543 N N . GLN A 1 345 ? 29.105 29.034 38.460 1.00 7.15 345 GLN A N 1
ATOM 2544 C CA . GLN A 1 345 ? 29.725 28.451 37.275 1.00 7.19 345 GLN A CA 1
ATOM 2545 C C . GLN A 1 345 ? 29.148 29.075 36.011 1.00 7.12 345 GLN A C 1
ATOM 2546 O O . GLN A 1 345 ? 29.884 29.413 35.080 1.00 6.05 345 GLN A O 1
ATOM 2552 N N . THR A 1 346 ? 27.828 29.230 35.988 1.00 5.70 346 THR A N 1
ATOM 2553 C CA . THR A 1 346 ? 27.140 29.828 34.851 1.00 6.68 346 THR A CA 1
ATOM 2554 C C . THR A 1 346 ? 27.572 31.287 34.701 1.00 5.51 346 THR A C 1
ATOM 2555 O O . THR A 1 346 ? 27.853 31.755 33.600 1.00 6.14 346 THR A O 1
ATOM 2559 N N . ALA A 1 347 ? 27.623 32.003 35.817 1.00 5.58 347 ALA A N 1
ATOM 2560 C CA . ALA A 1 347 ? 28.020 33.406 35.793 1.00 6.67 347 ALA A CA 1
ATOM 2561 C C . ALA A 1 347 ? 29.419 33.577 35.204 1.00 7.15 347 ALA A C 1
ATOM 2562 O O . ALA A 1 347 ? 29.624 34.373 34.288 1.00 7.96 347 ALA A O 1
ATOM 2564 N N . ILE A 1 348 ? 30.377 32.821 35.728 1.00 7.94 348 ILE A N 1
ATOM 2565 C CA . ILE A 1 348 ? 31.755 32.909 35.257 1.00 8.05 348 ILE A CA 1
ATOM 2566 C C . ILE A 1 348 ? 31.886 32.580 33.774 1.00 8.53 348 ILE A C 1
ATOM 2567 O O . ILE A 1 348 ? 32.625 33.245 33.050 1.00 8.06 348 ILE A O 1
ATOM 2572 N N . ALA A 1 349 ? 31.162 31.569 33.312 1.00 8.35 349 ALA A N 1
ATOM 2573 C CA . ALA A 1 349 ? 31.224 31.215 31.901 1.00 9.58 349 ALA A CA 1
ATOM 2574 C C . ALA A 1 349 ? 30.729 32.404 31.076 1.00 9.61 349 ALA A C 1
ATOM 2575 O O . ALA A 1 349 ? 31.324 32.754 30.055 1.00 7.44 349 ALA A O 1
ATOM 2577 N N . SER A 1 350 ? 29.647 33.031 31.531 1.00 9.62 350 SER A N 1
ATOM 2578 C CA . SER A 1 350 ? 29.076 34.180 30.831 1.00 11.42 350 SER A CA 1
ATOM 2579 C C . SER A 1 350 ? 30.012 35.384 30.848 1.00 11.32 350 SER A C 1
ATOM 2580 O O . SER A 1 350 ? 30.110 36.116 29.860 1.00 11.18 350 SER A O 1
ATOM 2583 N N . PHE A 1 351 ? 30.693 35.593 31.971 1.00 9.55 351 PHE A N 1
ATOM 2584 C CA . PHE A 1 351 ? 31.618 36.715 32.095 1.00 9.24 351 PHE A CA 1
ATOM 2585 C C . PHE A 1 351 ? 32.815 36.537 31.166 1.00 10.88 351 PHE A C 1
ATOM 2586 O O . PHE A 1 351 ? 33.232 37.475 30.485 1.00 10.37 351 PHE A O 1
ATOM 2594 N N . GLN A 1 352 ? 33.368 35.329 31.145 1.00 11.00 352 GLN A N 1
ATOM 2595 C CA . GLN A 1 352 ? 34.521 35.042 30.300 1.00 13.60 352 GLN A CA 1
ATOM 2596 C C . GLN A 1 352 ? 34.171 35.214 28.826 1.00 14.49 352 GLN A C 1
ATOM 2597 O O . GLN A 1 352 ? 34.978 35.715 28.042 1.00 14.78 352 GLN A O 1
ATOM 2603 N N . GLN A 1 353 ? 32.962 34.811 28.452 1.00 14.43 353 GLN A N 1
ATOM 2604 C CA . GLN A 1 353 ? 32.522 34.942 27.070 1.00 16.26 353 GLN A CA 1
ATOM 2605 C C . GLN A 1 353 ? 32.451 36.418 26.695 1.00 16.28 353 GLN A C 1
ATOM 2606 O O . GLN A 1 353 ? 32.622 36.782 25.529 1.00 14.61 353 GLN A O 1
ATOM 2612 N N . ARG A 1 354 ? 32.203 37.270 27.686 1.00 14.63 354 ARG A N 1
ATOM 2613 C CA . ARG A 1 354 ? 32.112 38.701 27.436 1.00 14.58 354 ARG A CA 1
ATOM 2614 C C . ARG A 1 354 ? 33.436 39.435 27.628 1.00 13.46 354 ARG A C 1
ATOM 2615 O O . ARG A 1 354 ? 33.470 40.663 27.717 1.00 12.51 354 ARG A O 1
ATOM 2623 N N . GLY A 1 355 ? 34.525 38.673 27.693 1.00 12.06 355 GLY A N 1
ATOM 2624 C CA . GLY A 1 355 ? 35.843 39.270 27.823 1.00 13.38 355 GLY A CA 1
ATOM 2625 C C . GLY A 1 355 ? 36.417 39.522 29.207 1.00 13.89 355 GLY A C 1
ATOM 2626 O O . GLY A 1 355 ? 37.480 40.132 29.324 1.00 13.95 355 GLY A O 1
ATOM 2627 N N . SER A 1 356 ? 35.740 39.065 30.255 1.00 11.99 356 SER A N 1
ATOM 2628 C CA . SER A 1 356 ? 36.242 39.277 31.609 1.00 12.36 356 SER A CA 1
ATOM 2629 C C . SER A 1 356 ? 36.852 38.034 32.251 1.00 13.19 356 SER A C 1
ATOM 2630 O O . SER A 1 356 ? 36.234 36.972 32.278 1.00 12.92 356 SER A O 1
ATOM 2633 N N . ASN A 1 357 ? 38.064 38.179 32.778 1.00 14.98 357 ASN A N 1
ATOM 2634 C CA . ASN A 1 357 ? 38.740 37.076 33.453 1.00 16.55 357 ASN A CA 1
ATOM 2635 C C . ASN A 1 357 ? 38.958 37.488 34.909 1.00 15.47 357 ASN A C 1
ATOM 2636 O O . ASN A 1 357 ? 39.805 36.931 35.605 1.00 14.76 357 ASN A O 1
ATOM 2641 N N . GLN A 1 358 ? 38.175 38.461 35.363 1.00 13.42 358 GLN A N 1
ATOM 2642 C CA . GLN A 1 358 ? 38.287 38.983 36.722 1.00 13.59 358 GLN A CA 1
ATOM 2643 C C . GLN A 1 358 ? 37.552 38.181 37.787 1.00 12.81 358 GLN A C 1
ATOM 2644 O O . GLN A 1 358 ? 37.686 38.466 38.978 1.00 12.18 358 GLN A O 1
ATOM 2650 N N . VAL A 1 359 ? 36.788 37.176 37.374 1.00 11.14 359 VAL A N 1
ATOM 2651 C CA . VAL A 1 359 ? 36.012 36.403 38.335 1.00 8.67 359 VAL A CA 1
ATOM 2652 C C . VAL A 1 359 ? 36.462 34.962 38.556 1.00 9.44 359 VAL A C 1
ATOM 2653 O O . VAL A 1 359 ? 36.592 34.185 37.612 1.00 10.06 359 VAL A O 1
ATOM 2657 N N . ALA A 1 360 ? 36.682 34.618 39.821 1.00 8.84 360 ALA A N 1
ATOM 2658 C CA . ALA A 1 360 ? 37.096 33.275 40.204 1.00 7.74 360 ALA A CA 1
ATOM 2659 C C . ALA A 1 360 ? 36.018 32.650 41.081 1.00 8.25 360 ALA A C 1
ATOM 2660 O O . ALA A 1 360 ? 35.075 33.320 41.503 1.00 6.63 360 ALA A O 1
ATOM 2662 N N . LEU A 1 361 ? 36.170 31.364 41.364 1.00 8.46 361 LEU A N 1
ATOM 2663 C CA . LEU A 1 361 ? 35.208 30.642 42.179 1.00 9.85 361 LEU A CA 1
ATOM 2664 C C . LEU A 1 361 ? 35.894 29.811 43.256 1.00 9.64 361 LEU A C 1
ATOM 2665 O O . LEU A 1 361 ? 36.984 29.280 43.048 1.00 7.54 361 LEU A O 1
ATOM 2670 N N . VAL A 1 362 ? 35.256 29.714 44.416 1.00 8.65 362 VAL A N 1
ATOM 2671 C CA . VAL A 1 362 ? 35.781 28.900 45.504 1.00 8.40 362 VAL A CA 1
ATOM 2672 C C . VAL A 1 362 ? 34.605 28.105 46.065 1.00 10.14 362 VAL A C 1
ATOM 2673 O O . VAL A 1 362 ? 33.500 28.630 46.204 1.00 8.92 362 VAL A O 1
ATOM 2677 N N . ASP A 1 363 ? 34.853 26.832 46.360 1.00 9.78 363 ASP A N 1
ATOM 2678 C CA . ASP A 1 363 ? 33.836 25.909 46.861 1.00 9.49 363 ASP A CA 1
ATOM 2679 C C . ASP A 1 363 ? 34.169 25.456 48.281 1.00 11.35 363 ASP A C 1
ATOM 2680 O O . ASP A 1 363 ? 35.245 24.911 48.528 1.00 12.25 363 ASP A O 1
ATOM 2685 N N . THR A 1 364 ? 33.242 25.676 49.210 1.00 10.86 364 THR A N 1
ATOM 2686 C CA . THR A 1 364 ? 33.456 25.294 50.603 1.00 10.76 364 THR A CA 1
ATOM 2687 C C . THR A 1 364 ? 32.738 24.001 50.974 1.00 11.36 364 THR A C 1
ATOM 2688 O O . THR A 1 364 ? 32.650 23.651 52.152 1.00 10.83 364 THR A O 1
ATOM 2692 N N . GLY A 1 365 ? 32.229 23.299 49.965 1.00 12.29 365 GLY A N 1
ATOM 2693 C CA . GLY A 1 365 ? 31.523 22.053 50.203 1.00 14.42 365 GLY A CA 1
ATOM 2694 C C . GLY A 1 365 ? 32.428 20.940 50.694 1.00 16.25 365 GLY A C 1
ATOM 2695 O O . GLY A 1 365 ? 33.653 21.017 50.558 1.00 16.65 365 GLY A O 1
ATOM 2696 N N . THR A 1 366 ? 31.823 19.898 51.256 1.00 15.73 366 THR A N 1
ATOM 2697 C CA . THR A 1 366 ? 32.570 18.761 51.783 1.00 17.88 366 THR A CA 1
ATOM 2698 C C . THR A 1 366 ? 33.046 17.818 50.686 1.00 18.59 366 THR A C 1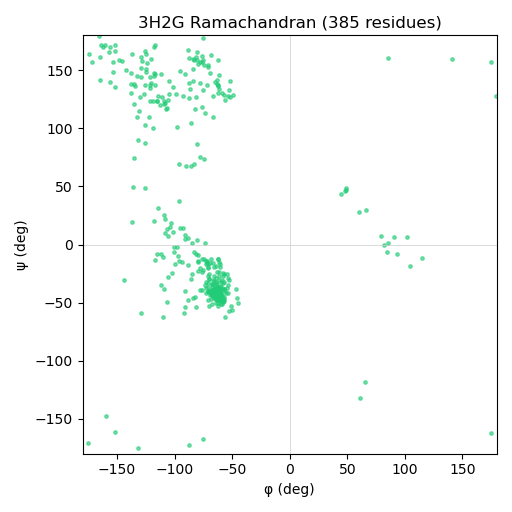
ATOM 2699 O O . THR A 1 366 ? 33.968 17.030 50.898 1.00 19.15 366 THR A O 1
ATOM 2703 N N . GLY A 1 367 ? 32.414 17.897 49.519 1.00 19.01 367 GLY A N 1
ATOM 2704 C CA . GLY A 1 367 ? 32.787 17.029 48.417 1.00 20.62 367 GLY A CA 1
ATOM 2705 C C . GLY A 1 367 ? 32.077 15.688 48.502 1.00 21.27 367 GLY A C 1
ATOM 2706 O O . GLY A 1 367 ? 32.280 14.810 47.662 1.00 21.71 367 GLY A O 1
ATOM 2707 N N . ASN A 1 368 ? 31.242 15.533 49.524 1.00 20.97 368 ASN A N 1
ATOM 2708 C CA . ASN A 1 368 ? 30.492 14.299 49.730 1.00 21.52 368 ASN A CA 1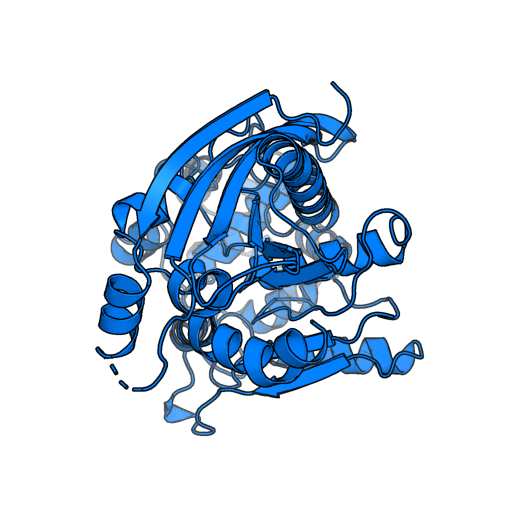
ATOM 2709 C C . ASN A 1 368 ? 29.002 14.570 49.526 1.00 20.39 368 ASN A C 1
ATOM 2710 O O . ASN A 1 368 ? 28.414 15.393 50.229 1.00 18.39 368 ASN A O 1
ATOM 2715 N N . ALA A 1 369 ? 28.397 13.874 48.566 1.00 20.01 369 ALA A N 1
ATOM 2716 C CA . ALA A 1 369 ? 26.978 14.049 48.265 1.00 20.30 369 ALA A CA 1
ATOM 2717 C C . ALA A 1 369 ? 26.086 13.788 49.474 1.00 20.19 369 ALA A C 1
ATOM 2718 O O . ALA A 1 369 ? 24.964 14.293 49.546 1.00 19.73 369 ALA A O 1
ATOM 2720 N N . SER A 1 370 ? 26.584 12.999 50.421 1.00 20.19 370 SER A N 1
ATOM 2721 C CA . SER A 1 370 ? 25.828 12.684 51.629 1.00 20.99 370 SER A CA 1
ATOM 2722 C C . SER A 1 370 ? 25.512 13.950 52.418 1.00 19.42 370 SER A C 1
ATOM 2723 O O . SER A 1 370 ? 24.605 13.965 53.251 1.00 19.69 370 SER A O 1
ATOM 2726 N N . ASP A 1 371 ? 26.265 15.014 52.151 1.00 17.91 371 ASP A N 1
ATOM 2727 C CA . ASP A 1 371 ? 26.058 16.279 52.844 1.00 15.67 371 ASP A CA 1
ATOM 2728 C C . ASP A 1 371 ? 25.217 17.262 52.029 1.00 14.70 371 ASP A C 1
ATOM 2729 O O . ASP A 1 371 ? 24.934 18.370 52.491 1.00 14.16 371 ASP A O 1
ATOM 2734 N N . ASN A 1 372 ? 24.827 16.869 50.819 1.00 13.21 372 ASN A N 1
ATOM 2735 C CA . ASN A 1 372 ? 24.003 17.740 49.984 1.00 11.69 372 ASN A CA 1
ATOM 2736 C C . ASN A 1 372 ? 22.690 17.959 50.715 1.00 11.88 372 ASN A C 1
ATOM 2737 O O . ASN A 1 372 ? 22.053 17.005 51.161 1.00 11.46 372 ASN A O 1
ATOM 2742 N N . SER A 1 373 ? 22.284 19.218 50.837 1.00 11.16 373 SER A N 1
ATOM 2743 C CA . SER A 1 373 ? 21.060 19.541 51.551 1.00 10.24 373 SER A CA 1
ATOM 2744 C C . SER A 1 373 ? 20.695 21.006 51.389 1.00 9.06 373 SER A C 1
ATOM 2745 O O . SER A 1 373 ? 21.550 21.842 51.098 1.00 6.79 373 SER A O 1
ATOM 2748 N N . ALA A 1 374 ? 19.416 21.311 51.579 1.00 8.96 374 ALA A N 1
ATOM 2749 C CA . ALA A 1 374 ? 18.942 22.684 51.483 1.00 8.58 374 ALA A CA 1
ATOM 2750 C C . ALA A 1 374 ? 19.566 23.470 52.633 1.00 8.60 374 ALA A C 1
ATOM 2751 O O . ALA A 1 374 ? 19.828 24.665 52.513 1.00 7.73 374 ALA A O 1
ATOM 2753 N N . PHE A 1 375 ? 19.811 22.780 53.743 1.00 9.27 375 PHE A N 1
ATOM 2754 C CA . PHE A 1 375 ? 20.394 23.399 54.930 1.00 8.64 375 PHE A CA 1
ATOM 2755 C C . PHE A 1 375 ? 21.883 23.694 54.810 1.00 8.80 375 PHE A C 1
ATOM 2756 O O . PHE A 1 375 ? 22.448 24.406 55.644 1.00 9.85 375 PHE A O 1
ATOM 2764 N N . ALA A 1 376 ? 22.527 23.147 53.786 1.00 8.69 376 ALA A N 1
ATOM 2765 C CA . ALA A 1 376 ? 23.952 23.392 53.595 1.00 8.50 376 ALA A CA 1
ATOM 2766 C C . ALA A 1 376 ? 24.137 24.839 53.151 1.00 8.92 376 ALA A C 1
ATOM 2767 O O . ALA A 1 376 ? 25.238 25.389 53.218 1.00 9.14 376 ALA A O 1
ATOM 2769 N N . HIS A 1 377 ? 23.042 25.451 52.704 1.00 8.42 377 HIS A N 1
ATOM 2770 C CA . HIS A 1 377 ? 23.052 26.835 52.245 1.00 7.44 377 HIS A CA 1
ATOM 2771 C C . HIS A 1 377 ? 23.508 27.769 53.368 1.00 8.17 377 HIS A C 1
ATOM 2772 O O . HIS A 1 377 ? 24.418 28.576 53.184 1.00 7.05 377 HIS A O 1
ATOM 2779 N N . MET A 1 378 ? 22.879 27.643 54.534 1.00 9.26 378 MET A N 1
ATOM 2780 C CA . MET A 1 378 ? 23.206 28.489 55.676 1.00 10.68 378 MET A CA 1
ATOM 2781 C C . MET A 1 378 ? 24.646 28.353 56.164 1.00 10.77 378 MET A C 1
ATOM 2782 O O . MET A 1 378 ? 25.207 29.294 56.732 1.00 11.17 378 MET A O 1
ATOM 2787 N N . LEU A 1 379 ? 25.245 27.188 55.944 1.00 10.35 379 LEU A N 1
ATOM 2788 C CA . LEU A 1 379 ? 26.621 26.953 56.368 1.00 10.87 379 LEU A CA 1
ATOM 2789 C C . LEU A 1 379 ? 27.613 27.828 55.601 1.00 10.54 379 LEU A C 1
ATOM 2790 O O . LEU A 1 379 ? 28.681 28.154 56.114 1.00 11.28 379 LEU A O 1
ATOM 2795 N N . THR A 1 380 ? 27.257 28.214 54.378 1.00 9.96 380 THR A N 1
ATOM 2796 C CA . THR A 1 380 ? 28.154 29.027 53.557 1.00 9.39 380 THR A CA 1
ATOM 2797 C C . THR A 1 380 ? 28.317 30.464 54.019 1.00 9.52 380 THR A C 1
ATOM 2798 O O . THR A 1 380 ? 29.286 31.122 53.651 1.00 9.96 380 THR A O 1
ATOM 2802 N N . LYS A 1 381 ? 27.380 30.962 54.821 1.00 9.70 381 LYS A N 1
ATOM 2803 C CA . LYS A 1 381 ? 27.475 32.342 55.277 1.00 9.92 381 LYS A CA 1
ATOM 2804 C C . LYS A 1 381 ? 28.795 32.634 55.984 1.00 10.07 381 LYS A C 1
ATOM 2805 O O . LYS A 1 381 ? 29.577 33.459 55.514 1.00 10.09 381 LYS A O 1
ATOM 2811 N N . GLU A 1 382 ? 29.060 31.965 57.102 1.00 8.62 382 GLU A N 1
ATOM 2812 C CA . GLU A 1 382 ? 30.311 32.229 57.802 1.00 9.73 382 GLU A CA 1
ATOM 2813 C C . GLU A 1 382 ? 31.523 31.598 57.131 1.00 8.22 382 GLU A C 1
ATOM 2814 O O . GLU A 1 382 ? 32.584 32.213 57.075 1.00 7.75 382 GLU A O 1
ATOM 2820 N N . SER A 1 383 ? 31.374 30.378 56.616 1.00 8.80 383 SER A N 1
ATOM 2821 C CA . SER A 1 383 ? 32.489 29.701 55.955 1.00 8.29 383 SER A CA 1
ATOM 2822 C C . SER A 1 383 ? 33.031 30.530 54.795 1.00 7.57 383 SER A C 1
ATOM 2823 O O . SER A 1 383 ? 34.244 30.698 54.646 1.00 6.98 383 SER A O 1
ATOM 2826 N N . CYS A 1 384 ? 32.126 31.038 53.968 1.00 5.84 384 CYS A N 1
ATOM 2827 C CA . CYS A 1 384 ? 32.522 31.852 52.828 1.00 5.94 384 CYS A CA 1
ATOM 2828 C C . CYS A 1 384 ? 33.036 33.226 53.234 1.00 5.24 384 CYS A C 1
ATOM 2829 O O . CYS A 1 384 ? 33.951 33.755 52.607 1.00 4.26 384 CYS A O 1
ATOM 2832 N N . ILE A 1 385 ? 32.445 33.819 54.269 1.00 5.72 385 ILE A N 1
ATOM 2833 C CA . ILE A 1 385 ? 32.920 35.124 54.718 1.00 5.94 385 ILE A CA 1
ATOM 2834 C C . ILE A 1 385 ? 34.403 34.979 55.060 1.00 6.59 385 ILE A C 1
ATOM 2835 O O . ILE A 1 385 ? 35.226 35.809 54.671 1.00 4.50 385 ILE A O 1
ATOM 2840 N N . VAL A 1 386 ? 34.737 33.911 55.778 1.00 5.68 386 VAL A N 1
ATOM 2841 C CA . VAL A 1 386 ? 36.121 33.667 56.164 1.00 6.41 386 VAL A CA 1
ATOM 2842 C C . VAL A 1 386 ? 37.008 33.440 54.943 1.00 6.64 386 VAL A C 1
ATOM 2843 O O . VAL A 1 386 ? 38.070 34.046 54.822 1.00 6.43 386 VAL A O 1
ATOM 2847 N N . VAL A 1 387 ? 36.559 32.582 54.031 1.00 6.64 387 VAL A N 1
ATOM 2848 C CA . VAL A 1 387 ? 37.328 32.275 52.826 1.00 7.45 387 VAL A CA 1
ATOM 2849 C C . VAL A 1 387 ? 37.569 33.464 51.899 1.00 7.42 387 VAL A C 1
ATOM 2850 O O . VAL A 1 387 ? 38.699 33.684 51.458 1.00 8.30 387 VAL A O 1
ATOM 2854 N N . VAL A 1 388 ? 36.523 34.228 51.595 1.00 7.10 388 VAL A N 1
ATOM 2855 C CA . VAL A 1 388 ? 36.688 35.371 50.701 1.00 6.54 388 VAL A CA 1
ATOM 2856 C C . VAL A 1 388 ? 37.536 36.472 51.338 1.00 6.32 388 VAL A C 1
ATOM 2857 O O . VAL A 1 388 ? 38.287 37.160 50.649 1.00 6.61 388 VAL A O 1
ATOM 2861 N N . ARG A 1 389 ? 37.418 36.638 52.651 1.00 6.87 389 ARG A N 1
ATOM 2862 C CA . ARG A 1 389 ? 38.219 37.638 53.350 1.00 5.66 389 ARG A CA 1
ATOM 2863 C C . ARG A 1 389 ? 39.691 37.261 53.198 1.00 5.74 389 ARG A C 1
ATOM 2864 O O . ARG A 1 389 ? 40.522 38.084 52.811 1.00 5.72 389 ARG A O 1
ATOM 2872 N N . ASP A 1 390 ? 40.004 36.005 53.502 1.00 6.39 390 ASP A N 1
ATOM 2873 C CA . ASP A 1 390 ? 41.381 35.514 53.418 1.00 7.77 390 ASP A CA 1
ATOM 2874 C C . ASP A 1 390 ? 41.961 35.486 52.006 1.00 8.69 390 ASP A C 1
ATOM 2875 O O . ASP A 1 390 ? 43.110 35.879 51.791 1.00 7.49 390 ASP A O 1
ATOM 2880 N N . GLN A 1 391 ? 41.168 35.020 51.046 1.00 7.63 391 GLN A N 1
ATOM 2881 C CA . GLN A 1 391 ? 41.636 34.897 49.669 1.00 8.45 391 GLN A CA 1
ATOM 2882 C C . GLN A 1 391 ? 41.551 36.123 48.771 1.00 8.64 391 G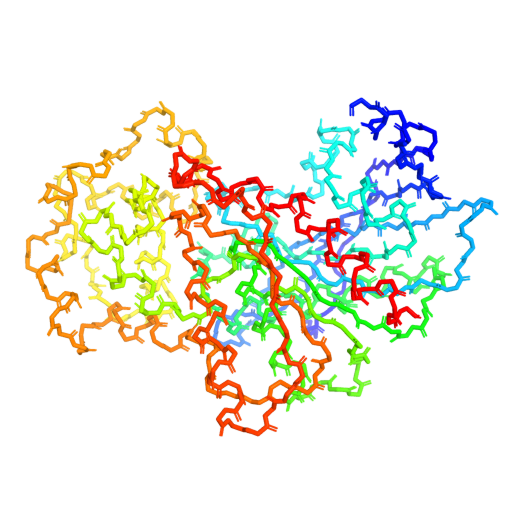LN A C 1
ATOM 2883 O O . GLN A 1 391 ? 42.325 36.236 47.816 1.00 8.77 391 GLN A O 1
ATOM 2889 N N . LEU A 1 392 ? 40.634 37.041 49.061 1.00 6.96 392 LEU A N 1
ATOM 2890 C CA . LEU A 1 392 ? 40.498 38.231 48.223 1.00 7.43 392 LEU A CA 1
ATOM 2891 C C . LEU A 1 392 ? 40.492 39.572 48.952 1.00 6.32 392 LEU A C 1
ATOM 2892 O O . LEU A 1 392 ? 41.322 40.430 48.672 1.00 6.85 392 LEU A O 1
ATOM 2897 N N . LEU A 1 393 ? 39.547 39.756 49.870 1.00 7.02 393 LEU A N 1
ATOM 2898 C CA . LEU A 1 393 ? 39.425 41.021 50.588 1.00 6.11 393 LEU A CA 1
ATOM 2899 C C . LEU A 1 393 ? 40.720 41.522 51.226 1.00 7.28 393 LEU A C 1
ATOM 2900 O O . LEU A 1 393 ? 41.123 42.662 50.991 1.00 6.53 393 LEU A O 1
ATOM 2905 N N . ASP A 1 394 ? 41.372 40.682 52.027 1.00 7.61 394 ASP A N 1
ATOM 2906 C CA . ASP A 1 394 ? 42.614 41.088 52.685 1.00 9.75 394 ASP A CA 1
ATOM 2907 C C . ASP A 1 394 ? 43.670 41.540 51.684 1.00 9.95 394 ASP A C 1
ATOM 2908 O O . ASP A 1 394 ? 44.402 42.496 51.931 1.00 9.87 394 ASP A O 1
ATOM 2913 N N . LYS A 1 395 ? 43.744 40.853 50.550 1.00 9.19 395 LYS A N 1
ATOM 2914 C CA . LYS A 1 395 ? 44.735 41.174 49.529 1.00 10.43 395 LYS A CA 1
ATOM 2915 C C . LYS A 1 395 ? 44.482 42.486 48.788 1.00 9.08 395 LYS A C 1
ATOM 2916 O O . LYS A 1 395 ? 45.402 43.057 48.200 1.00 9.17 395 LYS A O 1
ATOM 2922 N N . GLN A 1 396 ? 43.246 42.976 48.829 1.00 6.57 396 GLN A N 1
ATOM 2923 C CA . GLN A 1 396 ? 42.909 44.213 48.135 1.00 5.70 396 GLN A CA 1
ATOM 2924 C C . GLN A 1 396 ? 42.837 45.438 49.044 1.00 7.00 396 GLN A C 1
ATOM 2925 O O . GLN A 1 396 ? 42.596 46.547 48.569 1.00 6.97 396 GLN A O 1
ATOM 2931 N N . ARG A 1 397 ? 43.043 45.242 50.343 1.00 7.17 397 ARG A N 1
ATOM 2932 C CA . ARG A 1 397 ? 43.004 46.353 51.293 1.00 9.53 397 ARG A CA 1
ATOM 2933 C C . ARG A 1 397 ? 44.036 47.420 50.940 1.00 12.39 397 ARG A C 1
ATOM 2934 O O . ARG A 1 397 ? 43.903 48.574 51.348 1.00 12.07 397 ARG A O 1
#

B-factor: mean 11.76, std 8.53, range [1.07, 70.45]

Organism: Xanthomonas oryzae pv. oryzae (strain KACC10331 / KXO85) (NCBI:txid291331)

Foldseek 3Di:
DDQLAWDDKAWDAKAAQVNLCVLPVCPDGFQWIKTKMKTKTWFADLVRHIKMWMKIKIATDDPSAADDAAEEQEFEADWQAQQDYPRVVCVVVVNPDCCRNPPNSHRYIYMYILFARHHPMPHPAGLQLALVRLQRRRVSRSSNVVVVCVVVVRRHPQAYEYEYAESRLLSQLSNLVVCVVPPCPNHVYAEYEYELYQLQQLVQCLQCLLQFHPLGGLFLCVVVVLLLQLSLCVSVVPADPFQVVWWPPPCRVPRNCVRRHNDTSVRCSVVVVDPTSVCVPNTTPVVLSVCSNPPCPRVSSVSRNVSRSAQDARPHQYEYEYACLATNRHCVSVVNNCVSNVVVPHPRYDYDHPYPPDSVSRDNVVSVVRPNVVSNVCCVPPVVVRD

Sequence (387 aa):
PARGTLLTSNFLTSYTRDAISAMLASPEQAKCNVRVAEFTYATIGVEGEPATASGVLLIPGGERCSGPYPLLGWGHPTEALRAQEQAKEIRDAKGDDPLVTRLASQGYVVVGSDYLGLGKSNYAYHPYLHSASEASATIDAMRAARSVLQHLKTPLSGKVMLSGYSQGGHTAMATQREIEAHLSKEFHLVASAPISGPYALEQTFLDSWSGSNAVGENTFGILLGSYAIVAMQHTYKNIYLEPGQVFQDPWAAKVEPLFPGKQSLTDMFLNDTLPSIDKVKSYFQPGFYSDFPSNPANPFRQDLARNNLLEWAPQTPTLLCGSSNDATVPLKNAQTAIASFQQRGSNQVALVDTGTGNASDNSAFAHMLTKESCIVVVRDQLLDKQR

Radius of gyration: 20.03 Å; Cα contacts (8 Å, |Δi|>4): 931; chains: 1; bounding box: 53×52×47 Å

Nearest PDB structures (foldseek):
  3h2g-assembly1_A  TM=1.003E+00  e=1.877E-89  Xanthomonas oryzae pv. oryzae
  3h2h-assembly1_A  TM=1.002E+00  e=5.994E-88  Xanthomonas oryzae pv. oryzae
  3h2k-assembly1_A  TM=1.000E+00  e=3.113E-86  Xanthomonas oryzae pv. oryzae
  3h2i-assembly1_A  TM=1.000E+00  e=2.949E-85  Xanthomonas oryzae pv. oryzae
  3h2j-assembly1_A  TM=1.001E+00  e=5.414E-85  Xanthomonas oryzae pv. oryzae